Protein AF-0000000080301068 (afdb_homodimer)

Sequence (396 aa):
MLQAREAAIVTSVNRLLAEKGYDAMTVDAVAADVGIAKASLYKHFASKEALAAAAMAAVLDRALARIGELEARADGPPPVPALEQLKAMARWAMQAQLAGEMPTLPAENSSLRQALVADRGYRDRLLEVSERLGAWIEQAQADGALNPRLPGELVLYTLFARGCDPVLGLLRASGQYDDDTIVELLVSSCFDGLAAGPMLQAREAAIVTSVNRLLAEKGYDAMTVDAVAADVGIAKASLYKHFASKEALAAAAMAAVLDRALARIGELEARADGPPPVPALEQLKAMARWAMQAQLAGEMPTLPAENSSLRQALVADRGYRDRLLEVSERLGAWIEQAQADGALNPRLPGELVLYTLFARGCDPVLGLLRASGQYDDDTIVELLVSSCFDGLAAGP

Structure (mmCIF, N/CA/C/O backbone):
data_AF-0000000080301068-model_v1
#
loop_
_entity.id
_entity.type
_entity.pdbx_description
1 polymer 'Transcriptional regulator, TetR family'
#
loop_
_atom_site.group_PDB
_atom_site.id
_atom_site.type_symbol
_atom_site.label_atom_id
_atom_site.label_alt_id
_atom_site.label_comp_id
_atom_site.label_asym_id
_atom_site.label_entity_id
_atom_site.label_seq_id
_atom_site.pdbx_PDB_ins_code
_atom_site.Cartn_x
_atom_site.Cartn_y
_atom_site.Cartn_z
_atom_site.occupancy
_atom_site.B_iso_or_equiv
_atom_site.auth_seq_id
_atom_site.auth_comp_id
_atom_site.auth_asym_id
_atom_site.auth_atom_id
_atom_site.pdbx_PDB_model_num
ATOM 1 N N . MET A 1 1 ? -15.172 -26.219 -22.359 1 52.38 1 MET A N 1
ATOM 2 C CA . MET A 1 1 ? -16.188 -25.172 -22.25 1 52.38 1 MET A CA 1
ATOM 3 C C . MET A 1 1 ? -16.297 -24.672 -20.812 1 52.38 1 MET A C 1
ATOM 5 O O . MET A 1 1 ? -16.312 -23.453 -20.578 1 52.38 1 MET A O 1
ATOM 9 N N . LEU A 1 2 ? -16.219 -25.609 -19.891 1 62.75 2 LEU A N 1
ATOM 10 C CA . LEU A 1 2 ? -16.359 -25.297 -18.469 1 62.75 2 LEU A CA 1
ATOM 11 C C . LEU A 1 2 ? -15.125 -24.562 -17.953 1 62.75 2 LEU A C 1
ATOM 13 O O . LEU A 1 2 ? -15.25 -23.578 -17.234 1 62.75 2 LEU A O 1
ATOM 17 N N . GLN A 1 3 ? -14.102 -24.906 -18.562 1 73.88 3 GLN A N 1
ATOM 18 C CA . GLN A 1 3 ? -12.852 -24.312 -18.109 1 73.88 3 GLN A CA 1
ATOM 19 C C . GLN A 1 3 ? -12.695 -22.875 -18.625 1 73.88 3 GLN A C 1
ATOM 21 O O . GLN A 1 3 ? -12.242 -22 -17.906 1 73.88 3 GLN A O 1
ATOM 26 N N . ALA A 1 4 ? -13.219 -22.75 -19.828 1 80.06 4 ALA A N 1
ATOM 27 C CA . ALA A 1 4 ? -13.133 -21.438 -20.438 1 80.06 4 ALA A CA 1
ATOM 28 C C . ALA A 1 4 ? -14.047 -20.438 -19.719 1 80.06 4 ALA A C 1
ATOM 30 O O . ALA A 1 4 ? -13.68 -19.281 -19.531 1 80.06 4 ALA A O 1
ATOM 31 N N . ARG A 1 5 ? -15.125 -20.906 -19.297 1 83.62 5 ARG A N 1
ATOM 32 C CA . ARG A 1 5 ? -16.062 -20.047 -18.578 1 83.62 5 ARG A CA 1
ATOM 33 C C . ARG A 1 5 ? -15.523 -19.672 -17.203 1 83.62 5 ARG A C 1
ATOM 35 O O . ARG A 1 5 ? -15.633 -18.516 -16.797 1 83.62 5 ARG A O 1
ATOM 42 N N . GLU A 1 6 ? -14.93 -20.594 -16.641 1 88.62 6 GLU A N 1
ATOM 43 C CA . GLU A 1 6 ? -14.352 -20.312 -15.336 1 88.62 6 GLU A CA 1
ATOM 44 C C . GLU A 1 6 ? -13.234 -19.281 -15.43 1 88.62 6 GLU A C 1
ATOM 46 O O . GLU A 1 6 ? -13.133 -18.406 -14.57 1 88.62 6 GLU A O 1
ATOM 51 N N . ALA A 1 7 ? -12.555 -19.422 -16.531 1 90.94 7 ALA A N 1
ATOM 52 C CA . ALA A 1 7 ? -11.469 -18.469 -16.734 1 90.94 7 ALA A CA 1
ATOM 53 C C . ALA A 1 7 ? -12.016 -17.062 -16.969 1 90.94 7 ALA A C 1
ATOM 55 O O . ALA A 1 7 ? -11.453 -16.078 -16.469 1 90.94 7 ALA A O 1
ATOM 56 N N . ALA A 1 8 ? -13.055 -16.969 -17.672 1 92 8 ALA A N 1
ATOM 57 C CA . ALA A 1 8 ? -13.695 -15.68 -17.922 1 92 8 ALA A CA 1
ATOM 58 C C . ALA A 1 8 ? -14.234 -15.078 -16.625 1 92 8 ALA A C 1
ATOM 60 O O . ALA A 1 8 ? -14.125 -13.867 -16.406 1 92 8 ALA A O 1
ATOM 61 N N . ILE A 1 9 ? -14.766 -15.914 -15.852 1 94 9 ILE A N 1
ATOM 62 C CA . ILE A 1 9 ? -15.305 -15.484 -14.562 1 94 9 ILE A CA 1
ATOM 63 C C . ILE A 1 9 ? -14.172 -14.961 -13.68 1 94 9 ILE A C 1
ATOM 65 O O . ILE A 1 9 ? -14.258 -13.859 -13.141 1 94 9 ILE A O 1
ATOM 69 N N . VAL A 1 10 ? -13.172 -15.734 -13.625 1 94.25 10 VAL A N 1
ATOM 70 C CA . VAL A 1 10 ? -12.047 -15.391 -12.758 1 94.25 10 VAL A CA 1
ATOM 71 C C . VAL A 1 10 ? -11.414 -14.078 -13.227 1 94.25 10 VAL A C 1
ATOM 73 O O . VAL A 1 10 ? -11.062 -13.227 -12.406 1 94.25 10 VAL A O 1
ATOM 76 N N . THR A 1 11 ? -11.352 -13.891 -14.516 1 93.56 11 THR A N 1
ATOM 77 C CA . THR A 1 11 ? -10.805 -12.664 -15.078 1 93.56 11 THR A CA 1
ATOM 78 C C . THR A 1 11 ? -11.672 -11.469 -14.703 1 93.56 11 THR A C 1
ATOM 80 O O . THR A 1 11 ? -11.156 -10.414 -14.305 1 93.56 11 THR A O 1
ATOM 83 N N . SER A 1 12 ? -12.906 -11.641 -14.812 1 94.44 12 SER A N 1
ATOM 84 C CA . SER A 1 12 ? -13.852 -10.594 -14.438 1 94.44 12 SER A CA 1
ATOM 85 C C . SER A 1 12 ? -13.742 -10.266 -12.953 1 94.44 12 SER A C 1
ATOM 87 O O . SER A 1 12 ? -13.719 -9.086 -12.578 1 94.44 12 SER A O 1
ATOM 89 N N . VAL A 1 13 ? -13.664 -11.273 -12.125 1 94.75 13 VAL A N 1
ATOM 90 C CA . VAL A 1 13 ? -13.555 -11.086 -10.68 1 94.75 13 VAL A CA 1
ATOM 91 C C . VAL A 1 13 ? -12.273 -10.32 -10.352 1 94.75 13 VAL A C 1
ATOM 93 O O . VAL A 1 13 ? -12.289 -9.398 -9.539 1 94.75 13 VAL A O 1
ATOM 96 N N . ASN A 1 14 ? -11.242 -10.68 -11.008 1 93.62 14 ASN A N 1
ATOM 97 C CA . ASN A 1 14 ? -9.969 -10 -10.789 1 93.62 14 ASN A CA 1
ATOM 98 C C . ASN A 1 14 ? -10.078 -8.508 -11.086 1 93.62 14 ASN A C 1
ATOM 100 O O . ASN A 1 14 ? -9.609 -7.676 -10.312 1 93.62 14 ASN A O 1
ATOM 104 N N . ARG A 1 15 ? -10.672 -8.227 -12.125 1 92.12 15 ARG A N 1
ATOM 105 C CA . ARG A 1 15 ? -10.844 -6.828 -12.523 1 92.12 15 ARG A CA 1
ATOM 106 C C . ARG A 1 15 ? -11.703 -6.082 -11.508 1 92.12 15 ARG A C 1
ATOM 108 O O . ARG A 1 15 ? -11.383 -4.953 -11.125 1 92.12 15 ARG A O 1
ATOM 115 N N . LEU A 1 16 ? -12.766 -6.688 -11.109 1 91.94 16 LEU A N 1
ATOM 116 C CA . LEU A 1 16 ? -13.672 -6.051 -10.172 1 91.94 16 LEU A CA 1
ATOM 117 C C . LEU A 1 16 ? -13.016 -5.883 -8.805 1 91.94 16 LEU A C 1
ATOM 119 O O . LEU A 1 16 ? -13.211 -4.867 -8.133 1 91.94 16 LEU A O 1
ATOM 123 N N . LEU A 1 17 ? -12.258 -6.875 -8.406 1 91.62 17 LEU A N 1
ATOM 124 C CA . LEU A 1 17 ? -11.508 -6.773 -7.16 1 91.62 17 LEU A CA 1
ATOM 125 C C . LEU A 1 17 ? -10.492 -5.633 -7.227 1 91.62 17 LEU A C 1
ATOM 127 O O . LEU A 1 17 ? -10.32 -4.895 -6.254 1 91.62 17 LEU A O 1
ATOM 131 N N . ALA A 1 18 ? -9.875 -5.516 -8.336 1 90.31 18 ALA A N 1
ATOM 132 C CA . ALA A 1 18 ? -8.883 -4.465 -8.523 1 90.31 18 ALA A CA 1
ATOM 133 C C . ALA A 1 18 ? -9.539 -3.086 -8.531 1 90.31 18 ALA A C 1
ATOM 135 O O . ALA A 1 18 ? -8.992 -2.135 -7.965 1 90.31 18 ALA A O 1
ATOM 136 N N . GLU A 1 19 ? -10.664 -2.963 -9.07 1 87.25 19 GLU A N 1
ATOM 137 C CA . GLU A 1 19 ? -11.359 -1.695 -9.266 1 87.25 19 GLU A CA 1
ATOM 138 C C . GLU A 1 19 ? -12.055 -1.243 -7.988 1 87.25 19 GLU A C 1
ATOM 140 O O . GLU A 1 19 ? -12 -0.067 -7.625 1 87.25 19 GLU A O 1
ATOM 145 N N . LYS A 1 20 ? -12.688 -2.207 -7.301 1 85.56 20 LYS A N 1
ATOM 146 C CA . LYS A 1 20 ? -13.609 -1.794 -6.246 1 85.56 20 LYS A CA 1
ATOM 147 C C . LYS A 1 20 ? -13.219 -2.408 -4.902 1 85.56 20 LYS A C 1
ATOM 149 O O . LYS A 1 20 ? -13.633 -1.925 -3.848 1 85.56 20 LYS A O 1
ATOM 154 N N . GLY A 1 21 ? -12.43 -3.502 -5.016 1 87.62 21 GLY A N 1
ATOM 155 C CA . GLY A 1 21 ? -12.125 -4.246 -3.805 1 87.62 21 GLY A CA 1
ATOM 156 C C . GLY A 1 21 ? -13.148 -5.32 -3.488 1 87.62 21 GLY A C 1
ATOM 157 O O . GLY A 1 21 ? -14.211 -5.379 -4.109 1 87.62 21 GLY A O 1
ATOM 158 N N . TYR A 1 22 ? -12.891 -6.125 -2.527 1 88.44 22 TYR A N 1
ATOM 159 C CA . TYR A 1 22 ? -13.672 -7.316 -2.207 1 88.44 22 TYR A CA 1
ATOM 160 C C . TYR A 1 22 ? -15.039 -6.938 -1.651 1 88.44 22 TYR A C 1
ATOM 162 O O . TYR A 1 22 ? -16.062 -7.496 -2.061 1 88.44 22 TYR A O 1
ATOM 170 N N . ASP A 1 23 ? -15.07 -6.047 -0.703 1 84.88 23 ASP A N 1
ATOM 171 C CA . ASP A 1 23 ? -16.312 -5.734 -0.007 1 84.88 23 ASP A CA 1
ATOM 172 C C . ASP A 1 23 ? -17.328 -5.102 -0.956 1 84.88 23 ASP A C 1
ATOM 174 O O . ASP A 1 23 ? -18.531 -5.398 -0.882 1 84.88 23 ASP A O 1
ATOM 178 N N . ALA A 1 24 ? -16.891 -4.344 -1.878 1 85.38 24 ALA A N 1
ATOM 179 C CA . ALA A 1 24 ? -17.781 -3.641 -2.793 1 85.38 24 ALA A CA 1
ATOM 180 C C . ALA A 1 24 ? -18.125 -4.512 -3.996 1 85.38 24 ALA A C 1
ATOM 182 O O . ALA A 1 24 ? -19.109 -4.246 -4.703 1 85.38 24 ALA A O 1
ATOM 183 N N . MET A 1 25 ? -17.344 -5.488 -4.293 1 89.88 25 MET A N 1
ATOM 184 C CA . MET A 1 25 ? -17.656 -6.414 -5.379 1 89.88 25 MET A CA 1
ATOM 185 C C . MET A 1 25 ? -18.844 -7.297 -5.027 1 89.88 25 MET A C 1
ATOM 187 O O . MET A 1 25 ? -18.953 -7.781 -3.9 1 89.88 25 MET A O 1
ATOM 191 N N . THR A 1 26 ? -19.75 -7.512 -5.984 1 91.56 26 THR A N 1
ATOM 192 C CA . THR A 1 26 ? -20.906 -8.391 -5.762 1 91.56 26 THR A CA 1
ATOM 193 C C . THR A 1 26 ? -20.938 -9.508 -6.801 1 91.56 26 THR A C 1
ATOM 195 O O . THR A 1 26 ? -20.406 -9.352 -7.906 1 91.56 26 THR A O 1
ATOM 198 N N . VAL A 1 27 ? -21.547 -10.555 -6.371 1 94 27 VAL A N 1
ATOM 199 C CA . VAL A 1 27 ? -21.703 -11.688 -7.273 1 94 27 VAL A CA 1
ATOM 200 C C . VAL A 1 27 ? -22.578 -11.289 -8.453 1 94 27 VAL A C 1
ATOM 202 O O . VAL A 1 27 ? -22.328 -11.688 -9.594 1 94 27 VAL A O 1
ATOM 205 N N . ASP A 1 28 ? -23.547 -10.43 -8.219 1 95.12 28 ASP A N 1
ATOM 206 C CA . ASP A 1 28 ? -24.422 -9.938 -9.281 1 95.12 28 ASP A CA 1
ATOM 207 C C . ASP A 1 28 ? -23.625 -9.148 -10.32 1 95.12 28 ASP A C 1
ATOM 209 O O . ASP A 1 28 ? -23.844 -9.312 -11.523 1 95.12 28 ASP A O 1
ATOM 213 N N . ALA A 1 29 ? -22.781 -8.344 -9.898 1 93.75 29 ALA A N 1
ATOM 214 C CA . ALA A 1 29 ? -21.953 -7.547 -10.812 1 93.75 29 ALA A CA 1
ATOM 215 C C . ALA A 1 29 ? -21.062 -8.438 -11.664 1 93.75 29 ALA A C 1
ATOM 217 O O . ALA A 1 29 ? -20.859 -8.164 -12.852 1 93.75 29 ALA A O 1
ATOM 218 N N . VAL A 1 30 ? -20.5 -9.484 -11.055 1 95 30 VAL A N 1
ATOM 219 C CA . VAL A 1 30 ? -19.641 -10.43 -11.773 1 95 30 VAL A CA 1
ATOM 220 C C . VAL A 1 30 ? -20.453 -11.141 -12.859 1 95 30 VAL A C 1
ATOM 222 O O . VAL A 1 30 ? -20.016 -11.219 -14.016 1 95 30 VAL A O 1
ATOM 225 N N . ALA A 1 31 ? -21.594 -11.648 -12.461 1 95.44 31 ALA A N 1
ATOM 226 C CA . ALA A 1 31 ? -22.469 -12.352 -13.398 1 95.44 31 ALA A CA 1
ATOM 227 C C . ALA A 1 31 ? -22.828 -11.453 -14.578 1 95.44 31 ALA A C 1
ATOM 229 O O . ALA A 1 31 ? -22.766 -11.875 -15.734 1 95.44 31 ALA A O 1
ATOM 230 N N . ALA A 1 32 ? -23.188 -10.242 -14.281 1 95.25 32 ALA A N 1
ATOM 231 C CA . ALA A 1 32 ? -23.547 -9.266 -15.305 1 95.25 32 ALA A CA 1
ATOM 232 C C . ALA A 1 32 ? -22.375 -8.984 -16.25 1 95.25 32 ALA A C 1
ATOM 234 O O . ALA A 1 32 ? -22.547 -8.883 -17.453 1 95.25 32 ALA A O 1
ATOM 235 N N . ASP A 1 33 ? -21.234 -8.883 -15.68 1 93.31 33 ASP A N 1
ATOM 236 C CA . ASP A 1 33 ? -20.047 -8.555 -16.438 1 93.31 33 ASP A CA 1
ATOM 237 C C . ASP A 1 33 ? -19.672 -9.68 -17.406 1 93.31 33 ASP A C 1
ATOM 239 O O . ASP A 1 33 ? -19.219 -9.414 -18.531 1 93.31 33 ASP A O 1
ATOM 243 N N . VAL A 1 34 ? -19.797 -10.891 -16.969 1 94.12 34 VAL A N 1
ATOM 244 C CA . VAL A 1 34 ? -19.453 -12.055 -17.781 1 94.12 34 VAL A CA 1
ATOM 245 C C . VAL A 1 34 ? -20.594 -12.391 -18.719 1 94.12 34 VAL A C 1
ATOM 247 O O . VAL A 1 34 ? -20.406 -13.07 -19.734 1 94.12 34 VAL A O 1
ATOM 250 N N . GLY A 1 35 ? -21.781 -11.953 -18.391 1 94.69 35 GLY A N 1
ATOM 251 C CA . GLY A 1 35 ? -22.953 -12.227 -19.219 1 94.69 35 GLY A CA 1
ATOM 252 C C . GLY A 1 35 ? -23.594 -13.57 -18.922 1 94.69 35 GLY A C 1
ATOM 253 O O . GLY A 1 35 ? -23.984 -14.289 -19.844 1 94.69 35 GLY A O 1
ATOM 254 N N . ILE A 1 36 ? -23.641 -13.992 -17.734 1 93.31 36 ILE A N 1
ATOM 255 C CA . ILE A 1 36 ? -24.281 -15.25 -17.344 1 93.31 36 ILE A CA 1
ATOM 256 C C . ILE A 1 36 ? -25.25 -15 -16.203 1 93.31 36 ILE A C 1
ATOM 258 O O . ILE A 1 36 ? -25.266 -13.914 -15.609 1 93.31 36 ILE A O 1
ATOM 262 N N . ALA A 1 37 ? -26.109 -16 -15.969 1 92.81 37 ALA A N 1
ATOM 263 C CA . ALA A 1 37 ? -27.031 -15.93 -14.828 1 92.81 37 ALA A CA 1
ATOM 264 C C . ALA A 1 37 ? -26.297 -16.156 -13.516 1 92.81 37 ALA A C 1
ATOM 266 O O . ALA A 1 37 ? -25.297 -16.891 -13.461 1 92.81 37 ALA A O 1
ATOM 267 N N . LYS A 1 38 ? -26.703 -15.453 -12.492 1 91.25 38 LYS A N 1
ATOM 268 C CA . LYS A 1 38 ? -26.141 -15.602 -11.148 1 91.25 38 LYS A CA 1
ATOM 269 C C . LYS A 1 38 ? -26.141 -17.062 -10.719 1 91.25 38 LYS A C 1
ATOM 271 O O . LYS A 1 38 ? -25.172 -17.531 -10.109 1 91.25 38 LYS A O 1
ATOM 276 N N . ALA A 1 39 ? -27.219 -17.812 -11.07 1 90.94 39 ALA A N 1
ATOM 277 C CA . ALA A 1 39 ? -27.328 -19.219 -10.727 1 90.94 39 ALA A CA 1
ATOM 278 C C . ALA A 1 39 ? -26.219 -20.047 -11.375 1 90.94 39 ALA A C 1
ATOM 280 O O . ALA A 1 39 ? -25.688 -20.984 -10.766 1 90.94 39 ALA A O 1
ATOM 281 N N . SER A 1 40 ? -25.906 -19.734 -12.492 1 91.56 40 SER A N 1
ATOM 282 C CA . SER A 1 40 ? -24.828 -20.406 -13.203 1 91.56 40 SER A CA 1
ATOM 283 C C . SER A 1 40 ? -23.484 -20.172 -12.531 1 91.56 40 SER A C 1
ATOM 285 O O . SER A 1 40 ? -22.641 -21.062 -12.477 1 91.56 40 SER A O 1
ATOM 287 N N . LEU A 1 41 ? -23.25 -18.922 -12.039 1 91.75 41 LEU A N 1
ATOM 288 C CA . LEU A 1 41 ? -22.016 -18.594 -11.336 1 91.75 41 LEU A CA 1
ATOM 289 C C . LEU A 1 41 ? -21.828 -19.469 -10.109 1 91.75 41 LEU A C 1
ATOM 291 O O . LEU A 1 41 ? -20.734 -19.953 -9.828 1 91.75 41 LEU A O 1
ATOM 295 N N . TYR A 1 42 ? -22.906 -19.766 -9.469 1 91.38 42 TYR A N 1
ATOM 296 C CA . TYR A 1 42 ? -22.859 -20.516 -8.227 1 91.38 42 TYR A CA 1
ATOM 297 C C . TYR A 1 42 ? -22.688 -22.016 -8.5 1 91.38 42 TYR A C 1
ATOM 299 O O . TYR A 1 42 ? -22.375 -22.781 -7.598 1 91.38 42 TYR A O 1
ATOM 307 N N . LYS A 1 43 ? -22.922 -22.406 -9.703 1 91.69 43 LYS A N 1
ATOM 308 C CA . LYS A 1 43 ? -22.578 -23.766 -10.102 1 91.69 43 LYS A CA 1
ATOM 309 C C . LYS A 1 43 ? -21.062 -23.953 -10.133 1 91.69 43 LYS A C 1
ATOM 311 O O . LYS A 1 43 ? -20.578 -25.062 -9.906 1 91.69 43 LYS A O 1
ATOM 316 N N . HIS A 1 44 ? -20.375 -22.875 -10.344 1 91 44 HIS A N 1
ATOM 317 C CA . HIS A 1 44 ? -18.938 -22.922 -10.461 1 91 44 HIS A CA 1
ATOM 318 C C . HIS A 1 44 ? -18.25 -22.594 -9.133 1 91 44 HIS A C 1
ATOM 320 O O . HIS A 1 44 ? -17.203 -23.141 -8.812 1 91 44 HIS A O 1
ATOM 326 N N . PHE A 1 45 ? -18.812 -21.672 -8.406 1 92.62 45 PHE A N 1
ATOM 327 C CA . PHE A 1 45 ? -18.234 -21.188 -7.152 1 92.62 45 PHE A CA 1
ATOM 328 C C . PHE A 1 45 ? -19.297 -21.109 -6.062 1 92.62 45 PHE A C 1
ATOM 330 O O . PHE A 1 45 ? -20.297 -20.391 -6.211 1 92.62 45 PHE A O 1
ATOM 337 N N . ALA A 1 46 ? -18.984 -21.672 -4.973 1 91.25 46 ALA A N 1
ATOM 338 C CA . ALA A 1 46 ? -19.984 -21.906 -3.932 1 91.25 46 ALA A CA 1
ATOM 339 C C . ALA A 1 46 ? -20.266 -20.625 -3.139 1 91.25 46 ALA A C 1
ATOM 341 O O . ALA A 1 46 ? -21.281 -20.516 -2.463 1 91.25 46 ALA A O 1
ATOM 342 N N . SER A 1 47 ? -19.344 -19.688 -3.189 1 92.75 47 SER A N 1
ATOM 343 C CA . SER A 1 47 ? -19.5 -18.484 -2.393 1 92.75 47 SER A CA 1
ATOM 344 C C . SER A 1 47 ? -18.703 -17.328 -2.99 1 92.75 47 SER A C 1
ATOM 346 O O . SER A 1 47 ? -17.875 -17.531 -3.869 1 92.75 47 SER A O 1
ATOM 348 N N . LYS A 1 48 ? -19.031 -16.109 -2.568 1 93.31 48 LYS A N 1
ATOM 349 C CA . LYS A 1 48 ? -18.266 -14.914 -2.939 1 93.31 48 LYS A CA 1
ATOM 350 C C . LYS A 1 48 ? -16.797 -15.07 -2.574 1 93.31 48 LYS A C 1
ATOM 352 O O . LYS A 1 48 ? -15.914 -14.648 -3.33 1 93.31 48 LYS A O 1
ATOM 357 N N . GLU A 1 49 ? -16.547 -15.734 -1.41 1 93.62 49 GLU A N 1
ATOM 358 C CA . GLU A 1 49 ? -15.188 -15.969 -0.948 1 93.62 49 GLU A CA 1
ATOM 359 C C . GLU A 1 49 ? -14.445 -16.922 -1.887 1 93.62 49 GLU A C 1
ATOM 361 O O . GLU A 1 49 ? -13.281 -16.672 -2.229 1 93.62 49 GLU A O 1
ATOM 366 N N . ALA A 1 50 ? -15.133 -17.922 -2.252 1 92.5 50 ALA A N 1
ATOM 367 C CA . ALA A 1 50 ? -14.516 -18.906 -3.152 1 92.5 50 ALA A CA 1
ATOM 368 C C . ALA A 1 50 ? -14.18 -18.266 -4.496 1 92.5 50 ALA A C 1
ATOM 370 O O . ALA A 1 50 ? -13.141 -18.562 -5.086 1 92.5 50 ALA A O 1
ATOM 371 N N . LEU A 1 51 ? -15.062 -17.453 -4.902 1 92.88 51 LEU A N 1
ATOM 372 C CA . LEU A 1 51 ? -14.859 -16.719 -6.152 1 92.88 51 LEU A CA 1
ATOM 373 C C . LEU A 1 51 ? -13.641 -15.82 -6.066 1 92.88 51 LEU A C 1
ATOM 375 O O . LEU A 1 51 ? -12.781 -15.836 -6.953 1 92.88 51 LEU A O 1
ATOM 379 N N . ALA A 1 52 ? -13.547 -15.062 -5.039 1 93.75 52 ALA A N 1
ATOM 380 C CA . ALA A 1 52 ? -12.43 -14.148 -4.836 1 93.75 52 ALA A CA 1
ATOM 381 C C . ALA A 1 52 ? -11.125 -14.914 -4.652 1 93.75 52 ALA A C 1
ATOM 383 O O . ALA A 1 52 ? -10.078 -14.5 -5.164 1 93.75 52 ALA A O 1
ATOM 384 N N . ALA A 1 53 ? -11.195 -15.977 -3.939 1 93.44 53 ALA A N 1
ATOM 385 C CA . ALA A 1 53 ? -10.008 -16.797 -3.721 1 93.44 53 ALA A CA 1
ATOM 386 C C . ALA A 1 53 ? -9.469 -17.344 -5.039 1 93.44 53 ALA A C 1
ATOM 388 O O . ALA A 1 53 ? -8.258 -17.406 -5.246 1 93.44 53 ALA A O 1
ATOM 389 N N . ALA A 1 54 ? -10.359 -17.734 -5.867 1 93 54 ALA A N 1
ATOM 390 C CA . ALA A 1 54 ? -9.961 -18.25 -7.176 1 93 54 ALA A CA 1
ATOM 391 C C . ALA A 1 54 ? -9.25 -17.156 -7.988 1 93 54 ALA A C 1
ATOM 393 O O . ALA A 1 54 ? -8.266 -17.438 -8.68 1 93 54 ALA A O 1
ATOM 394 N N . ALA A 1 55 ? -9.75 -16 -7.938 1 93.81 55 ALA A N 1
ATOM 395 C CA . ALA A 1 55 ? -9.125 -14.875 -8.633 1 93.81 55 ALA A CA 1
ATOM 396 C C . ALA A 1 55 ? -7.727 -14.602 -8.094 1 93.81 55 ALA A C 1
ATOM 398 O O . ALA A 1 55 ? -6.789 -14.383 -8.867 1 93.81 55 ALA A O 1
ATOM 399 N N . MET A 1 56 ? -7.59 -14.625 -6.828 1 94.75 56 MET A N 1
ATOM 400 C CA . MET A 1 56 ? -6.293 -14.383 -6.199 1 94.75 56 MET A CA 1
ATOM 401 C C . MET A 1 56 ? -5.312 -15.508 -6.531 1 94.75 56 MET A C 1
ATOM 403 O O . MET A 1 56 ? -4.137 -15.25 -6.789 1 94.75 56 MET A O 1
ATOM 407 N N . ALA A 1 57 ? -5.816 -16.719 -6.535 1 94.81 57 ALA A N 1
ATOM 408 C CA . ALA A 1 57 ? -4.98 -17.859 -6.922 1 94.81 57 ALA A CA 1
ATOM 409 C C . ALA A 1 57 ? -4.523 -17.734 -8.367 1 94.81 57 ALA A C 1
ATOM 411 O O . ALA A 1 57 ? -3.389 -18.078 -8.703 1 94.81 57 ALA A O 1
ATOM 412 N N . ALA A 1 58 ? -5.375 -17.266 -9.18 1 94.81 58 ALA A N 1
ATOM 413 C CA . ALA A 1 58 ? -5.043 -17.094 -10.594 1 94.81 58 ALA A CA 1
ATOM 414 C C . ALA A 1 58 ? -3.9 -16.094 -10.773 1 94.81 58 ALA A C 1
ATOM 416 O O . ALA A 1 58 ? -3.068 -16.25 -11.672 1 94.81 58 ALA A O 1
ATOM 417 N N . VAL A 1 59 ? -3.855 -15.094 -9.977 1 95.75 59 VAL A N 1
ATOM 418 C CA . VAL A 1 59 ? -2.754 -14.133 -10.023 1 95.75 59 VAL A CA 1
ATOM 419 C C . VAL A 1 59 ? -1.445 -14.836 -9.664 1 95.75 59 VAL A C 1
ATOM 421 O O . VAL A 1 59 ? -0.409 -14.586 -10.281 1 95.75 59 VAL A O 1
ATOM 424 N N . LEU A 1 60 ? -1.484 -15.68 -8.656 1 97 60 LEU A N 1
ATOM 425 C CA . LEU A 1 60 ? -0.299 -16.438 -8.266 1 97 60 LEU A CA 1
ATOM 426 C C . LEU A 1 60 ? 0.134 -17.391 -9.375 1 97 60 LEU A C 1
ATOM 428 O O . LEU A 1 60 ? 1.33 -17.609 -9.578 1 97 60 LEU A O 1
ATOM 432 N N . ASP A 1 61 ? -0.86 -17.953 -10.062 1 97.31 61 ASP A N 1
ATOM 433 C CA . ASP A 1 61 ? -0.528 -18.781 -11.219 1 97.31 61 ASP A CA 1
ATOM 434 C C . ASP A 1 61 ? 0.227 -17.969 -12.273 1 97.31 61 ASP A C 1
ATOM 436 O O . ASP A 1 61 ? 1.201 -18.453 -12.852 1 97.31 61 ASP A O 1
ATOM 440 N N . ARG A 1 62 ? -0.216 -16.859 -12.508 1 97 62 ARG A N 1
ATOM 441 C CA . ARG A 1 62 ? 0.463 -15.984 -13.461 1 97 62 ARG A CA 1
ATOM 442 C C . ARG A 1 62 ? 1.863 -15.625 -12.977 1 97 62 ARG A C 1
ATOM 444 O O . ARG A 1 62 ? 2.799 -15.539 -13.773 1 97 62 ARG A O 1
ATOM 451 N N . ALA A 1 63 ? 1.989 -15.359 -11.688 1 98 63 ALA A N 1
ATOM 452 C CA . ALA A 1 63 ? 3.301 -15.078 -11.109 1 98 63 ALA A CA 1
ATOM 453 C C . ALA A 1 63 ? 4.246 -16.266 -11.305 1 98 63 ALA A C 1
ATOM 455 O O . ALA A 1 63 ? 5.402 -16.078 -11.688 1 98 63 ALA A O 1
ATOM 456 N N . LEU A 1 64 ? 3.744 -17.438 -11.023 1 98.44 64 LEU A N 1
ATOM 457 C CA . LEU A 1 64 ? 4.547 -18.641 -11.172 1 98.44 64 LEU A CA 1
ATOM 458 C C . LEU A 1 64 ? 4.953 -18.859 -12.625 1 98.44 64 LEU A C 1
ATOM 460 O O . LEU A 1 64 ? 6.09 -19.25 -12.906 1 98.44 64 LEU A O 1
ATOM 464 N N . ALA A 1 65 ? 4.039 -18.609 -13.523 1 98 65 ALA A N 1
ATOM 465 C CA . ALA A 1 65 ? 4.359 -18.703 -14.945 1 98 65 ALA A CA 1
ATOM 466 C C . ALA A 1 65 ? 5.469 -17.719 -15.328 1 98 65 ALA A C 1
ATOM 468 O O . ALA A 1 65 ? 6.402 -18.094 -16.047 1 98 65 ALA A O 1
ATOM 469 N N . ARG A 1 66 ? 5.344 -16.516 -14.844 1 97.75 66 ARG A N 1
ATOM 470 C CA . ARG A 1 66 ? 6.363 -15.508 -15.117 1 97.75 66 ARG A CA 1
ATOM 471 C C . ARG A 1 66 ? 7.715 -15.93 -14.539 1 97.75 66 ARG A C 1
ATOM 473 O O . ARG A 1 66 ? 8.75 -15.766 -15.188 1 97.75 66 ARG A O 1
ATOM 480 N N . ILE A 1 67 ? 7.711 -16.422 -13.344 1 97.94 67 ILE A N 1
ATOM 481 C CA . ILE A 1 67 ? 8.922 -16.906 -12.695 1 97.94 67 ILE A CA 1
ATOM 482 C C . ILE A 1 67 ? 9.555 -18 -13.547 1 97.94 67 ILE A C 1
ATOM 484 O O . ILE A 1 67 ? 10.766 -17.984 -13.789 1 97.94 67 ILE A O 1
ATOM 488 N N . GLY A 1 68 ? 8.711 -18.938 -13.992 1 96.94 68 GLY A N 1
ATOM 489 C CA . GLY A 1 68 ? 9.203 -20 -14.844 1 96.94 68 GLY A CA 1
ATOM 490 C C . GLY A 1 68 ? 9.883 -19.484 -16.109 1 96.94 68 GLY A C 1
ATOM 491 O O . GLY A 1 68 ? 10.93 -20 -16.5 1 96.94 68 GLY A O 1
ATOM 492 N N . GLU A 1 69 ? 9.305 -18.5 -16.719 1 96.25 69 GLU A N 1
ATOM 493 C CA . GLU A 1 69 ? 9.875 -17.891 -17.922 1 96.25 69 GLU A CA 1
ATOM 494 C C . GLU A 1 69 ? 11.234 -17.266 -17.609 1 96.25 69 GLU A C 1
ATOM 496 O O . GLU A 1 69 ? 12.18 -17.406 -18.391 1 96.25 69 GLU A O 1
ATOM 501 N N . LEU A 1 70 ? 11.328 -16.531 -16.531 1 96.38 70 LEU A N 1
ATOM 502 C CA . LEU A 1 70 ? 12.562 -15.852 -16.141 1 96.38 70 LEU A CA 1
ATOM 503 C C . LEU A 1 70 ? 13.664 -16.859 -15.812 1 96.38 70 LEU A C 1
ATOM 505 O O . LEU A 1 70 ? 14.812 -16.672 -16.203 1 96.38 70 LEU A O 1
ATOM 509 N N . GLU A 1 71 ? 13.297 -17.859 -15.133 1 95.38 71 GLU A N 1
ATOM 510 C CA . GLU A 1 71 ? 14.266 -18.891 -14.773 1 95.38 71 GLU A CA 1
ATOM 511 C C . GLU A 1 71 ? 14.789 -19.609 -16.016 1 95.38 71 GLU A C 1
ATOM 513 O O . GLU A 1 71 ? 15.969 -19.922 -16.094 1 95.38 71 GLU A O 1
ATOM 518 N N . ALA A 1 72 ? 13.883 -19.875 -16.953 1 92.56 72 ALA A N 1
ATOM 519 C CA . ALA A 1 72 ? 14.281 -20.531 -18.188 1 92.56 72 ALA A CA 1
ATOM 520 C C . ALA A 1 72 ? 15.281 -19.672 -18.969 1 92.56 72 ALA A C 1
ATOM 522 O O . ALA A 1 72 ? 16.234 -20.188 -19.547 1 92.56 72 ALA A O 1
ATOM 523 N N . ARG A 1 73 ? 15.156 -18.375 -18.953 1 90.56 73 ARG A N 1
ATOM 524 C CA . ARG A 1 73 ? 16.062 -17.438 -19.625 1 90.56 73 ARG A CA 1
ATOM 525 C C . ARG A 1 73 ? 17.375 -17.328 -18.859 1 90.56 73 ARG A C 1
ATOM 527 O O . ARG A 1 73 ? 18.438 -17.156 -19.484 1 90.56 73 ARG A O 1
ATOM 534 N N . ALA A 1 74 ? 17.234 -17.344 -17.594 1 86.81 74 ALA A N 1
ATOM 535 C CA . ALA A 1 74 ? 18.406 -17.172 -16.75 1 86.81 74 ALA A CA 1
ATOM 536 C C . ALA A 1 74 ? 19.406 -18.312 -16.953 1 86.81 74 ALA A C 1
ATOM 538 O O . ALA A 1 74 ? 20.609 -18.125 -16.797 1 86.81 74 ALA A O 1
ATOM 539 N N . ASP A 1 75 ? 18.859 -19.438 -17.375 1 82.06 75 ASP A N 1
ATOM 540 C CA . ASP A 1 75 ? 19.703 -20.594 -17.609 1 82.06 75 ASP A CA 1
ATOM 541 C C . ASP A 1 75 ? 20.375 -20.531 -18.984 1 82.06 75 ASP A C 1
ATOM 543 O O . ASP A 1 75 ? 21.312 -21.281 -19.266 1 82.06 75 ASP A O 1
ATOM 547 N N . GLY A 1 76 ? 19.875 -19.578 -19.797 1 79.06 76 GLY A N 1
ATOM 548 C CA . GLY A 1 76 ? 20.422 -19.406 -21.141 1 79.06 76 GLY A CA 1
ATOM 549 C C . GLY A 1 76 ? 21.656 -18.531 -21.172 1 79.06 76 GLY A C 1
ATOM 550 O O . GLY A 1 76 ? 21.984 -17.859 -20.188 1 79.06 76 GLY A O 1
ATOM 551 N N . PRO A 1 77 ? 22.422 -18.609 -22.188 1 80.06 77 PRO A N 1
ATOM 552 C CA . PRO A 1 77 ? 23.562 -17.719 -22.406 1 80.06 77 PRO A CA 1
ATOM 553 C C . PRO A 1 77 ? 23.156 -16.391 -23.047 1 80.06 77 PRO A C 1
ATOM 555 O O . PRO A 1 77 ? 22.469 -16.391 -24.078 1 80.06 77 PRO A O 1
ATOM 558 N N . PRO A 1 78 ? 23.453 -15.281 -22.297 1 82.75 78 PRO A N 1
ATOM 559 C CA . PRO A 1 78 ? 24.094 -15.125 -20.984 1 82.75 78 PRO A CA 1
ATOM 560 C C . PRO A 1 78 ? 23.109 -15.258 -19.828 1 82.75 78 PRO A C 1
ATOM 562 O O . PRO A 1 78 ? 21.938 -14.938 -19.969 1 82.75 78 PRO A O 1
ATOM 565 N N . PRO A 1 79 ? 23.641 -15.711 -18.719 1 87.5 79 PRO A N 1
ATOM 566 C CA . PRO A 1 79 ? 22.766 -15.852 -17.562 1 87.5 79 PRO A CA 1
ATOM 567 C C . PRO A 1 79 ? 22.219 -14.516 -17.062 1 87.5 79 PRO A C 1
ATOM 569 O O . PRO A 1 79 ? 22.922 -13.5 -17.109 1 87.5 79 PRO A O 1
ATOM 572 N N . VAL A 1 80 ? 21.062 -14.477 -16.719 1 92.94 80 VAL A N 1
ATOM 573 C CA . VAL A 1 80 ? 20.453 -13.289 -16.156 1 92.94 80 VAL A CA 1
ATOM 574 C C . VAL A 1 80 ? 20.609 -13.297 -14.633 1 92.94 80 VAL A C 1
ATOM 576 O O . VAL A 1 80 ? 20.172 -14.234 -13.961 1 92.94 80 VAL A O 1
ATOM 579 N N . PRO A 1 81 ? 21.219 -12.25 -14.094 1 95.12 81 PRO A N 1
ATOM 580 C CA . PRO A 1 81 ? 21.453 -12.203 -12.648 1 95.12 81 PRO A CA 1
ATOM 581 C C . PRO A 1 81 ? 20.141 -12.234 -11.852 1 95.12 81 PRO A C 1
ATOM 583 O O . PRO A 1 81 ? 19.109 -11.75 -12.328 1 95.12 81 PRO A O 1
ATOM 586 N N . ALA A 1 82 ? 20.188 -12.758 -10.617 1 96.38 82 ALA A N 1
ATOM 587 C CA . ALA A 1 82 ? 19.047 -12.875 -9.719 1 96.38 82 ALA A CA 1
ATOM 588 C C . ALA A 1 82 ? 18.375 -11.516 -9.508 1 96.38 82 ALA A C 1
ATOM 590 O O . ALA A 1 82 ? 17.156 -11.422 -9.477 1 96.38 82 ALA A O 1
ATOM 591 N N . LEU A 1 83 ? 19.188 -10.508 -9.383 1 96.62 83 LEU A N 1
ATOM 592 C CA . LEU A 1 83 ? 18.656 -9.164 -9.164 1 96.62 83 LEU A CA 1
ATOM 593 C C . LEU A 1 83 ? 17.766 -8.727 -10.328 1 96.62 83 LEU A C 1
ATOM 595 O O . LEU A 1 83 ? 16.719 -8.133 -10.117 1 96.62 83 LEU A O 1
ATOM 599 N N . GLU A 1 84 ? 18.203 -9 -11.539 1 96.69 84 GLU A N 1
ATOM 600 C CA . GLU A 1 84 ? 17.438 -8.617 -12.711 1 96.69 84 GLU A CA 1
ATOM 601 C C . GLU A 1 84 ? 16.125 -9.391 -12.789 1 96.69 84 GLU A C 1
ATOM 603 O O . GLU A 1 84 ? 15.117 -8.875 -13.273 1 96.69 84 GLU A O 1
ATOM 608 N N . GLN A 1 85 ? 16.141 -10.594 -12.328 1 97.44 85 GLN A N 1
ATOM 609 C CA . GLN A 1 85 ? 14.906 -11.383 -12.258 1 97.44 85 GLN A CA 1
ATOM 610 C C . GLN A 1 85 ? 13.93 -10.789 -11.25 1 97.44 85 GLN A C 1
ATOM 612 O O . GLN A 1 85 ? 12.734 -10.703 -11.523 1 97.44 85 GLN A O 1
ATOM 617 N N . LEU A 1 86 ? 14.453 -10.391 -10.117 1 98.31 86 LEU A N 1
ATOM 618 C CA . LEU A 1 86 ? 13.625 -9.742 -9.102 1 98.31 86 LEU A CA 1
ATOM 619 C C . LEU A 1 86 ? 13.031 -8.445 -9.633 1 98.31 86 LEU A C 1
ATOM 621 O O . LEU A 1 86 ? 11.844 -8.172 -9.422 1 98.31 86 LEU A O 1
ATOM 625 N N . LYS A 1 87 ? 13.836 -7.66 -10.312 1 98.19 87 LYS A N 1
ATOM 626 C CA . LYS A 1 87 ? 13.352 -6.422 -10.914 1 98.19 87 LYS A CA 1
ATOM 627 C C . LYS A 1 87 ? 12.25 -6.703 -11.938 1 98.19 87 LYS A C 1
ATOM 629 O O . LYS A 1 87 ? 11.258 -5.98 -11.992 1 98.19 87 LYS A O 1
ATOM 634 N N . ALA A 1 88 ? 12.477 -7.75 -12.711 1 98.12 88 ALA A N 1
ATOM 635 C CA . ALA A 1 88 ? 11.484 -8.133 -13.711 1 98.12 88 ALA A CA 1
ATOM 636 C C . ALA A 1 88 ? 10.156 -8.492 -13.055 1 98.12 88 ALA A C 1
ATOM 638 O O . ALA A 1 88 ? 9.086 -8.148 -13.562 1 98.12 88 ALA A O 1
ATOM 639 N N . MET A 1 89 ? 10.219 -9.203 -11.945 1 98.31 89 MET A N 1
ATOM 640 C CA . MET A 1 89 ? 9 -9.562 -11.227 1 98.31 89 MET A CA 1
ATOM 641 C C . MET A 1 89 ? 8.305 -8.328 -10.664 1 98.31 89 MET A C 1
ATOM 643 O O . MET A 1 89 ? 7.082 -8.219 -10.719 1 98.31 89 MET A O 1
ATOM 647 N N . ALA A 1 90 ? 9.062 -7.426 -10.078 1 98.25 90 ALA A N 1
ATOM 648 C CA . ALA A 1 90 ? 8.5 -6.176 -9.586 1 98.25 90 ALA A CA 1
ATOM 649 C C . ALA A 1 90 ? 7.812 -5.406 -10.711 1 98.25 90 ALA A C 1
ATOM 651 O O . ALA A 1 90 ? 6.695 -4.906 -10.539 1 98.25 90 ALA A O 1
ATOM 652 N N . ARG A 1 91 ? 8.453 -5.336 -11.883 1 98.31 91 ARG A N 1
ATOM 653 C CA . ARG A 1 91 ? 7.891 -4.676 -13.055 1 98.31 91 ARG A CA 1
ATOM 654 C C . ARG A 1 91 ? 6.566 -5.316 -13.453 1 98.31 91 ARG A C 1
ATOM 656 O O . ARG A 1 91 ? 5.578 -4.617 -13.695 1 98.31 91 ARG A O 1
ATOM 663 N N . TRP A 1 92 ? 6.641 -6.547 -13.523 1 98.06 92 TRP A N 1
ATOM 664 C CA . TRP A 1 92 ? 5.445 -7.297 -13.898 1 98.06 92 TRP A CA 1
ATOM 665 C C . TRP A 1 92 ? 4.289 -6.984 -12.953 1 98.06 92 TRP A C 1
ATOM 667 O O . TRP A 1 92 ? 3.166 -6.73 -13.406 1 98.06 92 TRP A O 1
ATOM 677 N N . ALA A 1 93 ? 4.516 -7.055 -11.648 1 97.69 93 ALA A N 1
ATOM 678 C CA . ALA A 1 93 ? 3.477 -6.809 -10.656 1 97.69 93 ALA A CA 1
ATOM 679 C C . ALA A 1 93 ? 2.914 -5.398 -10.789 1 97.69 93 ALA A C 1
ATOM 681 O O . ALA A 1 93 ? 1.697 -5.199 -10.734 1 97.69 93 ALA A O 1
ATOM 682 N N . MET A 1 94 ? 3.76 -4.402 -10.992 1 98.06 94 MET A N 1
ATOM 683 C CA . MET A 1 94 ? 3.348 -3.006 -11.109 1 98.06 94 MET A CA 1
ATOM 684 C C . MET A 1 94 ? 2.578 -2.77 -12.406 1 98.06 94 MET A C 1
ATOM 686 O O . MET A 1 94 ? 1.597 -2.025 -12.422 1 98.06 94 MET A O 1
ATOM 690 N N . GLN A 1 95 ? 3.008 -3.428 -13.43 1 97.62 95 GLN A N 1
ATOM 691 C CA . GLN A 1 95 ? 2.303 -3.328 -14.703 1 97.62 95 GLN A CA 1
ATOM 692 C C . GLN A 1 95 ? 0.915 -3.959 -14.609 1 97.62 95 GLN A C 1
ATOM 694 O O . GLN A 1 95 ? -0.056 -3.41 -15.141 1 97.62 95 GLN A O 1
ATOM 699 N N . ALA A 1 96 ? 0.871 -5.086 -13.969 1 96.12 96 ALA A N 1
ATOM 700 C CA . ALA A 1 96 ? -0.419 -5.738 -13.75 1 96.12 96 ALA A CA 1
ATOM 701 C C . ALA A 1 96 ? -1.356 -4.844 -12.945 1 96.12 96 ALA A C 1
ATOM 703 O O . ALA A 1 96 ? -2.557 -4.785 -13.219 1 96.12 96 ALA A O 1
ATOM 704 N N . GLN A 1 97 ? -0.827 -4.203 -11.977 1 95.31 97 GLN A N 1
ATOM 705 C CA . GLN A 1 97 ? -1.642 -3.289 -11.18 1 95.31 97 GLN A CA 1
ATOM 706 C C . GLN A 1 97 ? -2.176 -2.145 -12.031 1 95.31 97 GLN A C 1
ATOM 708 O O . GLN A 1 97 ? -3.369 -1.836 -11.992 1 95.31 97 GLN A O 1
ATOM 713 N N . LEU A 1 98 ? -1.292 -1.482 -12.789 1 95.69 98 LEU A N 1
ATOM 714 C CA . LEU A 1 98 ? -1.69 -0.351 -13.617 1 95.69 98 LEU A CA 1
ATOM 715 C C . LEU A 1 98 ? -2.717 -0.777 -14.664 1 95.69 98 LEU A C 1
ATOM 717 O O . LEU A 1 98 ? -3.57 0.019 -15.062 1 95.69 98 LEU A O 1
ATOM 721 N N . ALA A 1 99 ? -2.625 -2.053 -15.055 1 94.75 99 ALA A N 1
ATOM 722 C CA . ALA A 1 99 ? -3.549 -2.59 -16.047 1 94.75 99 ALA A CA 1
ATOM 723 C C . ALA A 1 99 ? -4.883 -2.969 -15.414 1 94.75 99 ALA A C 1
ATOM 725 O O . ALA A 1 99 ? -5.816 -3.379 -16.109 1 94.75 99 ALA A O 1
ATOM 726 N N . GLY A 1 100 ? -4.973 -2.863 -14.102 1 91.94 100 GLY A N 1
ATOM 727 C CA . GLY A 1 100 ? -6.207 -3.221 -13.422 1 91.94 100 GLY A CA 1
ATOM 728 C C . GLY A 1 100 ? -6.391 -4.719 -13.258 1 91.94 100 GLY A C 1
ATOM 729 O O . GLY A 1 100 ? -7.516 -5.207 -13.164 1 91.94 100 GLY A O 1
ATOM 730 N N . GLU A 1 101 ? -5.32 -5.434 -13.195 1 93.06 101 GLU A N 1
ATOM 731 C CA . GLU A 1 101 ? -5.387 -6.891 -13.18 1 93.06 101 GLU A CA 1
ATOM 732 C C . GLU A 1 101 ? -4.879 -7.445 -11.852 1 93.06 101 GLU A C 1
ATOM 734 O O . GLU A 1 101 ? -4.758 -8.664 -11.688 1 93.06 101 GLU A O 1
ATOM 739 N N . MET A 1 102 ? -4.523 -6.582 -10.891 1 93.88 102 MET A N 1
ATOM 740 C CA . MET A 1 102 ? -4.031 -6.984 -9.578 1 93.88 102 MET A CA 1
ATOM 741 C C . MET A 1 102 ? -5.07 -6.703 -8.5 1 93.88 102 MET A C 1
ATOM 743 O O . MET A 1 102 ? -5.395 -5.547 -8.227 1 93.88 102 MET A O 1
ATOM 747 N N . PRO A 1 103 ? -5.539 -7.723 -7.926 1 91.06 103 PRO A N 1
ATOM 748 C CA . PRO A 1 103 ? -6.516 -7.492 -6.855 1 91.06 103 PRO A CA 1
ATOM 749 C C . PRO A 1 103 ? -5.91 -6.789 -5.645 1 91.06 103 PRO A C 1
ATOM 751 O O . PRO A 1 103 ? -4.715 -6.938 -5.371 1 91.06 103 PRO A O 1
ATOM 754 N N . THR A 1 104 ? -6.703 -6.047 -4.953 1 85.69 104 THR A N 1
ATOM 755 C CA . THR A 1 104 ? -6.266 -5.398 -3.723 1 85.69 104 THR A CA 1
ATOM 756 C C . THR A 1 104 ? -6.18 -6.406 -2.582 1 85.69 104 THR A C 1
ATOM 758 O O . THR A 1 104 ? -6.879 -7.418 -2.586 1 85.69 104 THR A O 1
ATOM 761 N N . LEU A 1 1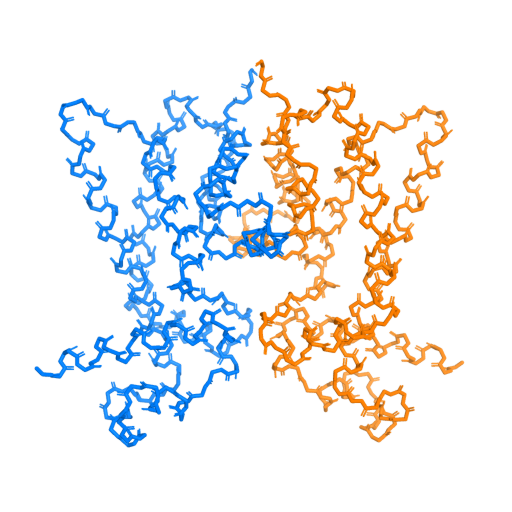05 ? -5.324 -6.129 -1.707 1 82.31 105 LEU A N 1
ATOM 762 C CA . LEU A 1 105 ? -5.207 -6.98 -0.529 1 82.31 105 LEU A CA 1
ATOM 763 C C . LEU A 1 105 ? -6.422 -6.816 0.381 1 82.31 105 LEU A C 1
ATOM 765 O O . LEU A 1 105 ? -6.922 -5.703 0.556 1 82.31 105 LEU A O 1
ATOM 769 N N . PRO A 1 106 ? -6.844 -7.949 0.859 1 80.44 106 PRO A N 1
ATOM 770 C CA . PRO A 1 106 ? -7.953 -7.844 1.811 1 80.44 106 PRO A CA 1
ATOM 771 C C . PRO A 1 106 ? -7.52 -7.277 3.16 1 80.44 106 PRO A C 1
ATOM 773 O O . PRO A 1 106 ? -6.363 -7.426 3.555 1 80.44 106 PRO A O 1
ATOM 776 N N . ALA A 1 107 ? -8.516 -6.676 3.814 1 76.44 107 ALA A N 1
ATOM 777 C CA . ALA A 1 107 ? -8.273 -6.234 5.184 1 76.44 107 ALA A CA 1
ATOM 778 C C . ALA A 1 107 ? -7.941 -7.414 6.094 1 76.44 107 ALA A C 1
ATOM 780 O O . ALA A 1 107 ? -8.305 -8.555 5.793 1 76.44 107 ALA A O 1
ATOM 781 N N . GLU A 1 108 ? -7.195 -7.195 7.172 1 72.69 108 GLU A N 1
ATOM 782 C CA . GLU A 1 108 ? -6.758 -8.234 8.102 1 72.69 108 GLU A CA 1
ATOM 783 C C . GLU A 1 108 ? -7.949 -9.016 8.656 1 72.69 108 GLU A C 1
ATOM 785 O O . GLU A 1 108 ? -7.855 -10.219 8.883 1 72.69 108 GLU A O 1
ATOM 790 N N . ASN A 1 109 ? -9.031 -8.359 8.852 1 72.31 109 ASN A N 1
ATOM 791 C CA . ASN A 1 109 ? -10.172 -9.031 9.469 1 72.31 109 ASN A CA 1
ATOM 792 C C . ASN A 1 109 ? -11.273 -9.312 8.445 1 72.31 109 ASN A C 1
ATOM 794 O O . ASN A 1 109 ? -12.422 -9.57 8.812 1 72.31 109 ASN A O 1
ATOM 798 N N . SER A 1 110 ? -10.898 -9.383 7.293 1 81.5 110 SER A N 1
ATOM 799 C CA . SER A 1 110 ? -11.867 -9.648 6.238 1 81.5 110 SER A CA 1
ATOM 800 C C . SER A 1 110 ? -12.203 -11.133 6.152 1 81.5 110 SER A C 1
ATOM 802 O O . SER A 1 110 ? -11.352 -11.984 6.43 1 81.5 110 SER A O 1
ATOM 804 N N . SER A 1 111 ? -13.383 -11.43 5.754 1 85 111 SER A N 1
ATOM 805 C CA . SER A 1 111 ? -13.781 -12.812 5.5 1 85 111 SER A CA 1
ATOM 806 C C . SER A 1 111 ? -12.961 -13.422 4.367 1 85 111 SER A C 1
ATOM 808 O O . SER A 1 111 ? -12.68 -14.617 4.375 1 85 111 SER A O 1
ATOM 810 N N . LEU A 1 112 ? -12.555 -12.609 3.494 1 89 112 LEU A N 1
ATOM 811 C CA . LEU A 1 112 ? -11.727 -13.109 2.402 1 89 112 LEU A CA 1
ATOM 812 C C . LEU A 1 112 ? -10.375 -13.586 2.92 1 89 112 LEU A C 1
ATOM 814 O O . LEU A 1 112 ? -9.891 -14.641 2.514 1 89 112 LEU A O 1
ATOM 818 N N . ARG A 1 113 ? -9.781 -12.844 3.758 1 88.94 113 ARG A N 1
ATOM 819 C CA . ARG A 1 113 ? -8.5 -13.234 4.324 1 88.94 113 ARG A CA 1
ATOM 820 C C . ARG A 1 113 ? -8.594 -14.594 5.008 1 88.94 113 ARG A C 1
ATOM 822 O O . ARG A 1 113 ? -7.715 -15.445 4.836 1 88.94 113 ARG A O 1
ATOM 829 N N . GLN A 1 114 ? -9.594 -14.781 5.719 1 89 114 GLN A N 1
ATOM 830 C CA . GLN A 1 114 ? -9.82 -16.047 6.402 1 89 114 GLN A CA 1
ATOM 831 C C . GLN A 1 114 ? -9.977 -17.203 5.402 1 89 114 GLN A C 1
ATOM 833 O O . GLN A 1 114 ? -9.43 -18.281 5.602 1 89 114 GLN A O 1
ATOM 838 N N . ALA A 1 115 ? -10.711 -16.906 4.414 1 90.94 115 ALA A N 1
ATOM 839 C CA . ALA A 1 115 ? -10.906 -17.922 3.373 1 90.94 115 ALA A CA 1
ATOM 840 C C . ALA A 1 115 ? -9.586 -18.266 2.701 1 90.94 115 ALA A C 1
ATOM 842 O O . ALA A 1 115 ? -9.32 -19.438 2.408 1 90.94 115 ALA A O 1
ATOM 843 N N . LEU A 1 116 ? -8.805 -17.297 2.457 1 92.56 116 LEU A N 1
ATOM 844 C CA . LEU A 1 116 ? -7.523 -17.5 1.792 1 92.56 116 LEU A CA 1
ATOM 845 C C . LEU A 1 116 ? -6.582 -18.328 2.668 1 92.56 116 LEU A C 1
ATOM 847 O O . LEU A 1 116 ? -5.898 -19.234 2.178 1 92.56 116 LEU A O 1
ATOM 851 N N . VAL A 1 117 ? -6.555 -18.047 3.922 1 88.44 117 VAL A N 1
ATOM 852 C CA . VAL A 1 117 ? -5.715 -18.766 4.875 1 88.44 117 VAL A CA 1
ATOM 853 C C . VAL A 1 117 ? -6.109 -20.234 4.902 1 88.44 117 VAL A C 1
ATOM 855 O O . VAL A 1 117 ? -5.254 -21.109 5.074 1 88.44 117 VAL A O 1
ATOM 858 N N . ALA A 1 118 ? -7.352 -20.484 4.684 1 90.69 118 ALA A N 1
ATOM 859 C CA . ALA A 1 118 ? -7.867 -21.859 4.754 1 90.69 118 ALA A CA 1
ATOM 860 C C . ALA A 1 118 ? -7.734 -22.562 3.406 1 90.69 118 ALA A C 1
ATOM 862 O O . ALA A 1 118 ? -7.891 -23.781 3.32 1 90.69 118 ALA A O 1
ATOM 863 N N . ASP A 1 119 ? -7.461 -21.828 2.416 1 93.06 119 ASP A N 1
ATOM 864 C CA . ASP A 1 119 ? -7.414 -22.375 1.063 1 93.06 119 ASP A CA 1
ATOM 865 C C . ASP A 1 119 ? -6.035 -22.953 0.75 1 93.06 119 ASP A C 1
ATOM 867 O O . ASP A 1 119 ? -5.098 -22.203 0.464 1 93.06 119 ASP A O 1
ATOM 871 N N . ARG A 1 120 ? -5.938 -24.266 0.684 1 91.94 120 ARG A N 1
ATOM 872 C CA . ARG A 1 120 ? -4.66 -24.922 0.468 1 91.94 120 ARG A CA 1
ATOM 873 C C . ARG A 1 120 ? -4.082 -24.578 -0.899 1 91.94 120 ARG A C 1
ATOM 875 O O . ARG A 1 120 ? -2.869 -24.406 -1.04 1 91.94 120 ARG A O 1
ATOM 882 N N . GLY A 1 121 ? -4.961 -24.547 -1.859 1 92.88 121 GLY A N 1
ATOM 883 C CA . GLY A 1 121 ? -4.516 -24.188 -3.197 1 92.88 121 GLY A CA 1
ATOM 884 C C . GLY A 1 121 ? -3.854 -22.812 -3.26 1 92.88 121 GLY A C 1
ATOM 885 O O . GLY A 1 121 ? -2.791 -22.672 -3.867 1 92.88 121 GLY A O 1
ATOM 886 N N . TYR A 1 122 ? -4.426 -21.938 -2.658 1 94.88 122 TYR A N 1
ATOM 887 C CA . TYR A 1 122 ? -3.855 -20.594 -2.584 1 94.88 122 TYR A CA 1
ATOM 888 C C . TYR A 1 122 ? -2.543 -20.594 -1.811 1 94.88 122 TYR A C 1
ATOM 890 O O . TYR A 1 122 ? -1.537 -20.062 -2.277 1 94.88 122 TYR A O 1
ATOM 898 N N . ARG A 1 123 ? -2.529 -21.266 -0.676 1 95.44 123 ARG A N 1
ATOM 899 C CA . ARG A 1 123 ? -1.364 -21.281 0.204 1 95.44 123 ARG A CA 1
ATOM 900 C C . ARG A 1 123 ? -0.173 -21.953 -0.472 1 95.44 123 ARG A C 1
ATOM 902 O O . ARG A 1 123 ? 0.96 -21.469 -0.354 1 95.44 123 ARG A O 1
ATOM 909 N N . ASP A 1 124 ? -0.434 -23 -1.131 1 96.62 124 ASP A N 1
ATOM 910 C CA . ASP A 1 124 ? 0.637 -23.719 -1.815 1 96.62 124 ASP A CA 1
ATOM 911 C C . ASP A 1 124 ? 1.277 -22.844 -2.896 1 96.62 124 ASP A C 1
ATOM 913 O O . ASP A 1 124 ? 2.5 -22.828 -3.043 1 96.62 124 ASP A O 1
ATOM 917 N N . ARG A 1 125 ? 0.431 -22.172 -3.621 1 97.31 125 ARG A N 1
ATOM 918 C CA . ARG A 1 125 ? 0.931 -21.297 -4.664 1 97.31 125 ARG A CA 1
ATOM 919 C C . ARG A 1 125 ? 1.74 -20.141 -4.066 1 97.31 125 ARG A C 1
ATOM 921 O O . ARG A 1 125 ? 2.814 -19.812 -4.57 1 97.31 125 ARG A O 1
ATOM 928 N N . LEU A 1 126 ? 1.185 -19.625 -3.008 1 96.44 126 LEU A N 1
ATOM 929 C CA . LEU A 1 126 ? 1.874 -18.531 -2.338 1 96.44 126 LEU A CA 1
ATOM 930 C C . LEU A 1 126 ? 3.23 -18.984 -1.81 1 96.44 126 LEU A C 1
ATOM 932 O O . LEU A 1 126 ? 4.227 -18.266 -1.955 1 96.44 126 LEU A O 1
ATOM 936 N N . LEU A 1 127 ? 3.291 -20.109 -1.256 1 96.75 127 LEU A N 1
ATOM 937 C CA . LEU A 1 127 ? 4.535 -20.672 -0.74 1 96.75 127 LEU A CA 1
ATOM 938 C C . LEU A 1 127 ? 5.543 -20.891 -1.865 1 96.75 127 LEU A C 1
ATOM 940 O O . LEU A 1 127 ? 6.723 -20.562 -1.717 1 96.75 127 LEU A O 1
ATOM 944 N N . GLU A 1 128 ? 5.027 -21.422 -2.896 1 98.12 128 GLU A N 1
ATOM 945 C CA . GLU A 1 128 ? 5.918 -21.672 -4.027 1 98.12 128 GLU A CA 1
ATOM 946 C C . GLU A 1 128 ? 6.5 -20.375 -4.578 1 98.12 128 GLU A C 1
ATOM 948 O O . GLU A 1 128 ? 7.703 -20.281 -4.824 1 98.12 128 GLU A O 1
ATOM 953 N N . VAL A 1 129 ? 5.668 -19.391 -4.766 1 98.31 129 VAL A N 1
ATOM 954 C CA . VAL A 1 129 ? 6.141 -18.094 -5.23 1 98.31 129 VAL A CA 1
ATOM 955 C C . VAL A 1 129 ? 7.18 -17.531 -4.262 1 98.31 129 VAL A C 1
ATOM 957 O O . VAL A 1 129 ? 8.242 -17.062 -4.68 1 98.31 129 VAL A O 1
ATOM 960 N N . SER A 1 130 ? 6.883 -17.609 -2.988 1 98.06 130 SER A N 1
ATOM 961 C CA . SER A 1 130 ? 7.766 -17.094 -1.949 1 98.06 130 SER A CA 1
ATOM 962 C C . SER A 1 130 ? 9.109 -17.812 -1.959 1 98.06 130 SER A C 1
ATOM 964 O O . SER A 1 130 ? 10.164 -17.172 -1.812 1 98.06 130 SER A O 1
ATOM 966 N N . GLU A 1 131 ? 9.07 -19.047 -2.133 1 98.06 131 GLU A N 1
ATOM 967 C CA . GLU A 1 131 ? 10.297 -19.844 -2.139 1 98.06 131 GLU A CA 1
ATOM 968 C C . GLU A 1 131 ? 11.18 -19.484 -3.328 1 98.06 131 GLU A C 1
ATOM 970 O O . GLU A 1 131 ? 12.398 -19.328 -3.184 1 98.06 131 GLU A O 1
ATOM 975 N N . ARG A 1 132 ? 10.57 -19.375 -4.434 1 98.25 132 ARG A N 1
ATOM 976 C CA . ARG A 1 132 ? 11.328 -19.062 -5.641 1 98.25 132 ARG A CA 1
ATOM 977 C C . ARG A 1 132 ? 11.922 -17.656 -5.57 1 98.25 132 ARG A C 1
ATOM 979 O O . ARG A 1 132 ? 13.109 -17.469 -5.855 1 98.25 132 ARG A O 1
ATOM 986 N N . LEU A 1 133 ? 11.133 -16.703 -5.184 1 98.44 133 LEU A N 1
ATOM 987 C CA . LEU A 1 133 ? 11.648 -15.344 -5.012 1 98.44 133 LEU A CA 1
ATOM 988 C C . LEU A 1 133 ? 12.703 -15.297 -3.908 1 98.44 133 LEU A C 1
ATOM 990 O O . LEU A 1 133 ? 13.695 -14.586 -4.023 1 98.44 133 LEU A O 1
ATOM 994 N N . GLY A 1 134 ? 12.414 -16.047 -2.855 1 98.31 134 GLY A N 1
ATOM 995 C CA . GLY A 1 134 ? 13.375 -16.125 -1.767 1 98.31 134 GLY A CA 1
ATOM 996 C C . GLY A 1 134 ? 14.742 -16.609 -2.211 1 98.31 134 GLY A C 1
ATOM 997 O O . GLY A 1 134 ? 15.766 -16.078 -1.777 1 98.31 134 GLY A O 1
ATOM 998 N N . ALA A 1 135 ? 14.758 -17.594 -3.035 1 98.06 135 ALA A N 1
ATOM 999 C CA . ALA A 1 135 ? 16.016 -18.109 -3.568 1 98.06 135 ALA A CA 1
ATOM 1000 C C . ALA A 1 135 ? 16.75 -17.031 -4.363 1 98.06 135 ALA A C 1
ATOM 1002 O O . ALA A 1 135 ? 17.969 -16.906 -4.258 1 98.06 135 ALA A O 1
ATOM 1003 N N . TRP A 1 136 ? 16 -16.297 -5.191 1 98.06 136 TRP A N 1
ATOM 1004 C CA . TRP A 1 136 ? 16.594 -15.203 -5.938 1 98.06 136 TRP A CA 1
ATOM 1005 C C . TRP A 1 136 ? 17.156 -14.141 -4.992 1 98.06 136 TRP A C 1
ATOM 1007 O O . TRP A 1 136 ? 18.234 -13.578 -5.246 1 98.06 136 TRP A O 1
ATOM 1017 N N . ILE A 1 137 ? 16.438 -13.828 -3.928 1 98.31 137 ILE A N 1
ATOM 1018 C CA . ILE A 1 137 ? 16.859 -12.828 -2.955 1 98.31 137 ILE A CA 1
ATOM 1019 C C . ILE A 1 137 ? 18.172 -13.266 -2.297 1 98.31 137 ILE A C 1
ATOM 1021 O O . ILE A 1 137 ? 19.125 -12.484 -2.213 1 98.31 137 ILE A O 1
ATOM 1025 N N . GLU A 1 138 ? 18.219 -14.477 -1.868 1 97.88 138 GLU A N 1
ATOM 1026 C CA . GLU A 1 138 ? 19.422 -15.008 -1.249 1 97.88 138 GLU A CA 1
ATOM 1027 C C . GLU A 1 138 ? 20.609 -14.938 -2.203 1 97.88 138 GLU A C 1
ATOM 1029 O O . GLU A 1 138 ? 21.703 -14.547 -1.807 1 97.88 138 GLU A O 1
ATOM 1034 N N . GLN A 1 139 ? 20.375 -15.344 -3.393 1 97 139 GLN A N 1
ATOM 1035 C CA . GLN A 1 139 ? 21.438 -15.305 -4.391 1 97 139 GLN A CA 1
ATOM 1036 C C . GLN A 1 139 ? 21.906 -13.867 -4.648 1 97 139 GLN A C 1
ATOM 1038 O O . GLN A 1 139 ? 23.094 -13.602 -4.738 1 97 139 GLN A O 1
ATOM 1043 N N . ALA A 1 140 ? 20.984 -12.945 -4.82 1 97.38 140 ALA A N 1
ATOM 1044 C CA . ALA A 1 140 ? 21.312 -11.547 -5.062 1 97.38 140 ALA A CA 1
ATOM 1045 C C . ALA A 1 140 ? 22.109 -10.961 -3.896 1 97.38 140 ALA A C 1
ATOM 1047 O O . ALA A 1 140 ? 22.984 -10.109 -4.094 1 97.38 140 ALA A O 1
ATOM 1048 N N . GLN A 1 141 ? 21.766 -11.383 -2.697 1 97 141 GLN A N 1
ATOM 1049 C CA . GLN A 1 141 ? 22.516 -10.945 -1.527 1 97 141 GLN A CA 1
ATOM 1050 C C . GLN A 1 141 ? 23.922 -11.547 -1.52 1 97 141 GLN A C 1
ATOM 1052 O O . GLN A 1 141 ? 24.906 -10.859 -1.233 1 97 141 GLN A O 1
ATOM 1057 N N . ALA A 1 142 ? 23.969 -12.773 -1.845 1 95.94 142 ALA A N 1
ATOM 1058 C CA . ALA A 1 142 ? 25.266 -13.445 -1.919 1 95.94 142 ALA A CA 1
ATOM 1059 C C . ALA A 1 142 ? 26.156 -12.797 -2.971 1 95.94 142 ALA A C 1
ATOM 1061 O O . ALA A 1 142 ? 27.375 -12.703 -2.785 1 95.94 142 ALA A O 1
ATOM 1062 N N . ASP A 1 143 ? 25.562 -12.328 -4.051 1 94.69 143 ASP A N 1
ATOM 1063 C CA . ASP A 1 143 ? 26.281 -11.688 -5.148 1 94.69 143 ASP A CA 1
ATOM 1064 C C . ASP A 1 143 ? 26.641 -10.242 -4.797 1 94.69 143 ASP A C 1
ATOM 1066 O O . ASP A 1 143 ? 27.344 -9.57 -5.555 1 94.69 143 ASP A O 1
ATOM 1070 N N . GLY A 1 144 ? 26.125 -9.734 -3.758 1 94.44 144 GLY A N 1
ATOM 1071 C CA . GLY A 1 144 ? 26.391 -8.367 -3.336 1 94.44 144 GLY A CA 1
ATOM 1072 C C . GLY A 1 144 ? 25.516 -7.344 -4.047 1 94.44 144 GLY A C 1
ATOM 1073 O O . GLY A 1 144 ? 25.734 -6.137 -3.918 1 94.44 144 GLY A O 1
ATOM 1074 N N . ALA A 1 145 ? 24.547 -7.828 -4.742 1 94.44 145 ALA A N 1
ATOM 1075 C CA . ALA A 1 145 ? 23.672 -6.941 -5.5 1 94.44 145 ALA A CA 1
ATOM 1076 C C . ALA A 1 145 ? 22.562 -6.379 -4.617 1 94.44 145 ALA A C 1
ATOM 1078 O O . ALA A 1 145 ? 22.016 -5.312 -4.898 1 94.44 145 ALA A O 1
ATOM 1079 N N . LEU A 1 146 ? 22.156 -7.105 -3.6 1 95.5 146 LEU A N 1
ATOM 1080 C CA . LEU A 1 146 ? 21.25 -6.656 -2.559 1 95.5 146 LEU A CA 1
ATOM 1081 C C . LEU A 1 146 ? 21.953 -6.582 -1.208 1 95.5 146 LEU A C 1
ATOM 1083 O O . LEU A 1 146 ? 22.875 -7.344 -0.946 1 95.5 146 LEU A O 1
ATOM 1087 N N . ASN A 1 147 ? 21.531 -5.633 -0.401 1 94.62 147 ASN A N 1
ATOM 1088 C CA . ASN A 1 147 ? 22.109 -5.488 0.934 1 94.62 147 ASN A CA 1
ATOM 1089 C C . ASN A 1 147 ? 21.953 -6.766 1.754 1 94.62 147 ASN A C 1
ATOM 1091 O O . ASN A 1 147 ? 20.828 -7.16 2.088 1 94.62 147 ASN A O 1
ATOM 1095 N N . PRO A 1 148 ? 23.047 -7.406 2.104 1 92.75 148 PRO A N 1
ATOM 1096 C CA . PRO A 1 148 ? 22.953 -8.68 2.814 1 92.75 148 PRO A CA 1
ATOM 1097 C C . PRO A 1 148 ? 22.484 -8.523 4.258 1 92.75 148 PRO A C 1
ATOM 1099 O O . PRO A 1 148 ? 22.156 -9.508 4.918 1 92.75 148 PRO A O 1
ATOM 1102 N N . ARG A 1 149 ? 22.438 -7.34 4.77 1 91.38 149 ARG A N 1
ATOM 1103 C CA . ARG A 1 149 ? 22.031 -7.102 6.152 1 91.38 149 ARG A CA 1
ATOM 1104 C C . ARG A 1 149 ? 20.516 -7.047 6.27 1 91.38 149 ARG A C 1
ATOM 1106 O O . ARG A 1 149 ? 19.969 -7.086 7.379 1 91.38 149 ARG A O 1
ATOM 1113 N N . LEU A 1 150 ? 19.828 -6.926 5.168 1 94.5 150 LEU A N 1
ATOM 1114 C CA . LEU A 1 150 ? 18.359 -6.891 5.199 1 94.5 150 LEU A CA 1
ATOM 1115 C C . LEU A 1 150 ? 17.797 -8.297 5.336 1 94.5 150 LEU A C 1
ATOM 1117 O O . LEU A 1 150 ? 18.234 -9.219 4.648 1 94.5 150 LEU A O 1
ATOM 1121 N N . PRO A 1 151 ? 16.844 -8.422 6.266 1 95.5 151 PRO A N 1
ATOM 1122 C CA . PRO A 1 151 ? 16.172 -9.719 6.293 1 95.5 151 PRO A CA 1
ATOM 1123 C C . PRO A 1 151 ? 15.531 -10.078 4.953 1 95.5 151 PRO A C 1
ATOM 1125 O O . PRO A 1 151 ? 14.938 -9.219 4.297 1 95.5 151 PRO A O 1
ATOM 1128 N N . GLY A 1 152 ? 15.695 -11.359 4.586 1 96.31 152 GLY A N 1
ATOM 1129 C CA . GLY A 1 152 ? 15.094 -11.82 3.342 1 96.31 152 GLY A CA 1
ATOM 1130 C C . GLY A 1 152 ? 13.594 -11.578 3.275 1 96.31 152 GLY A C 1
ATOM 1131 O O . GLY A 1 152 ? 13.062 -11.234 2.217 1 96.31 152 GLY A O 1
ATOM 1132 N N . GLU A 1 153 ? 12.938 -11.742 4.387 1 96 153 GLU A N 1
ATOM 1133 C CA . GLU A 1 153 ? 11.492 -11.547 4.469 1 96 153 GLU A CA 1
ATOM 1134 C C . GLU A 1 153 ? 11.102 -10.109 4.152 1 96 153 GLU A C 1
ATOM 1136 O O . GLU A 1 153 ? 10.062 -9.859 3.551 1 96 153 GLU A O 1
ATOM 1141 N N . LEU A 1 154 ? 11.867 -9.156 4.617 1 96.44 154 LEU A N 1
ATOM 1142 C CA . LEU A 1 154 ? 11.609 -7.762 4.297 1 96.44 154 LEU A CA 1
ATOM 1143 C C . LEU A 1 154 ? 11.633 -7.531 2.791 1 96.44 154 LEU A C 1
ATOM 1145 O O . LEU A 1 154 ? 10.734 -6.898 2.238 1 96.44 154 LEU A O 1
ATOM 1149 N N . VAL A 1 155 ? 12.672 -8.055 2.152 1 97.31 155 VAL A N 1
ATOM 1150 C CA . VAL A 1 155 ? 12.805 -7.891 0.709 1 97.31 155 VAL A CA 1
ATOM 1151 C C . VAL A 1 155 ? 11.633 -8.555 -0.002 1 97.31 155 VAL A C 1
ATOM 1153 O O . VAL A 1 155 ? 11.031 -7.961 -0.902 1 97.31 155 VAL A O 1
ATOM 1156 N N . LEU A 1 156 ? 11.32 -9.75 0.476 1 97.88 156 LEU A N 1
ATOM 1157 C CA . LEU A 1 156 ? 10.227 -10.5 -0.128 1 97.88 156 LEU A CA 1
ATOM 1158 C C . LEU A 1 156 ? 8.914 -9.734 -0.021 1 97.88 156 LEU A C 1
ATOM 1160 O O . LEU A 1 156 ? 8.227 -9.539 -1.022 1 97.88 156 LEU A O 1
ATOM 1164 N N . TYR A 1 157 ? 8.547 -9.273 1.118 1 96.94 157 TYR A N 1
ATOM 1165 C CA . TYR A 1 157 ? 7.285 -8.578 1.337 1 96.94 157 TYR A CA 1
ATOM 1166 C C . TYR A 1 157 ? 7.277 -7.23 0.629 1 96.94 157 TYR A C 1
ATOM 1168 O O . TYR A 1 157 ? 6.23 -6.773 0.16 1 96.94 157 TYR A O 1
ATOM 1176 N N . THR A 1 158 ? 8.414 -6.602 0.557 1 96.94 158 THR A N 1
ATOM 1177 C CA . THR A 1 158 ? 8.523 -5.367 -0.213 1 96.94 158 THR A CA 1
ATOM 1178 C C . THR A 1 158 ? 8.188 -5.617 -1.682 1 96.94 158 THR A C 1
ATOM 1180 O O . THR A 1 158 ? 7.508 -4.805 -2.312 1 96.94 158 THR A O 1
ATOM 1183 N N . LEU A 1 159 ? 8.656 -6.738 -2.217 1 97.12 159 LEU A N 1
ATOM 1184 C CA . LEU A 1 159 ? 8.352 -7.102 -3.596 1 97.12 159 LEU A CA 1
ATOM 1185 C C . LEU A 1 159 ? 6.859 -7.379 -3.764 1 97.12 159 LEU A C 1
ATOM 1187 O O . LEU A 1 159 ? 6.238 -6.902 -4.715 1 97.12 159 LEU A O 1
ATOM 1191 N N . PHE A 1 160 ? 6.273 -8.117 -2.846 1 96.06 160 PHE A N 1
ATOM 1192 C CA . PHE A 1 160 ? 4.844 -8.398 -2.883 1 96.06 160 PHE A CA 1
ATOM 1193 C C . PHE A 1 160 ? 4.035 -7.105 -2.846 1 96.06 160 PHE A C 1
ATOM 1195 O O . PHE A 1 160 ? 3.041 -6.969 -3.561 1 96.06 160 PHE A O 1
ATOM 1202 N N . ALA A 1 161 ? 4.441 -6.172 -2.082 1 95.56 161 ALA A N 1
ATOM 1203 C CA . ALA A 1 161 ? 3.717 -4.926 -1.859 1 95.56 161 ALA A CA 1
ATOM 1204 C C . ALA A 1 161 ? 3.674 -4.082 -3.131 1 95.56 161 ALA A C 1
ATOM 1206 O O . ALA A 1 161 ? 2.879 -3.145 -3.234 1 95.56 161 ALA A O 1
ATOM 1207 N N . ARG A 1 162 ? 4.508 -4.355 -4.113 1 96 162 ARG A N 1
ATOM 1208 C CA . ARG A 1 162 ? 4.531 -3.574 -5.348 1 96 162 ARG A CA 1
ATOM 1209 C C . ARG A 1 162 ? 3.23 -3.744 -6.125 1 96 162 ARG A C 1
ATOM 1211 O O . ARG A 1 162 ? 2.826 -2.85 -6.871 1 96 162 ARG A O 1
ATOM 1218 N N . GLY A 1 163 ? 2.605 -4.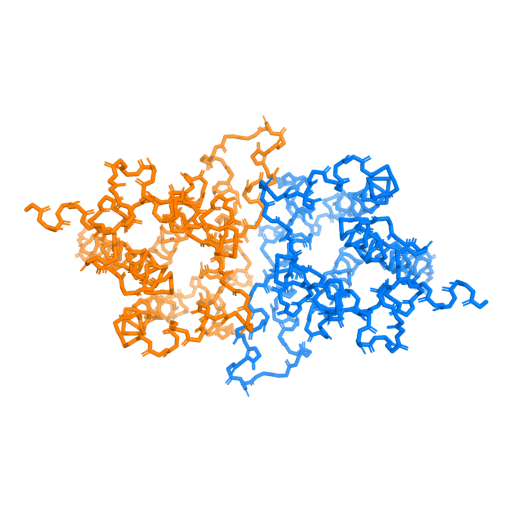867 -5.898 1 93.88 163 GLY A N 1
ATOM 1219 C CA . GLY A 1 163 ? 1.348 -5.141 -6.578 1 93.88 163 GLY A CA 1
ATOM 1220 C C . GLY A 1 163 ? 0.197 -4.293 -6.066 1 93.88 163 GLY A C 1
ATOM 1221 O O . GLY A 1 163 ? -0.862 -4.23 -6.695 1 93.88 163 GLY A O 1
ATOM 1222 N N . CYS A 1 164 ? 0.4 -3.662 -5 1 92.12 164 CYS A N 1
ATOM 1223 C CA . CYS A 1 164 ? -0.675 -2.861 -4.426 1 92.12 164 CYS A CA 1
ATOM 1224 C C . CYS A 1 164 ? -0.157 -1.505 -3.963 1 92.12 164 CYS A C 1
ATOM 1226 O O . CYS A 1 164 ? -0.679 -0.931 -3.006 1 92.12 164 CYS A O 1
ATOM 1228 N N . ASP A 1 165 ? 0.859 -1.036 -4.504 1 94.81 165 ASP A N 1
ATOM 1229 C CA . ASP A 1 165 ? 1.462 0.252 -4.176 1 94.81 165 ASP A CA 1
ATOM 1230 C C . ASP A 1 165 ? 0.604 1.406 -4.688 1 94.81 165 ASP A C 1
ATOM 1232 O O . ASP A 1 165 ? 0.443 1.577 -5.898 1 94.81 165 ASP A O 1
ATOM 1236 N N . PRO A 1 166 ? 0.09 2.262 -3.816 1 93.5 166 PRO A N 1
ATOM 1237 C CA . PRO A 1 166 ? -0.81 3.326 -4.27 1 93.5 166 PRO A CA 1
ATOM 1238 C C . PRO A 1 166 ? -0.084 4.418 -5.051 1 93.5 166 PRO A C 1
ATOM 1240 O O . PRO A 1 166 ? -0.727 5.254 -5.691 1 93.5 166 PRO A O 1
ATOM 1243 N N . VAL A 1 167 ? 1.219 4.473 -5.027 1 96.38 167 VAL A N 1
ATOM 1244 C CA . VAL A 1 167 ? 1.998 5.512 -5.691 1 96.38 167 VAL A CA 1
ATOM 1245 C C . VAL A 1 167 ? 1.8 5.426 -7.203 1 96.38 167 VAL A C 1
ATOM 1247 O O . VAL A 1 167 ? 1.764 6.449 -7.887 1 96.38 167 VAL A O 1
ATOM 1250 N N . LEU A 1 168 ? 1.633 4.195 -7.723 1 96.56 168 LEU A N 1
ATOM 1251 C CA . LEU A 1 168 ? 1.4 4.012 -9.148 1 96.56 168 LEU A CA 1
ATOM 1252 C C . LEU A 1 168 ? 0.175 4.797 -9.609 1 96.56 168 LEU A C 1
ATOM 1254 O O . LEU A 1 168 ? 0.26 5.605 -10.531 1 96.56 168 LEU A O 1
ATOM 1258 N N . GLY A 1 169 ? -0.908 4.547 -8.945 1 93.44 169 GLY A N 1
ATOM 1259 C CA . GLY A 1 169 ? -2.145 5.223 -9.312 1 93.44 169 GLY A CA 1
ATOM 1260 C C . GLY A 1 169 ? -2.086 6.723 -9.109 1 93.44 169 GLY A C 1
ATOM 1261 O O . GLY A 1 169 ? -2.65 7.48 -9.906 1 93.44 169 GLY A O 1
ATOM 1262 N N . LEU A 1 170 ? -1.469 7.18 -8.078 1 93.94 170 LEU A N 1
ATOM 1263 C CA . LEU A 1 170 ? -1.354 8.602 -7.789 1 93.94 170 LEU A CA 1
ATOM 1264 C C . LEU A 1 170 ? -0.538 9.312 -8.867 1 93.94 170 LEU A C 1
ATOM 1266 O O . LEU A 1 170 ? -0.92 10.391 -9.336 1 93.94 170 LEU A O 1
ATOM 1270 N N . LEU A 1 171 ? 0.607 8.711 -9.258 1 96.38 171 LEU A N 1
ATOM 1271 C CA . LEU A 1 171 ? 1.423 9.297 -10.312 1 96.38 171 LEU A CA 1
ATOM 1272 C C . LEU A 1 171 ? 0.676 9.297 -11.641 1 96.38 171 LEU A C 1
ATOM 1274 O O . LEU A 1 171 ? 0.745 10.266 -12.398 1 96.38 171 LEU A O 1
ATOM 1278 N N . ARG A 1 172 ? -0.026 8.258 -11.922 1 95.94 172 ARG A N 1
ATOM 1279 C CA . ARG A 1 172 ? -0.807 8.188 -13.148 1 95.94 172 ARG A CA 1
ATOM 1280 C C . ARG A 1 172 ? -1.874 9.281 -13.18 1 95.94 172 ARG A C 1
ATOM 1282 O O . ARG A 1 172 ? -2.092 9.914 -14.219 1 95.94 172 ARG A O 1
ATOM 1289 N N . ALA A 1 173 ? -2.506 9.461 -12.094 1 91.88 173 ALA A N 1
ATOM 1290 C CA . ALA A 1 173 ? -3.582 10.445 -11.992 1 91.88 173 ALA A CA 1
ATOM 1291 C C . ALA A 1 173 ? -3.053 11.867 -12.195 1 91.88 173 ALA A C 1
ATOM 1293 O O . ALA A 1 173 ? -3.805 12.766 -12.57 1 91.88 173 ALA A O 1
ATOM 1294 N N . SER A 1 174 ? -1.814 12.086 -11.875 1 92.25 174 SER A N 1
ATOM 1295 C CA . SER A 1 174 ? -1.228 13.406 -12.086 1 92.25 174 SER A CA 1
ATOM 1296 C C . SER A 1 174 ? -1.195 13.766 -13.562 1 92.25 174 SER A C 1
ATOM 1298 O O . SER A 1 174 ? -1.101 14.945 -13.914 1 92.25 174 SER A O 1
ATOM 1300 N N . GLY A 1 175 ? -1.095 12.75 -14.469 1 93.69 175 GLY A N 1
ATOM 1301 C CA . GLY A 1 175 ? -1.097 12.953 -15.914 1 93.69 175 GLY A CA 1
ATOM 1302 C C . GLY A 1 175 ? 0.263 13.344 -16.453 1 93.69 175 GLY A C 1
ATOM 1303 O O . GLY A 1 175 ? 0.4 13.625 -17.656 1 93.69 175 GLY A O 1
ATOM 1304 N N . GLN A 1 176 ? 1.277 13.289 -15.664 1 94.38 176 GLN A N 1
ATOM 1305 C CA . GLN A 1 176 ? 2.58 13.82 -16.047 1 94.38 176 GLN A CA 1
ATOM 1306 C C . GLN A 1 176 ? 3.477 12.719 -16.625 1 94.38 176 GLN A C 1
ATOM 1308 O O . GLN A 1 176 ? 4.473 13.008 -17.281 1 94.38 176 GLN A O 1
ATOM 1313 N N . TYR A 1 177 ? 3.084 11.469 -16.344 1 95.88 177 TYR A N 1
ATOM 1314 C CA . TYR A 1 177 ? 3.953 10.352 -16.688 1 95.88 177 TYR A CA 1
ATOM 1315 C C . TYR A 1 177 ? 3.164 9.242 -17.391 1 95.88 177 TYR A C 1
ATOM 1317 O O . TYR A 1 177 ? 1.992 9.016 -17.078 1 95.88 177 TYR A O 1
ATOM 1325 N N . ASP A 1 178 ? 3.824 8.586 -18.312 1 97 178 ASP A N 1
ATOM 1326 C CA . ASP A 1 178 ? 3.195 7.379 -18.844 1 97 178 ASP A CA 1
ATOM 1327 C C . ASP A 1 178 ? 3.469 6.172 -17.953 1 97 178 ASP A C 1
ATOM 1329 O O . ASP A 1 178 ? 4.305 6.238 -17.047 1 97 178 ASP A O 1
ATOM 1333 N N . ASP A 1 179 ? 2.787 5.09 -18.188 1 97.81 179 ASP A N 1
ATOM 1334 C CA . ASP A 1 179 ? 2.834 3.904 -17.344 1 97.81 179 ASP A CA 1
ATOM 1335 C C . ASP A 1 179 ? 4.25 3.344 -17.25 1 97.81 179 ASP A C 1
ATOM 1337 O O . ASP A 1 179 ? 4.719 2.99 -16.172 1 97.81 179 ASP A O 1
ATOM 1341 N N . ASP A 1 180 ? 4.965 3.238 -18.344 1 97.75 180 ASP A N 1
ATOM 1342 C CA . ASP A 1 180 ? 6.305 2.664 -18.375 1 97.75 180 ASP A CA 1
ATOM 1343 C C . ASP A 1 180 ? 7.277 3.49 -17.531 1 97.75 180 ASP A C 1
ATOM 1345 O O . ASP A 1 180 ? 8.094 2.938 -16.797 1 97.75 180 ASP A O 1
ATOM 1349 N N . THR A 1 181 ? 7.184 4.805 -17.625 1 97.62 181 THR A N 1
ATOM 1350 C CA . THR A 1 181 ? 8.031 5.699 -16.844 1 97.62 181 THR A CA 1
ATOM 1351 C C . THR A 1 181 ? 7.758 5.547 -15.352 1 97.62 181 THR A C 1
ATOM 1353 O O . THR A 1 181 ? 8.688 5.5 -14.547 1 97.62 181 THR A O 1
ATOM 1356 N N . ILE A 1 182 ? 6.5 5.473 -14.977 1 97.88 182 ILE A N 1
ATOM 1357 C CA . ILE A 1 182 ? 6.105 5.301 -13.586 1 97.88 182 ILE A CA 1
ATOM 1358 C C . ILE A 1 182 ? 6.734 4.027 -13.023 1 97.88 182 ILE A C 1
ATOM 1360 O O . ILE A 1 182 ? 7.355 4.051 -11.961 1 97.88 182 ILE A O 1
ATOM 1364 N N . VAL A 1 183 ? 6.605 2.973 -13.789 1 98.25 183 VAL A N 1
ATOM 1365 C CA . VAL A 1 183 ? 7.105 1.676 -13.344 1 98.25 183 VAL A CA 1
ATOM 1366 C C . VAL A 1 183 ? 8.625 1.736 -13.172 1 98.25 183 VAL A C 1
ATOM 1368 O O . VAL A 1 183 ? 9.156 1.281 -12.164 1 98.25 183 VAL A O 1
ATOM 1371 N N . GLU A 1 184 ? 9.297 2.316 -14.062 1 97.25 184 GLU A N 1
ATOM 1372 C CA . GLU A 1 184 ? 10.758 2.373 -13.992 1 97.25 184 GLU A CA 1
ATOM 1373 C C . GLU A 1 184 ? 11.219 3.229 -12.82 1 97.25 184 GLU A C 1
ATOM 1375 O O . GLU A 1 184 ? 12.195 2.893 -12.148 1 97.25 184 GLU A O 1
ATOM 1380 N N . LEU A 1 185 ? 10.539 4.328 -12.578 1 95.88 185 LEU A N 1
ATOM 1381 C CA . LEU A 1 185 ? 10.859 5.176 -11.438 1 95.88 185 LEU A CA 1
ATOM 1382 C C . LEU A 1 185 ? 10.742 4.398 -10.133 1 95.88 185 LEU A C 1
ATOM 1384 O O . LEU A 1 185 ? 11.633 4.465 -9.281 1 95.88 185 LEU A O 1
ATOM 1388 N N . LEU A 1 186 ? 9.672 3.609 -10.008 1 97 186 LEU A N 1
ATOM 1389 C CA . LEU A 1 186 ? 9.406 2.906 -8.766 1 97 186 LEU A CA 1
ATOM 1390 C C . LEU A 1 186 ? 10.297 1.679 -8.625 1 97 186 LEU A C 1
ATOM 1392 O O . LEU A 1 186 ? 10.734 1.343 -7.523 1 97 186 LEU A O 1
ATOM 1396 N N . VAL A 1 187 ? 10.547 1.012 -9.766 1 97.12 187 VAL A N 1
ATOM 1397 C CA . VAL A 1 187 ? 11.484 -0.105 -9.711 1 97.12 187 VAL A CA 1
ATOM 1398 C C . VAL A 1 187 ? 12.867 0.398 -9.289 1 97.12 187 VAL A C 1
ATOM 1400 O O . VAL A 1 187 ? 13.484 -0.167 -8.383 1 97.12 187 VAL A O 1
ATOM 1403 N N . SER A 1 188 ? 13.32 1.455 -9.875 1 94.31 188 SER A N 1
ATOM 1404 C CA . SER A 1 188 ? 14.648 1.984 -9.57 1 94.31 188 SER A CA 1
ATOM 1405 C C . SER A 1 188 ? 14.742 2.438 -8.117 1 94.31 188 SER A C 1
ATOM 1407 O O . SER A 1 188 ? 15.672 2.051 -7.406 1 94.31 188 SER A O 1
ATOM 1409 N N . SER A 1 189 ? 13.797 3.234 -7.68 1 93.19 189 SER A N 1
ATOM 1410 C CA . SER A 1 189 ? 13.844 3.736 -6.309 1 93.19 189 SER A CA 1
ATOM 1411 C C . SER A 1 189 ? 13.742 2.598 -5.301 1 93.19 189 SER A C 1
ATOM 1413 O O . SER A 1 189 ? 14.414 2.619 -4.266 1 93.19 189 SER A O 1
ATOM 1415 N N . CYS A 1 190 ? 12.875 1.618 -5.586 1 94.62 190 CYS A N 1
ATOM 1416 C CA . CYS A 1 190 ? 12.742 0.469 -4.695 1 94.62 190 CYS A CA 1
ATOM 1417 C C . CYS A 1 190 ? 14.055 -0.287 -4.574 1 94.62 190 CYS A C 1
ATOM 1419 O O . CYS A 1 190 ? 14.547 -0.511 -3.467 1 94.62 190 CYS A O 1
ATOM 1421 N N . PHE A 1 191 ? 14.695 -0.601 -5.688 1 94.88 191 PHE A N 1
ATOM 1422 C CA . PHE A 1 191 ? 15.867 -1.464 -5.645 1 94.88 191 PHE A CA 1
ATOM 1423 C C . PHE A 1 191 ? 17.109 -0.673 -5.242 1 94.88 191 PHE A C 1
ATOM 1425 O O . PHE A 1 191 ? 18.078 -1.243 -4.746 1 94.88 191 PHE A O 1
ATOM 1432 N N . ASP A 1 192 ? 17.141 0.631 -5.469 1 90.62 192 ASP A N 1
ATOM 1433 C CA . ASP A 1 192 ? 18.188 1.458 -4.883 1 90.62 192 ASP A CA 1
ATOM 1434 C C . ASP A 1 192 ? 18.156 1.401 -3.359 1 90.62 192 ASP A C 1
ATOM 1436 O O . ASP A 1 192 ? 19.188 1.412 -2.705 1 90.62 192 ASP A O 1
ATOM 1440 N N . GLY A 1 193 ? 16.953 1.318 -2.816 1 89.69 193 GLY A N 1
ATOM 1441 C CA . GLY A 1 193 ? 16.797 1.229 -1.374 1 89.69 193 GLY A CA 1
ATOM 1442 C C . GLY A 1 193 ? 17.219 -0.115 -0.81 1 89.69 193 GLY A C 1
ATOM 1443 O O . GLY A 1 193 ? 17.625 -0.205 0.347 1 89.69 193 GLY A O 1
ATOM 1444 N N . LEU A 1 194 ? 17.141 -1.111 -1.683 1 88.31 194 LEU A N 1
ATOM 1445 C CA . LEU A 1 194 ? 17.469 -2.467 -1.257 1 88.31 194 LEU A CA 1
ATOM 1446 C C . LEU A 1 194 ? 18.938 -2.789 -1.547 1 88.31 194 LEU A C 1
ATOM 1448 O O . LEU A 1 194 ? 19.453 -3.803 -1.078 1 88.31 194 LEU A O 1
ATOM 1452 N N . ALA A 1 195 ? 19.438 -1.944 -2.293 1 87.5 195 ALA A N 1
ATOM 1453 C CA . ALA A 1 195 ? 20.812 -2.188 -2.758 1 87.5 195 ALA A CA 1
ATOM 1454 C C . ALA A 1 195 ? 21.797 -2.096 -1.607 1 87.5 195 ALA A C 1
ATOM 1456 O O . ALA A 1 195 ? 21.531 -1.463 -0.585 1 87.5 195 ALA A O 1
ATOM 1457 N N . ALA A 1 196 ? 22.891 -2.721 -1.769 1 71.44 196 ALA A N 1
ATOM 1458 C CA . ALA A 1 196 ? 23.984 -2.668 -0.802 1 71.44 196 ALA A CA 1
ATOM 1459 C C . ALA A 1 196 ? 24.594 -1.269 -0.734 1 71.44 196 ALA A C 1
ATOM 1461 O O . ALA A 1 196 ? 24.703 -0.584 -1.754 1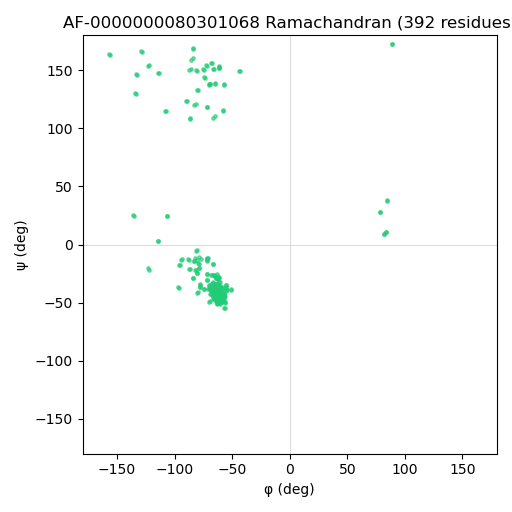 71.44 196 ALA A O 1
ATOM 1462 N N . GLY A 1 197 ? 24.359 -0.519 0.411 1 62.97 197 GLY A N 1
ATOM 1463 C CA . GLY A 1 197 ? 25.031 0.762 0.58 1 62.97 197 GLY A CA 1
ATOM 1464 C C . GLY A 1 197 ? 26.5 0.725 0.192 1 62.97 197 GLY A C 1
ATOM 1465 O O . GLY A 1 197 ? 27.094 -0.351 0.083 1 62.97 197 GLY A O 1
ATOM 1466 N N . PRO A 1 198 ? 27.094 1.924 -0.321 1 52.59 198 PRO A N 1
ATOM 1467 C CA . PRO A 1 198 ? 28.547 1.852 -0.531 1 52.59 198 PRO A CA 1
ATOM 1468 C C . PRO A 1 198 ? 29.297 1.376 0.709 1 52.59 198 PRO A C 1
ATOM 1470 O O . PRO A 1 198 ? 28.781 1.481 1.826 1 52.59 198 PRO A O 1
ATOM 1473 N N . MET B 1 1 ? -18.266 19.656 25.734 1 51.47 1 MET B N 1
ATOM 1474 C CA . MET B 1 1 ? -18.859 18.328 25.781 1 51.47 1 MET B CA 1
ATOM 1475 C C . MET B 1 1 ? -19.078 17.781 24.391 1 51.47 1 MET B C 1
ATOM 1477 O O . MET B 1 1 ? -18.719 16.625 24.109 1 51.47 1 MET B O 1
ATOM 1481 N N . LEU B 1 2 ? -19.531 18.656 23.516 1 62.06 2 LEU B N 1
ATOM 1482 C CA . LEU B 1 2 ? -19.844 18.266 22.141 1 62.06 2 LEU B CA 1
ATOM 1483 C C . LEU B 1 2 ? -18.562 17.984 21.359 1 62.06 2 LEU B C 1
ATOM 1485 O O . LEU B 1 2 ? -18.484 16.984 20.625 1 62.06 2 LEU B O 1
ATOM 1489 N N . GLN B 1 3 ? -17.609 18.672 21.75 1 73.69 3 GLN B N 1
ATOM 1490 C CA . GLN B 1 3 ? -16.359 18.531 21.031 1 73.69 3 GLN B CA 1
ATOM 1491 C C . GLN B 1 3 ? -15.617 17.266 21.438 1 73.69 3 GLN B C 1
ATOM 1493 O O . GLN B 1 3 ? -15.047 16.562 20.609 1 73.69 3 GLN B O 1
ATOM 1498 N N . ALA B 1 4 ? -15.812 17 22.719 1 79.56 4 ALA B N 1
ATOM 1499 C CA . ALA B 1 4 ? -15.164 15.812 23.25 1 79.56 4 ALA B CA 1
ATOM 1500 C C . ALA B 1 4 ? -15.805 14.547 22.703 1 79.56 4 ALA B C 1
ATOM 1502 O O . ALA B 1 4 ? -15.109 13.57 22.391 1 79.56 4 ALA B O 1
ATOM 1503 N N . ARG B 1 5 ? -17.047 14.609 22.516 1 83.38 5 ARG B N 1
ATOM 1504 C CA . ARG B 1 5 ? -17.75 13.453 21.984 1 83.38 5 ARG B CA 1
ATOM 1505 C C . ARG B 1 5 ? -17.406 13.227 20.516 1 83.38 5 ARG B C 1
ATOM 1507 O O . ARG B 1 5 ? -17.203 12.094 20.094 1 83.38 5 ARG B O 1
ATOM 1514 N N . GLU B 1 6 ? -17.297 14.273 19.875 1 88.31 6 GLU B N 1
ATOM 1515 C CA . GLU B 1 6 ? -16.938 14.172 18.453 1 88.31 6 GLU B CA 1
ATOM 1516 C C . GLU B 1 6 ? -15.547 13.578 18.281 1 88.31 6 GLU B C 1
ATOM 1518 O O . GLU B 1 6 ? -15.32 12.766 17.391 1 88.31 6 GLU B O 1
ATOM 1523 N N . ALA B 1 7 ? -14.75 13.977 19.234 1 90.69 7 ALA B N 1
ATOM 1524 C CA . ALA B 1 7 ? -13.383 13.461 19.188 1 90.69 7 ALA B CA 1
ATOM 1525 C C . ALA B 1 7 ? -13.359 11.961 19.469 1 90.69 7 ALA B C 1
ATOM 1527 O O . ALA B 1 7 ? -12.609 11.219 18.828 1 90.69 7 ALA B O 1
ATOM 1528 N N . ALA B 1 8 ? -14.133 11.555 20.359 1 91.88 8 ALA B N 1
ATOM 1529 C CA . ALA B 1 8 ? -14.227 10.133 20.688 1 91.88 8 ALA B CA 1
ATOM 1530 C C . ALA B 1 8 ? -14.781 9.336 19.516 1 91.88 8 ALA B C 1
ATOM 1532 O O . ALA B 1 8 ? -14.32 8.227 19.234 1 91.88 8 ALA B O 1
ATOM 1533 N N . ILE B 1 9 ? -15.719 9.914 18.891 1 93.88 9 ILE B N 1
ATOM 1534 C CA . ILE B 1 9 ? -16.328 9.281 17.734 1 93.88 9 ILE B CA 1
ATOM 1535 C C . ILE B 1 9 ? -15.289 9.141 16.609 1 93.88 9 ILE B C 1
ATOM 1537 O O . ILE B 1 9 ? -15.102 8.055 16.062 1 93.88 9 ILE B O 1
ATOM 1541 N N . VAL B 1 10 ? -14.641 10.203 16.375 1 94.19 10 VAL B N 1
ATOM 1542 C CA . VAL B 1 10 ? -13.672 10.234 15.289 1 94.19 10 VAL B CA 1
ATOM 1543 C C . VAL B 1 10 ? -12.547 9.234 15.57 1 94.19 10 VAL B C 1
ATOM 1545 O O . VAL B 1 10 ? -12.102 8.523 14.664 1 94.19 10 VAL B O 1
ATOM 1548 N N . THR B 1 11 ? -12.172 9.133 16.812 1 93.44 11 THR B N 1
ATOM 1549 C CA . THR B 1 11 ? -11.141 8.188 17.203 1 93.44 11 THR B CA 1
ATOM 1550 C C . THR B 1 11 ? -11.602 6.75 16.969 1 93.44 11 THR B C 1
ATOM 1552 O O . THR B 1 11 ? -10.852 5.93 16.438 1 93.44 11 THR B O 1
ATOM 1555 N N . SER B 1 12 ? -12.758 6.504 17.344 1 94.38 12 SER B N 1
ATOM 1556 C CA . SER B 1 12 ? -13.344 5.184 17.125 1 94.38 12 SER B CA 1
ATOM 1557 C C . SER B 1 12 ? -13.43 4.855 15.641 1 94.38 12 SER B C 1
ATOM 1559 O O . SER B 1 12 ? -13.086 3.746 15.219 1 94.38 12 SER B O 1
ATOM 1561 N N . VAL B 1 13 ? -13.875 5.805 14.844 1 94.69 13 VAL B N 1
ATOM 1562 C CA . VAL B 1 13 ? -14.008 5.613 13.406 1 94.69 13 VAL B CA 1
ATOM 1563 C C . VAL B 1 13 ? -12.633 5.32 12.797 1 94.69 13 VAL B C 1
ATOM 1565 O O . VAL B 1 13 ? -12.5 4.41 11.977 1 94.69 13 VAL B O 1
ATOM 1568 N N . ASN B 1 14 ? -11.68 6.031 13.242 1 93.5 14 ASN B N 1
ATOM 1569 C CA . ASN B 1 14 ? -10.328 5.816 12.734 1 93.5 14 ASN B CA 1
ATOM 1570 C C . ASN B 1 14 ? -9.844 4.391 13 1 93.5 14 ASN B C 1
ATOM 1572 O O . ASN B 1 14 ? -9.281 3.746 12.117 1 93.5 14 ASN B O 1
ATOM 1576 N N . ARG B 1 15 ? -10.086 3.961 14.133 1 92.12 15 ARG B N 1
ATOM 1577 C CA . ARG B 1 15 ? -9.695 2.607 14.5 1 92.12 15 ARG B CA 1
ATOM 1578 C C . ARG B 1 15 ? -10.438 1.571 13.664 1 92.12 15 ARG B C 1
ATOM 1580 O O . ARG B 1 15 ? -9.836 0.61 13.18 1 92.12 15 ARG B O 1
ATOM 1587 N N . LEU B 1 16 ? -11.688 1.776 13.516 1 91.88 16 LEU B N 1
ATOM 1588 C CA . LEU B 1 16 ? -12.5 0.83 12.758 1 91.88 16 LEU B CA 1
ATOM 1589 C C . LEU B 1 16 ? -12.117 0.848 11.281 1 91.88 16 LEU B C 1
ATOM 1591 O O . LEU B 1 16 ? -12.086 -0.199 10.625 1 91.88 16 LEU B O 1
ATOM 1595 N N . LEU B 1 17 ? -11.844 2.018 10.773 1 91.56 17 LEU B N 1
ATOM 1596 C CA . LEU B 1 17 ? -11.375 2.131 9.398 1 91.56 17 LEU B CA 1
ATOM 1597 C C . LEU B 1 17 ? -10.047 1.407 9.211 1 91.56 17 LEU B C 1
ATOM 1599 O O . LEU B 1 17 ? -9.836 0.734 8.203 1 91.56 17 LEU B O 1
ATOM 1603 N N . ALA B 1 18 ? -9.211 1.56 10.164 1 90.19 18 ALA B N 1
ATOM 1604 C CA . ALA B 1 18 ? -7.898 0.919 10.102 1 90.19 18 ALA B CA 1
ATOM 1605 C C . ALA B 1 18 ? -8.023 -0.6 10.188 1 90.19 18 ALA B C 1
ATOM 1607 O O . ALA B 1 18 ? -7.316 -1.328 9.492 1 90.19 18 ALA B O 1
ATOM 1608 N N . GLU B 1 19 ? -8.898 -1.075 10.961 1 87.06 19 GLU B N 1
ATOM 1609 C CA . GLU B 1 19 ? -9.055 -2.496 11.25 1 87.06 19 GLU B CA 1
ATOM 1610 C C . GLU B 1 19 ? -9.812 -3.207 10.125 1 87.06 19 GLU B C 1
ATOM 1612 O O . GLU B 1 19 ? -9.438 -4.309 9.719 1 87.06 19 GLU B O 1
ATOM 1617 N N . LYS B 1 20 ? -10.859 -2.543 9.609 1 85.25 20 LYS B N 1
ATOM 1618 C CA . LYS B 1 20 ? -11.789 -3.275 8.758 1 85.25 20 LYS B CA 1
ATOM 1619 C C . LYS B 1 20 ? -11.898 -2.629 7.379 1 85.25 20 LYS B C 1
ATOM 1621 O O . LYS B 1 20 ? -12.32 -3.271 6.418 1 85.25 20 LYS B O 1
ATOM 1626 N N . GLY B 1 21 ? -11.531 -1.318 7.363 1 87.56 21 GLY B N 1
ATOM 1627 C CA . GLY B 1 21 ? -11.75 -0.563 6.141 1 87.56 21 GLY B CA 1
ATOM 1628 C C . GLY B 1 21 ? -13.125 0.084 6.078 1 87.56 21 GLY B C 1
ATOM 1629 O O . GLY B 1 21 ? -13.984 -0.2 6.91 1 87.56 21 GLY B O 1
ATOM 1630 N N . TYR B 1 22 ? -13.352 0.879 5.105 1 88.38 22 TYR B N 1
ATOM 1631 C CA . TYR B 1 22 ? -14.539 1.717 4.996 1 88.38 22 TYR B CA 1
ATOM 1632 C C . TYR B 1 22 ? -15.781 0.872 4.723 1 88.38 22 TYR B C 1
ATOM 1634 O O . TYR B 1 22 ? -16.828 1.065 5.355 1 88.38 22 TYR B O 1
ATOM 1642 N N . ASP B 1 23 ? -15.711 0.003 3.768 1 85 23 ASP B N 1
ATOM 1643 C CA . ASP B 1 23 ? -16.891 -0.743 3.336 1 85 23 ASP B CA 1
ATOM 1644 C C . ASP B 1 23 ? -17.406 -1.646 4.453 1 85 23 ASP B C 1
ATOM 1646 O O . ASP B 1 23 ? -18.625 -1.776 4.645 1 85 23 ASP B O 1
ATOM 1650 N N . ALA B 1 24 ? -16.547 -2.195 5.25 1 85.31 24 ALA B N 1
ATOM 1651 C CA . ALA B 1 24 ? -16.938 -3.127 6.305 1 85.31 24 ALA B CA 1
ATOM 1652 C C . ALA B 1 24 ? -17.312 -2.383 7.586 1 85.31 24 ALA B C 1
ATOM 1654 O O . ALA B 1 24 ? -17.969 -2.939 8.469 1 85.31 24 ALA B O 1
ATOM 1655 N N . MET B 1 25 ? -16.859 -1.176 7.73 1 89.81 25 MET B N 1
ATOM 1656 C CA . MET B 1 25 ? -17.219 -0.369 8.891 1 89.81 25 MET B CA 1
ATOM 1657 C C . MET B 1 25 ? -18.688 0.038 8.82 1 89.81 25 MET B C 1
ATOM 1659 O O . MET B 1 25 ? -19.188 0.414 7.762 1 89.81 25 MET B O 1
ATOM 1663 N N . THR B 1 26 ? -19.406 -0.045 9.953 1 91.38 26 THR B N 1
ATOM 1664 C CA . THR B 1 26 ? -20.797 0.38 10 1 91.38 26 THR B CA 1
ATOM 1665 C C . THR B 1 26 ? -21 1.457 11.062 1 91.38 26 THR B C 1
ATOM 1667 O O . THR B 1 26 ? -20.234 1.531 12.031 1 91.38 26 THR B O 1
ATOM 1670 N N . VAL B 1 27 ? -22.016 2.205 10.805 1 93.88 27 VAL B N 1
ATOM 1671 C CA . VAL B 1 27 ? -22.375 3.248 11.766 1 93.88 27 VAL B CA 1
ATOM 1672 C C . VAL B 1 27 ? -22.797 2.611 13.086 1 93.88 27 VAL B C 1
ATOM 1674 O O . VAL B 1 27 ? -22.469 3.123 14.164 1 93.88 27 VAL B O 1
ATOM 1677 N N . ASP B 1 28 ? -23.422 1.47 13.023 1 94.94 28 ASP B N 1
ATOM 1678 C CA . ASP B 1 28 ? -23.844 0.746 14.219 1 94.94 28 ASP B CA 1
ATOM 1679 C C . ASP B 1 28 ? -22.641 0.317 15.055 1 94.94 28 ASP B C 1
ATOM 1681 O O . ASP B 1 28 ? -22.656 0.437 16.281 1 94.94 28 ASP B O 1
ATOM 1685 N N . ALA B 1 29 ? -21.672 -0.154 14.438 1 93.69 29 ALA B N 1
ATOM 1686 C CA . ALA B 1 29 ? -20.453 -0.586 15.133 1 93.69 29 ALA B CA 1
ATOM 1687 C C . ALA B 1 29 ? -19.766 0.589 15.82 1 93.69 29 ALA B C 1
ATOM 1689 O O . ALA B 1 29 ? -19.25 0.45 16.922 1 93.69 29 ALA B O 1
ATOM 1690 N N . VAL B 1 30 ? -19.719 1.746 15.141 1 94.94 30 VAL B N 1
ATOM 1691 C CA . VAL B 1 30 ? -19.125 2.949 15.703 1 94.94 30 VAL B CA 1
ATOM 1692 C C . VAL B 1 30 ? -19.891 3.379 16.953 1 94.94 30 VAL B C 1
ATOM 1694 O O . VAL B 1 30 ? -19.281 3.646 18 1 94.94 30 VAL B O 1
ATOM 1697 N N . ALA B 1 31 ? -21.203 3.443 16.812 1 95.31 31 ALA B N 1
ATOM 1698 C CA . ALA B 1 31 ? -22.047 3.84 17.938 1 95.31 31 ALA B CA 1
ATOM 1699 C C . ALA B 1 31 ? -21.828 2.918 19.141 1 95.31 31 ALA B C 1
ATOM 1701 O O . ALA B 1 31 ? -21.672 3.385 20.266 1 95.31 31 ALA B O 1
ATOM 1702 N N . ALA B 1 32 ? -21.797 1.65 18.875 1 95.12 32 ALA B N 1
ATOM 1703 C CA . ALA B 1 32 ? -21.578 0.649 19.922 1 95.12 32 ALA B CA 1
ATOM 1704 C C . ALA B 1 32 ? -20.219 0.823 20.578 1 95.12 32 ALA B C 1
ATOM 1706 O O . ALA B 1 32 ? -20.109 0.715 21.812 1 95.12 32 ALA B O 1
ATOM 1707 N N . ASP B 1 33 ? -19.266 1.104 19.797 1 93.19 33 ASP B N 1
ATOM 1708 C CA . ASP B 1 33 ? -17.891 1.236 20.297 1 93.19 33 ASP B CA 1
ATOM 1709 C C . ASP B 1 33 ? -17.75 2.451 21.203 1 93.19 33 ASP B C 1
ATOM 1711 O O . ASP B 1 33 ? -17.031 2.408 22.203 1 93.19 33 ASP B O 1
ATOM 1715 N N . VAL B 1 34 ? -18.375 3.527 20.828 1 94 34 VAL B N 1
ATOM 1716 C CA . VAL B 1 34 ? -18.281 4.77 21.594 1 94 34 VAL B CA 1
ATOM 1717 C C . VAL B 1 34 ? -19.266 4.727 22.766 1 94 34 VAL B C 1
ATOM 1719 O O . VAL B 1 34 ? -19.109 5.473 23.734 1 94 34 VAL B O 1
ATOM 1722 N N . GLY B 1 35 ? -20.281 3.895 22.672 1 94.56 35 GLY B N 1
ATOM 1723 C CA . GLY B 1 35 ? -21.281 3.777 23.719 1 94.56 35 GLY B CA 1
ATOM 1724 C C . GLY B 1 35 ? -22.375 4.809 23.609 1 94.56 35 GLY B C 1
ATOM 1725 O O . GLY B 1 35 ? -22.797 5.395 24.609 1 94.56 35 GLY B O 1
ATOM 1726 N N . ILE B 1 36 ? -22.812 5.137 22.469 1 93.19 36 ILE B N 1
ATOM 1727 C CA . ILE B 1 36 ? -23.906 6.086 22.266 1 93.19 36 ILE B CA 1
ATOM 1728 C C . ILE B 1 36 ? -24.953 5.473 21.328 1 93.19 36 ILE B C 1
ATOM 1730 O O . ILE B 1 36 ? -24.719 4.422 20.734 1 93.19 36 ILE B O 1
ATOM 1734 N N . ALA B 1 37 ? -26.109 6.125 21.312 1 92.75 37 ALA B N 1
ATOM 1735 C CA . ALA B 1 37 ? -27.156 5.691 20.391 1 92.75 37 ALA B CA 1
ATOM 1736 C C . ALA B 1 37 ? -26.828 6.098 18.953 1 92.75 37 ALA B C 1
ATOM 1738 O O . ALA B 1 37 ? -26.188 7.121 18.719 1 92.75 37 ALA B O 1
ATOM 1739 N N . LYS B 1 38 ? -27.188 5.242 18.016 1 91.12 38 LYS B N 1
ATOM 1740 C CA . LYS B 1 38 ? -27 5.52 16.594 1 91.12 38 LYS B CA 1
ATOM 1741 C C . LYS B 1 38 ? -27.578 6.879 16.219 1 91.12 38 LYS B C 1
ATOM 1743 O O . LYS B 1 38 ? -26.969 7.625 15.453 1 91.12 38 LYS B O 1
ATOM 1748 N N . ALA B 1 39 ? -28.75 7.223 16.828 1 90.88 39 ALA B N 1
ATOM 1749 C CA . ALA B 1 39 ? -29.406 8.492 16.562 1 90.88 39 ALA B CA 1
ATOM 1750 C C . ALA B 1 39 ? -28.531 9.672 16.984 1 90.88 39 ALA B C 1
ATOM 1752 O O . ALA B 1 39 ? -28.5 10.703 16.312 1 90.88 39 ALA B O 1
ATOM 1753 N N . SER B 1 40 ? -27.906 9.531 18 1 91.5 40 SER B N 1
ATOM 1754 C CA . SER B 1 40 ? -27.016 10.562 18.5 1 91.5 40 SER B CA 1
ATOM 1755 C C . SER B 1 40 ? -25.828 10.781 17.562 1 91.5 40 SER B C 1
ATOM 1757 O O . SER B 1 40 ? -25.391 11.914 17.359 1 91.5 40 SER B O 1
ATOM 1759 N N . LEU B 1 41 ? -25.297 9.672 16.984 1 91.62 41 LEU B N 1
ATOM 1760 C CA . LEU B 1 41 ? -24.203 9.758 16.016 1 91.62 41 LEU B CA 1
ATOM 1761 C C . LEU B 1 41 ? -24.594 10.602 14.812 1 91.62 41 LEU B C 1
ATOM 1763 O O . LEU B 1 41 ? -23.797 11.422 14.336 1 91.62 41 LEU B O 1
ATOM 1767 N N . TYR B 1 42 ? -25.797 10.477 14.43 1 91.19 42 TYR B N 1
ATOM 1768 C CA . TYR B 1 42 ? -26.281 11.156 13.227 1 91.19 42 TYR B CA 1
ATOM 1769 C C . TYR B 1 42 ? -26.578 12.625 13.516 1 91.19 42 TYR B C 1
ATOM 1771 O O . TYR B 1 42 ? -26.734 13.43 12.594 1 91.19 42 TYR B O 1
ATOM 1779 N N . LYS B 1 43 ? -26.688 12.961 14.742 1 91.44 43 LYS B N 1
ATOM 1780 C CA . LYS B 1 43 ? -26.766 14.375 15.117 1 91.44 43 LYS B CA 1
ATOM 1781 C C . LYS B 1 43 ? -25.438 15.078 14.844 1 91.44 43 LYS B C 1
ATOM 1783 O O . LYS B 1 43 ? -25.406 16.281 14.555 1 91.44 43 LYS B O 1
ATOM 1788 N N . HIS B 1 44 ? -24.391 14.297 14.875 1 90.88 44 HIS B N 1
ATOM 1789 C CA . HIS B 1 44 ? -23.062 14.859 14.703 1 90.88 44 HIS B CA 1
ATOM 1790 C C . HIS B 1 44 ? -22.594 14.727 13.258 1 90.88 44 HIS B C 1
ATOM 1792 O O . HIS B 1 44 ? -21.875 15.594 12.75 1 90.88 44 HIS B O 1
ATOM 1798 N N . PHE B 1 45 ? -22.953 13.633 12.625 1 92.44 45 PHE B N 1
ATOM 1799 C CA . PHE B 1 45 ? -22.5 13.336 11.266 1 92.44 45 PHE B CA 1
ATOM 1800 C C . PHE B 1 45 ? -23.672 12.852 10.414 1 92.44 45 PHE B C 1
ATOM 1802 O O . PHE B 1 45 ? -24.312 11.844 10.734 1 92.44 45 PHE B O 1
ATOM 1809 N N . ALA B 1 46 ? -23.781 13.453 9.297 1 91 46 ALA B N 1
ATOM 1810 C CA . ALA B 1 46 ? -24.984 13.297 8.484 1 91 46 ALA B CA 1
ATOM 1811 C C . ALA B 1 46 ? -24.969 11.977 7.719 1 91 46 ALA B C 1
ATOM 1813 O O . ALA B 1 46 ? -26.016 11.5 7.258 1 91 46 ALA B O 1
ATOM 1814 N N . SER B 1 47 ? -23.797 11.414 7.559 1 92.44 47 SER B N 1
ATOM 1815 C CA . SER B 1 47 ? -23.688 10.188 6.77 1 92.44 47 SER B CA 1
ATOM 1816 C C . SER B 1 47 ? -22.438 9.398 7.148 1 92.44 47 SER B C 1
ATOM 1818 O O . SER B 1 47 ? -21.562 9.914 7.844 1 92.44 47 SER B O 1
ATOM 1820 N N . LYS B 1 48 ? -22.391 8.125 6.75 1 93.12 48 LYS B N 1
ATOM 1821 C CA . LYS B 1 48 ? -21.203 7.289 6.914 1 93.12 48 LYS B CA 1
ATOM 1822 C C . LYS B 1 48 ? -19.984 7.93 6.262 1 93.12 48 LYS B C 1
ATOM 1824 O O . LYS B 1 48 ? -18.875 7.867 6.805 1 93.12 48 LYS B O 1
ATOM 1829 N N . GLU B 1 49 ? -20.234 8.594 5.102 1 93.44 49 GLU B N 1
ATOM 1830 C CA . GLU B 1 49 ? -19.172 9.266 4.379 1 93.44 49 GLU B CA 1
ATOM 1831 C C . GLU B 1 49 ? -18.625 10.445 5.18 1 93.44 49 GLU B C 1
ATOM 1833 O O . GLU B 1 49 ? -17.406 10.633 5.273 1 93.44 49 GLU B O 1
ATOM 1838 N N . ALA B 1 50 ? -19.516 11.164 5.715 1 92.31 50 ALA B N 1
ATOM 1839 C CA . ALA B 1 50 ? -19.109 12.32 6.508 1 92.31 50 ALA B CA 1
ATOM 1840 C C . ALA B 1 50 ? -18.312 11.898 7.73 1 92.31 50 ALA B C 1
ATOM 1842 O O . ALA B 1 50 ? -17.344 12.555 8.109 1 92.31 50 ALA B O 1
ATOM 1843 N N . LEU B 1 51 ? -18.75 10.852 8.266 1 92.75 51 LEU B N 1
ATOM 1844 C CA . LEU B 1 51 ? -18.078 10.289 9.43 1 92.75 51 LEU B CA 1
ATOM 1845 C C . LEU B 1 51 ? -16.656 9.852 9.062 1 92.75 51 LEU B C 1
ATOM 1847 O O . LEU B 1 51 ? -15.703 10.195 9.766 1 92.75 51 LEU B O 1
ATOM 1851 N N . ALA B 1 52 ? -16.531 9.133 8.016 1 93.62 52 ALA B N 1
ATOM 1852 C CA . ALA B 1 52 ? -15.219 8.656 7.559 1 93.62 52 ALA B CA 1
ATOM 1853 C C . ALA B 1 52 ? -14.328 9.812 7.141 1 93.62 52 ALA B C 1
ATOM 1855 O O . ALA B 1 52 ? -13.125 9.812 7.414 1 93.62 52 ALA B O 1
ATOM 1856 N N . ALA B 1 53 ? -14.906 10.758 6.492 1 93.31 53 ALA B N 1
ATOM 1857 C CA . ALA B 1 53 ? -14.148 11.938 6.066 1 93.31 53 ALA B CA 1
ATOM 1858 C C . ALA B 1 53 ? -13.578 12.688 7.27 1 93.31 53 ALA B C 1
ATOM 1860 O O . ALA B 1 53 ? -12.445 13.164 7.227 1 93.31 53 ALA B O 1
ATOM 1861 N N . ALA B 1 54 ? -14.359 12.781 8.266 1 92.81 54 ALA B N 1
ATOM 1862 C CA . ALA B 1 54 ? -13.898 13.445 9.484 1 92.81 54 ALA B CA 1
ATOM 1863 C C . ALA B 1 54 ? -12.711 12.703 10.102 1 92.81 54 ALA B C 1
ATOM 1865 O O . ALA B 1 54 ? -11.773 13.328 10.586 1 92.81 54 ALA B O 1
ATOM 1866 N N . ALA B 1 55 ? -12.781 11.438 10.117 1 93.62 55 ALA B N 1
ATOM 1867 C CA . ALA B 1 55 ? -11.68 10.617 10.633 1 93.62 55 ALA B CA 1
ATOM 1868 C C . ALA B 1 55 ? -10.414 10.82 9.812 1 93.62 55 ALA B C 1
ATOM 1870 O O . ALA B 1 55 ? -9.32 10.961 10.375 1 93.62 55 ALA B O 1
ATOM 1871 N N . MET B 1 56 ? -10.555 10.844 8.547 1 94.69 56 MET B N 1
ATOM 1872 C CA . MET B 1 56 ? -9.414 11.039 7.656 1 94.69 56 MET B CA 1
ATOM 1873 C C . MET B 1 56 ? -8.828 12.438 7.824 1 94.69 56 MET B C 1
ATOM 1875 O O . MET B 1 56 ? -7.609 12.609 7.832 1 94.69 56 MET B O 1
ATOM 1879 N N . ALA B 1 57 ? -9.695 13.406 7.973 1 94.69 57 ALA B N 1
ATOM 1880 C CA . ALA B 1 57 ? -9.242 14.766 8.227 1 94.69 57 ALA B CA 1
ATOM 1881 C C . ALA B 1 57 ? -8.484 14.859 9.547 1 94.69 57 ALA B C 1
ATOM 1883 O O . ALA B 1 57 ? -7.504 15.602 9.656 1 94.69 57 ALA B O 1
ATOM 1884 N N . ALA B 1 58 ? -8.945 14.156 10.492 1 94.75 58 ALA B N 1
ATOM 1885 C CA . ALA B 1 58 ? -8.297 14.164 11.805 1 94.75 58 ALA B CA 1
ATOM 1886 C C . ALA B 1 58 ? -6.875 13.633 11.711 1 94.75 58 ALA B C 1
ATOM 1888 O O . ALA B 1 58 ? -5.984 14.094 12.43 1 94.75 58 ALA B O 1
ATOM 1889 N N . VAL B 1 59 ? -6.648 12.672 10.891 1 95.69 59 VAL B N 1
ATOM 1890 C CA . VAL B 1 59 ? -5.301 12.156 10.68 1 95.69 59 VAL B CA 1
ATOM 1891 C C . VAL B 1 59 ? -4.414 13.25 10.094 1 95.69 59 VAL B C 1
ATOM 1893 O O . VAL B 1 59 ? -3.252 13.391 10.484 1 95.69 59 VAL B O 1
ATOM 1896 N N . LEU B 1 60 ? -4.934 13.992 9.148 1 96.94 60 LEU B N 1
ATOM 1897 C CA . LEU B 1 60 ? -4.184 15.094 8.555 1 96.94 60 LEU B CA 1
ATOM 1898 C C . LEU B 1 60 ? -3.895 16.172 9.586 1 96.94 60 LEU B C 1
ATOM 1900 O O . LEU B 1 60 ? -2.832 16.797 9.562 1 96.94 60 LEU B O 1
ATOM 1904 N N . ASP B 1 61 ? -4.859 16.391 10.484 1 97.19 61 ASP B N 1
ATOM 1905 C CA . ASP B 1 61 ? -4.609 17.328 11.578 1 97.19 61 ASP B CA 1
ATOM 1906 C C . ASP B 1 61 ? -3.43 16.859 12.438 1 97.19 61 ASP B C 1
ATOM 1908 O O . ASP B 1 61 ? -2.586 17.672 12.82 1 97.19 61 ASP B O 1
ATOM 1912 N N . ARG B 1 62 ? -3.404 15.664 12.711 1 97 62 ARG B N 1
ATOM 1913 C CA . ARG B 1 62 ? -2.293 15.117 13.484 1 97 62 ARG B CA 1
ATOM 1914 C C . ARG B 1 62 ? -0.981 15.242 12.719 1 97 62 ARG B C 1
ATOM 1916 O O . ARG B 1 62 ? 0.066 15.516 13.305 1 97 62 ARG B O 1
ATOM 1923 N N . ALA B 1 63 ? -1.043 15 11.422 1 97.94 63 ALA B N 1
ATOM 1924 C CA . ALA B 1 63 ? 0.143 15.172 10.586 1 97.94 63 ALA B CA 1
ATOM 1925 C C . ALA B 1 63 ? 0.641 16.609 10.625 1 97.94 63 ALA B C 1
ATOM 1927 O O . ALA B 1 63 ? 1.841 16.859 10.766 1 97.94 63 ALA B O 1
ATOM 1928 N N . LEU B 1 64 ? -0.271 17.531 10.5 1 98.38 64 LEU B N 1
ATOM 1929 C CA . LEU B 1 64 ? 0.078 18.938 10.531 1 98.38 64 LEU B CA 1
ATOM 1930 C C . LEU B 1 64 ? 0.67 19.328 11.875 1 98.38 64 LEU B C 1
ATOM 1932 O O . LEU B 1 64 ? 1.63 20.094 11.945 1 98.38 64 LEU B O 1
ATOM 1936 N N . ALA B 1 65 ? 0.096 18.812 12.922 1 98 65 ALA B N 1
ATOM 1937 C CA . ALA B 1 65 ? 0.638 19.062 14.25 1 98 65 ALA B CA 1
ATOM 1938 C C . ALA B 1 65 ? 2.066 18.547 14.367 1 98 65 ALA B C 1
ATOM 1940 O O . ALA B 1 65 ? 2.943 19.234 14.898 1 98 65 ALA B O 1
ATOM 1941 N N . ARG B 1 66 ? 2.268 17.359 13.883 1 97.75 66 ARG B N 1
ATOM 1942 C CA . ARG B 1 66 ? 3.604 16.766 13.914 1 97.75 66 ARG B CA 1
ATOM 1943 C C . ARG B 1 66 ? 4.586 17.609 13.094 1 97.75 66 ARG B C 1
ATOM 1945 O O . ARG B 1 66 ? 5.719 17.844 13.523 1 97.75 66 ARG B O 1
ATOM 1952 N N . ILE B 1 67 ? 4.176 18.016 11.945 1 97.94 67 ILE B N 1
ATOM 1953 C CA . ILE B 1 67 ? 4.992 18.859 11.086 1 97.94 67 ILE B CA 1
ATOM 1954 C C . ILE B 1 67 ? 5.367 20.141 11.828 1 97.94 67 ILE B C 1
ATOM 1956 O O . ILE B 1 67 ? 6.527 20.562 11.82 1 97.94 67 ILE B O 1
ATOM 1960 N N . GLY B 1 68 ? 4.344 20.75 12.461 1 97 68 GLY B N 1
ATOM 1961 C CA . GLY B 1 68 ? 4.605 21.953 13.234 1 97 68 GLY B CA 1
ATOM 1962 C C . GLY B 1 68 ? 5.652 21.75 14.312 1 97 68 GLY B C 1
ATOM 1963 O O . GLY B 1 68 ? 6.523 22.594 14.516 1 97 68 GLY B O 1
ATOM 1964 N N . GLU B 1 69 ? 5.59 20.656 15 1 96.31 69 GLU B N 1
ATOM 1965 C CA . GLU B 1 69 ? 6.566 20.312 16.031 1 96.31 69 GLU B CA 1
ATOM 1966 C C . GLU B 1 69 ? 7.969 20.188 15.445 1 96.31 69 GLU B C 1
ATOM 1968 O O . GLU B 1 69 ? 8.938 20.672 16.031 1 96.31 69 GLU B O 1
ATOM 1973 N N . LEU B 1 70 ? 8.086 19.484 14.336 1 96.38 70 LEU B N 1
ATOM 1974 C CA . LEU B 1 70 ? 9.375 19.25 13.695 1 96.38 70 LEU B CA 1
ATOM 1975 C C . LEU B 1 70 ? 9.977 20.562 13.188 1 96.38 70 LEU B C 1
ATOM 1977 O O . LEU B 1 70 ? 11.18 20.797 13.344 1 96.38 70 LEU B O 1
ATOM 1981 N N . GLU B 1 71 ? 9.156 21.359 12.633 1 95.38 71 GLU B N 1
ATOM 1982 C CA . GLU B 1 71 ? 9.625 22.641 12.133 1 95.38 71 GLU B CA 1
ATOM 1983 C C . GLU B 1 71 ? 10.102 23.547 13.266 1 95.38 71 GLU B C 1
ATOM 1985 O O . GLU B 1 71 ? 11.102 24.25 13.125 1 95.38 71 GLU B O 1
ATOM 1990 N N . ALA B 1 72 ? 9.359 23.531 14.367 1 92.62 72 ALA B N 1
ATOM 1991 C CA . ALA B 1 72 ? 9.758 24.312 15.531 1 92.62 72 ALA B CA 1
ATOM 1992 C C . ALA B 1 72 ? 11.117 23.875 16.047 1 92.62 72 ALA B C 1
ATOM 1994 O O . ALA B 1 72 ? 11.938 24.719 16.438 1 92.62 72 ALA B O 1
ATOM 1995 N N . ARG B 1 73 ? 11.445 22.625 16.016 1 90.5 73 ARG B N 1
ATOM 1996 C CA . ARG B 1 73 ? 12.727 22.094 16.453 1 90.5 73 ARG B CA 1
ATOM 1997 C C . ARG B 1 73 ? 13.828 22.406 15.453 1 90.5 73 ARG B C 1
ATOM 1999 O O . ARG B 1 73 ? 14.977 22.641 15.836 1 90.5 73 ARG B O 1
ATOM 2006 N N . ALA B 1 74 ? 13.438 22.328 14.25 1 86.81 74 ALA B N 1
ATOM 2007 C CA . ALA B 1 74 ? 14.406 22.562 13.18 1 86.81 74 ALA B CA 1
ATOM 2008 C C . ALA B 1 74 ? 14.953 23.984 13.227 1 86.81 74 ALA B C 1
ATOM 2010 O O . ALA B 1 74 ? 16.094 24.234 12.82 1 86.81 74 ALA B O 1
ATOM 2011 N N . ASP B 1 75 ? 14.141 24.859 13.766 1 82.06 75 ASP B N 1
ATOM 2012 C CA . ASP B 1 75 ? 14.531 26.266 13.867 1 82.06 75 ASP B CA 1
ATOM 2013 C C . ASP B 1 75 ? 15.445 26.484 15.07 1 82.06 75 ASP B C 1
ATOM 2015 O O . ASP B 1 75 ? 16.094 27.531 15.18 1 82.06 75 ASP B O 1
ATOM 2019 N N . GLY B 1 76 ? 15.484 25.438 15.953 1 79.56 76 GLY B N 1
ATOM 2020 C CA . GLY B 1 76 ? 16.312 25.531 17.141 1 79.56 76 GLY B CA 1
ATOM 2021 C C . GLY B 1 76 ? 17.75 25.109 16.891 1 79.56 76 GLY B C 1
ATOM 2022 O O . GLY B 1 76 ? 18.062 24.531 15.852 1 79.56 76 GLY B O 1
ATOM 2023 N N . PRO B 1 77 ? 18.656 25.516 17.703 1 79.69 77 PRO B N 1
ATOM 2024 C CA . PRO B 1 77 ? 20.047 25.047 17.641 1 79.69 77 PRO B CA 1
ATOM 2025 C C . PRO B 1 77 ? 20.25 23.703 18.328 1 79.69 77 PRO B C 1
ATOM 2027 O O . PRO B 1 77 ? 19.828 23.516 19.469 1 79.69 77 PRO B O 1
ATOM 2030 N N . PRO B 1 78 ? 20.734 22.734 17.5 1 82.75 78 PRO B N 1
ATOM 2031 C CA . PRO B 1 78 ? 21.141 22.734 16.094 1 82.75 78 PRO B CA 1
ATOM 2032 C C . PRO B 1 78 ? 19.984 22.469 15.141 1 82.75 78 PRO B C 1
ATOM 2034 O O . PRO B 1 78 ? 19.031 21.781 15.5 1 82.75 78 PRO B O 1
ATOM 2037 N N . PRO B 1 79 ? 20.094 23.031 13.961 1 87.38 79 PRO B N 1
ATOM 2038 C CA . PRO B 1 79 ? 19.016 22.828 13 1 87.38 79 PRO B CA 1
ATOM 2039 C C . PRO B 1 79 ? 18.875 21.359 12.578 1 87.38 79 PRO B C 1
ATOM 2041 O O . PRO B 1 79 ? 19.875 20.656 12.453 1 87.38 79 PRO B O 1
ATOM 2044 N N . VAL B 1 80 ? 17.766 20.922 12.484 1 93.06 80 VAL B N 1
ATOM 2045 C CA . VAL B 1 80 ? 17.5 19.562 12 1 93.06 80 VAL B CA 1
ATOM 2046 C C . VAL B 1 80 ? 17.344 19.578 10.484 1 93.06 80 VAL B C 1
ATOM 2048 O O . VAL B 1 80 ? 16.484 20.281 9.938 1 93.06 80 VAL B O 1
ATOM 2051 N N . PRO B 1 81 ? 18.156 18.781 9.805 1 95.19 81 PRO B N 1
ATOM 2052 C CA . PRO B 1 81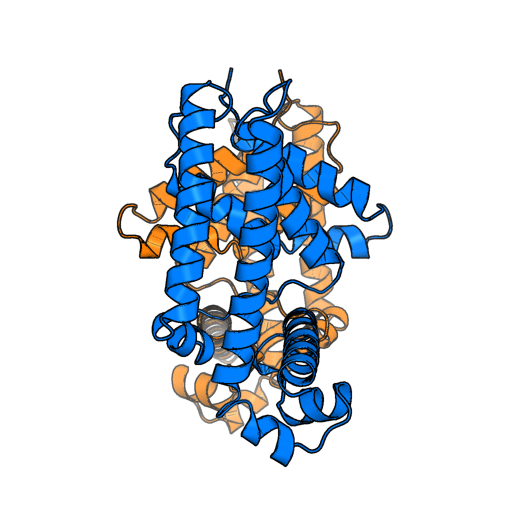 ? 18.094 18.766 8.336 1 95.19 81 PRO B CA 1
ATOM 2053 C C . PRO B 1 81 ? 16.734 18.312 7.816 1 95.19 81 PRO B C 1
ATOM 2055 O O . PRO B 1 81 ? 16.031 17.531 8.477 1 95.19 81 PRO B O 1
ATOM 2058 N N . ALA B 1 82 ? 16.344 18.781 6.621 1 96.38 82 ALA B N 1
ATOM 2059 C CA . ALA B 1 82 ? 15.07 18.453 5.98 1 96.38 82 ALA B CA 1
ATOM 2060 C C . ALA B 1 82 ? 14.883 16.953 5.855 1 96.38 82 ALA B C 1
ATOM 2062 O O . ALA B 1 82 ? 13.781 16.438 6.074 1 96.38 82 ALA B O 1
ATOM 2063 N N . LEU B 1 83 ? 15.953 16.266 5.547 1 96.62 83 LEU B N 1
ATOM 2064 C CA . LEU B 1 83 ? 15.883 14.812 5.391 1 96.62 83 LEU B CA 1
ATOM 2065 C C . LEU B 1 83 ? 15.453 14.148 6.691 1 96.62 83 LEU B C 1
ATOM 2067 O O . LEU B 1 83 ? 14.648 13.211 6.676 1 96.62 83 LEU B O 1
ATOM 2071 N N . GLU B 1 84 ? 16 14.602 7.793 1 96.62 84 GLU B N 1
ATOM 2072 C CA . GLU B 1 84 ? 15.656 14.016 9.086 1 96.62 84 GLU B CA 1
ATOM 2073 C C . GLU B 1 84 ? 14.211 14.297 9.453 1 96.62 84 GLU B C 1
ATOM 2075 O O . GLU B 1 84 ? 13.555 13.484 10.109 1 96.62 84 GLU B O 1
ATOM 2080 N N . GLN B 1 85 ? 13.711 15.414 9.031 1 97.44 85 GLN B N 1
ATOM 2081 C CA . GLN B 1 85 ? 12.305 15.727 9.242 1 97.44 85 GLN B CA 1
ATOM 2082 C C . GLN B 1 85 ? 11.406 14.797 8.43 1 97.44 85 GLN B C 1
ATOM 2084 O O . GLN B 1 85 ? 10.391 14.312 8.93 1 97.44 85 GLN B O 1
ATOM 2089 N N . LEU B 1 86 ? 11.797 14.562 7.203 1 98.31 86 LEU B N 1
ATOM 2090 C CA . LEU B 1 86 ? 11.055 13.633 6.352 1 98.31 86 LEU B CA 1
ATOM 2091 C C . LEU B 1 86 ? 11.055 12.227 6.949 1 98.31 86 LEU B C 1
ATOM 2093 O O . LEU B 1 86 ? 10.023 11.555 6.973 1 98.31 86 LEU B O 1
ATOM 2097 N N . LYS B 1 87 ? 12.211 11.797 7.426 1 98.19 87 LYS B N 1
ATOM 2098 C CA . LYS B 1 87 ? 12.312 10.492 8.07 1 98.19 87 LYS B CA 1
ATOM 2099 C C . LYS B 1 87 ? 11.406 10.422 9.297 1 98.19 87 LYS B C 1
ATOM 2101 O O . LYS B 1 87 ? 10.75 9.398 9.531 1 98.19 87 LYS B O 1
ATOM 2106 N N . ALA B 1 88 ? 11.406 11.5 10.055 1 98.12 88 ALA B N 1
ATOM 2107 C CA . ALA B 1 88 ? 10.562 11.555 11.242 1 98.12 88 ALA B CA 1
ATOM 2108 C C . ALA B 1 88 ? 9.094 11.414 10.883 1 98.12 88 ALA B C 1
ATOM 2110 O O . ALA B 1 88 ? 8.328 10.742 11.586 1 98.12 88 ALA B O 1
ATOM 2111 N N . MET B 1 89 ? 8.688 12.055 9.805 1 98.31 89 MET B N 1
ATOM 2112 C CA . MET B 1 89 ? 7.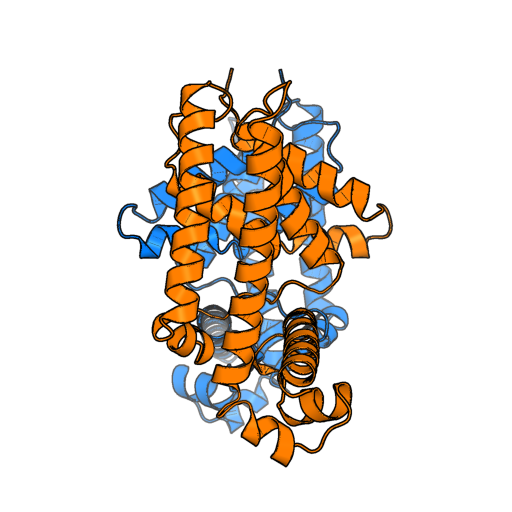301 11.961 9.352 1 98.31 89 MET B CA 1
ATOM 2113 C C . MET B 1 89 ? 6.977 10.539 8.898 1 98.31 89 MET B C 1
ATOM 2115 O O . MET B 1 89 ? 5.898 10.016 9.195 1 98.31 89 MET B O 1
ATOM 2119 N N . ALA B 1 90 ? 7.867 9.93 8.156 1 98.25 90 ALA B N 1
ATOM 2120 C CA . ALA B 1 90 ? 7.676 8.547 7.738 1 98.25 90 ALA B CA 1
ATOM 2121 C C . ALA B 1 90 ? 7.535 7.625 8.953 1 98.25 90 ALA B C 1
ATOM 2123 O O . ALA B 1 90 ? 6.648 6.766 8.984 1 98.25 90 ALA B O 1
ATOM 2124 N N . ARG B 1 91 ? 8.391 7.824 9.953 1 98.31 91 ARG B N 1
ATOM 2125 C CA . ARG B 1 91 ? 8.328 7.047 11.188 1 98.31 91 ARG B CA 1
ATOM 2126 C C . ARG B 1 91 ? 6.973 7.211 11.875 1 98.31 91 ARG B C 1
ATOM 2128 O O . ARG B 1 91 ? 6.355 6.223 12.281 1 98.31 91 ARG B O 1
ATOM 2135 N N . TRP B 1 92 ? 6.629 8.391 11.969 1 98 92 TRP B N 1
ATOM 2136 C CA . TRP B 1 92 ? 5.352 8.695 12.602 1 98 92 TRP B CA 1
ATOM 2137 C C . TRP B 1 92 ? 4.211 7.969 11.898 1 98 92 TRP B C 1
ATOM 2139 O O . TRP B 1 92 ? 3.357 7.359 12.547 1 98 92 TRP B O 1
ATOM 2149 N N . ALA B 1 93 ? 4.129 8.078 10.57 1 97.69 93 ALA B N 1
ATOM 2150 C CA . ALA B 1 93 ? 3.059 7.453 9.797 1 97.69 93 ALA B CA 1
ATOM 2151 C C . ALA B 1 93 ? 3.055 5.938 9.992 1 97.69 93 ALA B C 1
ATOM 2153 O O . ALA B 1 93 ? 1.995 5.332 10.172 1 97.69 93 ALA B O 1
ATOM 2154 N N . MET B 1 94 ? 4.215 5.301 9.984 1 98.12 94 MET B N 1
ATOM 2155 C CA . MET B 1 94 ? 4.336 3.852 10.133 1 98.12 94 MET B CA 1
ATOM 2156 C C . MET B 1 94 ? 3.973 3.412 11.547 1 98.12 94 MET B C 1
ATOM 2158 O O . MET B 1 94 ? 3.332 2.375 11.727 1 98.12 94 MET B O 1
ATOM 2162 N N . GLN B 1 95 ? 4.352 4.219 12.484 1 97.62 95 GLN B N 1
ATOM 2163 C CA . GLN B 1 95 ? 3.994 3.928 13.867 1 97.62 95 GLN B CA 1
ATOM 2164 C C . GLN B 1 95 ? 2.486 4.035 14.078 1 97.62 95 GLN B C 1
ATOM 2166 O O . GLN B 1 95 ? 1.89 3.205 14.766 1 97.62 95 GLN B O 1
ATOM 2171 N N . ALA B 1 96 ? 1.927 5.051 13.5 1 96.06 96 ALA B N 1
ATOM 2172 C CA . ALA B 1 96 ? 0.476 5.207 13.57 1 96.06 96 ALA B CA 1
ATOM 2173 C C . ALA B 1 96 ? -0.236 4.016 12.93 1 96.06 96 ALA B C 1
ATOM 2175 O O . ALA B 1 96 ? -1.263 3.557 13.438 1 96.06 96 ALA B O 1
ATOM 2176 N N . GLN B 1 97 ? 0.275 3.561 11.867 1 95.31 97 GLN B N 1
ATOM 2177 C CA . GLN B 1 97 ? -0.314 2.391 11.219 1 95.31 97 GLN B CA 1
ATOM 2178 C C . GLN B 1 97 ? -0.236 1.166 12.125 1 95.31 97 GLN B C 1
ATOM 2180 O O . GLN B 1 97 ? -1.23 0.463 12.32 1 95.31 97 GLN B O 1
ATOM 2185 N N . LEU B 1 98 ? 0.951 0.877 12.664 1 95.69 98 LEU B N 1
ATOM 2186 C CA . LEU B 1 98 ? 1.145 -0.29 13.516 1 95.69 98 LEU B CA 1
ATOM 2187 C C . LEU B 1 98 ? 0.267 -0.205 14.766 1 95.69 98 LEU B C 1
ATOM 2189 O O . LEU B 1 98 ? -0.155 -1.23 15.297 1 95.69 98 LEU B O 1
ATOM 2193 N N . ALA B 1 99 ? -0.018 1.039 15.164 1 94.75 99 ALA B N 1
ATOM 2194 C CA . ALA B 1 99 ? -0.851 1.26 16.344 1 94.75 99 ALA B CA 1
ATOM 2195 C C . ALA B 1 99 ? -2.332 1.126 16 1 94.75 99 ALA B C 1
ATOM 2197 O O . ALA B 1 99 ? -3.189 1.213 16.891 1 94.75 99 ALA B O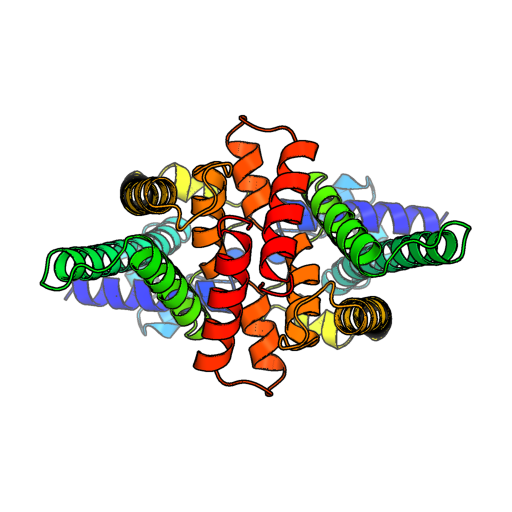 1
ATOM 2198 N N . GLY B 1 100 ? -2.627 0.952 14.727 1 91.94 100 GLY B N 1
ATOM 2199 C CA . GLY B 1 100 ? -4.02 0.831 14.32 1 91.94 100 GLY B CA 1
ATOM 2200 C C . GLY B 1 100 ? -4.738 2.164 14.25 1 91.94 100 GLY B C 1
ATOM 2201 O O . GLY B 1 100 ? -5.957 2.227 14.406 1 91.94 100 GLY B O 1
ATOM 2202 N N . GLU B 1 101 ? -4.031 3.215 14 1 93 101 GLU B N 1
ATOM 2203 C CA . GLU B 1 101 ? -4.602 4.559 14.039 1 93 101 GLU B CA 1
ATOM 2204 C C . GLU B 1 101 ? -4.598 5.203 12.656 1 93 101 GLU B C 1
ATOM 2206 O O . GLU B 1 101 ? -4.945 6.379 12.516 1 93 101 GLU B O 1
ATOM 2211 N N . MET B 1 102 ? -4.145 4.461 11.633 1 93.88 102 MET B N 1
ATOM 2212 C CA . MET B 1 102 ? -4.094 4.961 10.266 1 93.88 102 MET B CA 1
ATOM 2213 C C . MET B 1 102 ? -5.172 4.309 9.406 1 93.88 102 MET B C 1
ATOM 2215 O O . MET B 1 102 ? -5.129 3.102 9.164 1 93.88 102 MET B O 1
ATOM 2219 N N . PRO B 1 103 ? -6.07 5.105 8.969 1 91.06 103 PRO B N 1
ATOM 2220 C CA . PRO B 1 103 ? -7.102 4.516 8.109 1 91.06 103 PRO B CA 1
ATOM 2221 C C . PRO B 1 103 ? -6.547 4.02 6.777 1 91.06 103 PRO B C 1
ATOM 2223 O O . PRO B 1 103 ? -5.555 4.555 6.281 1 91.06 103 PRO B O 1
ATOM 2226 N N . THR B 1 104 ? -7.164 3.021 6.234 1 85.81 104 THR B N 1
ATOM 2227 C CA . THR B 1 104 ? -6.789 2.516 4.918 1 85.81 104 THR B CA 1
ATOM 2228 C C . THR B 1 104 ? -7.266 3.457 3.818 1 85.81 104 THR B C 1
ATOM 2230 O O . THR B 1 104 ? -8.258 4.172 3.992 1 85.81 104 THR B O 1
ATOM 2233 N N . LEU B 1 105 ? -6.531 3.463 2.783 1 82.5 105 LEU B N 1
ATOM 2234 C CA . LEU B 1 105 ? -6.949 4.262 1.635 1 82.5 105 LEU B CA 1
ATOM 2235 C C . LEU B 1 105 ? -8.188 3.664 0.98 1 82.5 105 LEU B C 1
ATOM 2237 O O . LEU B 1 105 ? -8.312 2.441 0.874 1 82.5 105 LEU B O 1
ATOM 2241 N N . PRO B 1 106 ? -9.062 4.578 0.633 1 80.19 106 PRO B N 1
ATOM 2242 C CA . PRO B 1 106 ? -10.234 4.07 -0.085 1 80.19 106 PRO B CA 1
ATOM 2243 C C . PRO B 1 106 ? -9.906 3.633 -1.512 1 80.19 106 PRO B C 1
ATOM 2245 O O . PRO B 1 106 ? -8.969 4.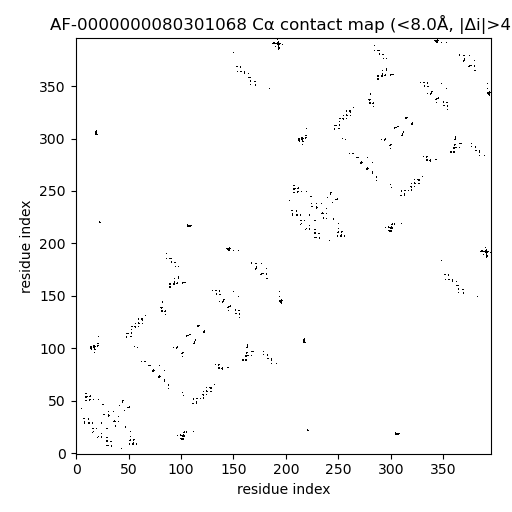156 -2.121 1 80.19 106 PRO B O 1
ATOM 2248 N N . ALA B 1 107 ? -10.75 2.699 -1.975 1 76.75 107 ALA B N 1
ATOM 2249 C CA . ALA B 1 107 ? -10.641 2.322 -3.383 1 76.75 107 ALA B CA 1
ATOM 2250 C C . ALA B 1 107 ? -10.922 3.518 -4.289 1 76.75 107 ALA B C 1
ATOM 2252 O O . ALA B 1 107 ? -11.594 4.469 -3.885 1 76.75 107 ALA B O 1
ATOM 2253 N N . GLU B 1 108 ? -10.359 3.547 -5.488 1 73 108 GLU B N 1
ATOM 2254 C CA . GLU B 1 108 ? -10.492 4.648 -6.438 1 73 108 GLU B CA 1
ATOM 2255 C C . GLU B 1 108 ? -11.961 4.949 -6.723 1 73 108 GLU B C 1
ATOM 2257 O O . GLU B 1 108 ? -12.336 6.109 -6.922 1 73 108 GLU B O 1
ATOM 2262 N N . ASN B 1 109 ? -12.781 3.949 -6.734 1 72.62 109 ASN B N 1
ATOM 2263 C CA . ASN B 1 109 ? -14.18 4.16 -7.098 1 72.62 109 ASN B CA 1
ATOM 2264 C C . ASN B 1 109 ? -15.094 4.07 -5.875 1 72.62 109 ASN B C 1
ATOM 2266 O O . ASN B 1 109 ? -16.297 3.898 -6.016 1 72.62 109 ASN B O 1
ATOM 2270 N N . SER B 1 110 ? -14.555 4.312 -4.812 1 81.44 110 SER B N 1
ATOM 2271 C CA . SER B 1 110 ? -15.344 4.242 -3.588 1 81.44 110 SER B CA 1
ATOM 2272 C C . SER B 1 110 ? -16.141 5.523 -3.371 1 81.44 110 SER B C 1
ATOM 2274 O O . SER B 1 110 ? -15.711 6.605 -3.773 1 81.44 110 SER B O 1
ATOM 2276 N N . SER B 1 111 ? -17.25 5.395 -2.734 1 85 111 SER B N 1
ATOM 2277 C CA . SER B 1 111 ? -18.047 6.559 -2.344 1 85 111 SER B CA 1
ATOM 2278 C C . SER B 1 111 ? -17.281 7.449 -1.374 1 85 111 SER B C 1
ATOM 2280 O O . SER B 1 111 ? -17.438 8.672 -1.386 1 85 111 SER B O 1
ATOM 2282 N N . LEU B 1 112 ? -16.453 6.852 -0.626 1 88.88 112 LEU B N 1
ATOM 2283 C CA . LEU B 1 112 ? -15.648 7.645 0.297 1 88.88 112 LEU B CA 1
ATOM 2284 C C . LEU B 1 112 ? -14.68 8.547 -0.461 1 88.88 112 LEU B C 1
ATOM 2286 O O . LEU B 1 112 ? -14.523 9.719 -0.122 1 88.88 112 LEU B O 1
ATOM 2290 N N . ARG B 1 113 ? -14.047 8.023 -1.431 1 89 113 ARG B N 1
ATOM 2291 C CA . ARG B 1 113 ? -13.125 8.82 -2.227 1 89 113 ARG B CA 1
ATOM 2292 C C . ARG B 1 113 ? -13.82 10.039 -2.826 1 89 113 ARG B C 1
ATOM 2294 O O . ARG B 1 113 ? -13.281 11.148 -2.803 1 89 113 ARG B O 1
ATOM 2301 N N . GLN B 1 114 ? -14.953 9.844 -3.318 1 88.94 114 GLN B N 1
ATOM 2302 C CA . GLN B 1 114 ? -15.734 10.938 -3.895 1 88.94 114 GLN B CA 1
ATOM 2303 C C . GLN B 1 114 ? -16.078 11.984 -2.842 1 88.94 114 GLN B C 1
ATOM 2305 O O . GLN B 1 114 ? -15.992 13.188 -3.105 1 88.94 114 GLN B O 1
ATOM 2310 N N . ALA B 1 115 ? -16.453 11.5 -1.735 1 90.88 115 ALA B N 1
ATOM 2311 C CA . ALA B 1 115 ? -16.766 12.414 -0.638 1 90.88 115 ALA B CA 1
ATOM 2312 C C . ALA B 1 115 ? -15.547 13.227 -0.233 1 90.88 115 ALA B C 1
ATOM 2314 O O . ALA B 1 115 ? -15.656 14.43 0.043 1 90.88 115 ALA B O 1
ATOM 2315 N N . LEU B 1 116 ? -14.445 12.594 -0.19 1 92.5 116 LEU B N 1
ATOM 2316 C CA . LEU B 1 116 ? -13.211 13.258 0.209 1 92.5 116 LEU B CA 1
ATOM 2317 C C . LEU B 1 116 ? -12.805 14.328 -0.807 1 92.5 116 LEU B C 1
ATOM 2319 O O . LEU B 1 116 ? -12.406 15.43 -0.43 1 92.5 116 LEU B O 1
ATOM 2323 N N . VAL B 1 117 ? -12.93 14.016 -2.053 1 88.44 117 VAL B N 1
ATOM 2324 C CA . VAL B 1 117 ? -12.602 14.945 -3.131 1 88.44 117 VAL B CA 1
ATOM 2325 C C . VAL B 1 117 ? -13.484 16.188 -3.029 1 88.44 117 VAL B C 1
ATOM 2327 O O . VAL B 1 117 ? -13.047 17.297 -3.34 1 88.44 117 VAL B O 1
ATOM 2330 N N . ALA B 1 118 ? -14.656 15.992 -2.555 1 90.62 118 ALA B N 1
ATOM 2331 C CA . ALA B 1 118 ? -15.617 17.094 -2.473 1 90.62 118 ALA B CA 1
ATOM 2332 C C . ALA B 1 118 ? -15.469 17.859 -1.161 1 90.62 118 ALA B C 1
ATOM 2334 O O . ALA B 1 118 ? -16.016 18.953 -1.006 1 90.62 118 ALA B O 1
ATOM 2335 N N . ASP B 1 119 ? -14.773 17.312 -0.263 1 92.94 119 ASP B N 1
ATOM 2336 C CA . ASP B 1 119 ? -14.648 17.906 1.068 1 92.94 119 ASP B CA 1
ATOM 2337 C C . ASP B 1 119 ? -13.516 18.922 1.111 1 92.94 119 ASP B C 1
ATOM 2339 O O . ASP B 1 119 ? -12.344 18.562 1.172 1 92.94 119 ASP B O 1
ATOM 2343 N N . ARG B 1 120 ? -13.867 20.188 1.204 1 92 120 ARG B N 1
ATOM 2344 C CA . ARG B 1 120 ? -12.883 21.266 1.18 1 92 120 ARG B CA 1
ATOM 2345 C C . ARG B 1 120 ? -11.953 21.172 2.389 1 92 120 ARG B C 1
ATOM 2347 O O . ARG B 1 120 ? -10.758 21.438 2.275 1 92 120 ARG B O 1
ATOM 2354 N N . GLY B 1 121 ? -12.547 20.891 3.512 1 92.81 121 GLY B N 1
ATOM 2355 C CA . GLY B 1 121 ? -11.742 20.75 4.715 1 92.81 121 GLY B CA 1
ATOM 2356 C C . GLY B 1 121 ? -10.656 19.703 4.598 1 92.81 121 GLY B C 1
ATOM 2357 O O . GLY B 1 121 ? -9.508 19.953 4.973 1 92.81 121 GLY B O 1
ATOM 2358 N N . TYR B 1 122 ? -11 18.656 4.082 1 94.81 122 TYR B N 1
ATOM 2359 C CA . TYR B 1 122 ? -10.031 17.594 3.848 1 94.81 122 TYR B CA 1
ATOM 2360 C C . TYR B 1 122 ? -8.984 18.016 2.826 1 94.81 122 TYR B C 1
ATOM 2362 O O . TYR B 1 122 ? -7.781 17.875 3.062 1 94.81 122 TYR B O 1
ATOM 2370 N N . ARG B 1 123 ? -9.438 18.594 1.74 1 95.38 123 ARG B N 1
ATOM 2371 C CA . ARG B 1 123 ? -8.555 18.969 0.644 1 95.38 123 ARG B CA 1
ATOM 2372 C C . ARG B 1 123 ? -7.551 20.031 1.091 1 95.38 123 ARG B C 1
ATOM 2374 O O . ARG B 1 123 ? -6.371 19.969 0.734 1 95.38 123 ARG B O 1
ATOM 2381 N N . ASP B 1 124 ? -8.008 20.969 1.838 1 96.62 124 ASP B N 1
ATOM 2382 C CA . ASP B 1 124 ? -7.137 22.031 2.318 1 96.62 124 ASP B CA 1
ATOM 2383 C C . ASP B 1 124 ? -6.035 21.469 3.217 1 96.62 124 ASP B C 1
ATOM 2385 O O . ASP B 1 124 ? -4.879 21.875 3.111 1 96.62 124 ASP B O 1
ATOM 2389 N N . ARG B 1 125 ? -6.426 20.578 4.07 1 97.25 125 ARG B N 1
ATOM 2390 C CA . ARG B 1 125 ? -5.453 19.953 4.961 1 97.25 125 ARG B CA 1
ATOM 2391 C C . ARG B 1 125 ? -4.438 19.141 4.172 1 97.25 125 ARG B C 1
ATOM 2393 O O . ARG B 1 125 ? -3.234 19.219 4.438 1 97.25 125 ARG B O 1
ATOM 2400 N N . LEU B 1 126 ? -4.988 18.422 3.219 1 96.38 126 LEU B N 1
ATOM 2401 C CA . LEU B 1 126 ? -4.113 17.609 2.383 1 96.38 126 LEU B CA 1
ATOM 2402 C C . LEU B 1 126 ? -3.129 18.484 1.612 1 96.38 126 LEU B C 1
ATOM 2404 O O . LEU B 1 126 ? -1.941 18.156 1.529 1 96.38 126 LEU B O 1
ATOM 2408 N N . LEU B 1 127 ? -3.578 19.547 1.105 1 96.75 127 LEU B N 1
ATOM 2409 C CA . LEU B 1 127 ? -2.73 20.484 0.373 1 96.75 127 LEU B CA 1
ATOM 2410 C C . LEU B 1 127 ? -1.659 21.062 1.282 1 96.75 127 LEU B C 1
ATOM 2412 O O . LEU B 1 127 ? -0.495 21.172 0.889 1 96.75 127 LEU B O 1
ATOM 2416 N N . GLU B 1 128 ? -2.1 21.406 2.412 1 98.06 128 GLU B N 1
ATOM 2417 C CA . GLU B 1 128 ? -1.147 22 3.352 1 98.06 128 GLU B CA 1
ATOM 2418 C C . GLU B 1 128 ? -0.058 21 3.729 1 98.06 128 GLU B C 1
ATOM 2420 O O . GLU B 1 128 ? 1.128 21.328 3.727 1 98.06 128 GLU B O 1
ATOM 2425 N N . VAL B 1 129 ? -0.435 19.797 4.051 1 98.25 129 VAL B N 1
ATOM 2426 C CA . VAL B 1 129 ? 0.536 18.75 4.367 1 98.25 129 VAL B CA 1
ATOM 2427 C C . VAL B 1 129 ? 1.486 18.562 3.188 1 98.25 129 VAL B C 1
ATOM 2429 O O . VAL B 1 129 ? 2.705 18.5 3.369 1 98.25 129 VAL B O 1
ATOM 2432 N N . SER B 1 130 ? 0.93 18.5 2.006 1 98 130 SER B N 1
ATOM 2433 C CA . SER B 1 130 ? 1.711 18.266 0.792 1 98 130 SER B CA 1
ATOM 2434 C C . SER B 1 130 ? 2.705 19.406 0.561 1 98 130 SER B C 1
ATOM 2436 O O . SER B 1 130 ? 3.854 19.172 0.188 1 98 130 SER B O 1
ATOM 2438 N N . GLU B 1 131 ? 2.279 20.562 0.781 1 98.06 131 GLU B N 1
ATOM 2439 C CA . GLU B 1 131 ? 3.133 21.719 0.569 1 98.06 131 GLU B CA 1
ATOM 2440 C C . GLU B 1 131 ? 4.305 21.734 1.547 1 98.06 131 GLU B C 1
ATOM 2442 O O . GLU B 1 131 ? 5.441 22.016 1.159 1 98.06 131 GLU B O 1
ATOM 2447 N N . ARG B 1 132 ? 4.004 21.453 2.75 1 98.19 132 ARG B N 1
ATOM 2448 C CA . ARG B 1 132 ? 5.043 21.453 3.773 1 98.19 132 ARG B CA 1
ATOM 2449 C C . ARG B 1 132 ? 6.059 20.344 3.533 1 98.19 132 ARG B C 1
ATOM 2451 O O . ARG B 1 132 ? 7.27 20.594 3.566 1 98.19 132 ARG B O 1
ATOM 2458 N N . LEU B 1 133 ? 5.59 19.172 3.273 1 98.44 133 LEU B N 1
ATOM 2459 C CA . LEU B 1 133 ? 6.492 18.062 2.949 1 98.44 133 LEU B CA 1
ATOM 2460 C C . LEU B 1 133 ? 7.25 18.359 1.658 1 98.44 133 LEU B C 1
ATOM 2462 O O . LEU B 1 133 ? 8.438 18.031 1.544 1 98.44 133 LEU B O 1
ATOM 2466 N N . GLY B 1 134 ? 6.527 18.922 0.712 1 98.31 134 GLY B N 1
ATOM 2467 C CA . GLY B 1 134 ? 7.16 19.297 -0.544 1 98.31 134 GLY B CA 1
ATOM 2468 C C . GLY B 1 134 ? 8.344 20.219 -0.367 1 98.31 134 GLY B C 1
ATOM 2469 O O . GLY B 1 134 ? 9.375 20.047 -1.018 1 98.31 134 GLY B O 1
ATOM 2470 N N . ALA B 1 135 ? 8.18 21.188 0.475 1 98.06 135 ALA B N 1
ATOM 2471 C CA . ALA B 1 135 ? 9.266 22.109 0.762 1 98.06 135 ALA B CA 1
ATOM 2472 C C . ALA B 1 135 ? 10.469 21.391 1.354 1 98.06 135 ALA B C 1
ATOM 2474 O O . ALA B 1 135 ? 11.617 21.672 0.999 1 98.06 135 ALA B O 1
ATOM 2475 N N . TRP B 1 136 ? 10.195 20.469 2.287 1 98 136 TRP B N 1
ATOM 2476 C CA . TRP B 1 136 ? 11.273 19.672 2.857 1 98 136 TRP B CA 1
ATOM 2477 C C . TRP B 1 136 ? 11.961 18.828 1.781 1 98 136 TRP B C 1
ATOM 2479 O O . TRP B 1 136 ? 13.18 18.688 1.791 1 98 136 TRP B O 1
ATOM 2489 N N . ILE B 1 137 ? 11.195 18.25 0.865 1 98.25 137 ILE B N 1
ATOM 2490 C CA . ILE B 1 137 ? 11.727 17.422 -0.208 1 98.25 137 ILE B CA 1
ATOM 2491 C C . ILE B 1 137 ? 12.641 18.266 -1.101 1 98.25 137 ILE B C 1
ATOM 2493 O O . ILE B 1 137 ? 13.766 17.859 -1.403 1 98.25 137 ILE B O 1
ATOM 2497 N N . GLU B 1 138 ? 12.172 19.406 -1.482 1 97.88 138 GLU B N 1
ATOM 2498 C CA . GLU B 1 138 ? 12.977 20.297 -2.311 1 97.88 138 GLU B CA 1
ATOM 2499 C C . GLU B 1 138 ? 14.281 20.672 -1.618 1 97.88 138 GLU B C 1
ATOM 2501 O O . GLU B 1 138 ? 15.344 20.656 -2.244 1 97.88 138 GLU B O 1
ATOM 2506 N N . GLN B 1 139 ? 14.172 21 -0.396 1 97 139 GLN B N 1
ATOM 2507 C CA . GLN B 1 139 ? 15.359 21.359 0.367 1 97 139 GLN B CA 1
ATOM 2508 C C . GLN B 1 139 ? 16.328 20.188 0.475 1 97 139 GLN B C 1
ATOM 2510 O O . GLN B 1 139 ? 17.531 20.344 0.306 1 97 139 GLN B O 1
ATOM 2515 N N . ALA B 1 140 ? 15.836 19.016 0.793 1 97.38 140 ALA B N 1
ATOM 2516 C CA . ALA B 1 140 ? 16.672 17.828 0.914 1 97.38 140 ALA B CA 1
ATOM 2517 C C . ALA B 1 140 ? 17.375 17.5 -0.409 1 97.38 140 ALA B C 1
ATOM 2519 O O . ALA B 1 140 ? 18.5 17.016 -0.421 1 97.38 140 ALA B O 1
ATOM 2520 N N . GLN B 1 141 ? 16.672 17.734 -1.503 1 97 141 GLN B N 1
ATOM 2521 C CA . GLN B 1 141 ? 17.266 17.547 -2.816 1 97 141 GLN B CA 1
ATOM 2522 C C . GLN B 1 141 ? 18.344 18.594 -3.084 1 97 141 GLN B C 1
ATOM 2524 O O . GLN B 1 141 ? 19.422 18.266 -3.586 1 97 141 GLN B O 1
ATOM 2529 N N . ALA B 1 142 ? 18.047 19.766 -2.73 1 96 142 ALA B N 1
ATOM 2530 C CA . ALA B 1 142 ? 19.016 20.844 -2.896 1 96 142 ALA B CA 1
ATOM 2531 C C . ALA B 1 142 ? 20.266 20.578 -2.072 1 96 142 ALA B C 1
ATOM 2533 O O . ALA B 1 142 ? 21.375 20.906 -2.502 1 96 142 ALA B O 1
ATOM 2534 N N . ASP B 1 143 ? 20.109 19.984 -0.91 1 94.69 143 ASP B N 1
ATOM 2535 C CA . ASP B 1 143 ? 21.203 19.656 -0.001 1 94.69 143 ASP B CA 1
ATOM 2536 C C . ASP B 1 143 ? 21.953 18.422 -0.467 1 94.69 143 ASP B C 1
ATOM 2538 O O . ASP B 1 143 ? 22.984 18.062 0.11 1 94.69 143 ASP B O 1
ATOM 2542 N N . GLY B 1 144 ? 21.438 17.719 -1.383 1 94.5 144 GLY B N 1
ATOM 2543 C CA . GLY B 1 144 ? 22.062 16.516 -1.897 1 94.5 144 GLY B CA 1
ATOM 2544 C C . GLY B 1 144 ? 21.766 15.289 -1.064 1 94.5 144 GLY B C 1
ATOM 2545 O O . GLY B 1 144 ? 22.359 14.234 -1.274 1 94.5 144 GLY B O 1
ATOM 2546 N N . ALA B 1 145 ? 20.859 15.422 -0.175 1 94.5 145 ALA B N 1
ATOM 2547 C CA . ALA B 1 145 ? 20.516 14.32 0.712 1 94.5 145 ALA B CA 1
ATOM 2548 C C . ALA B 1 145 ? 19.516 13.375 0.046 1 94.5 145 ALA B C 1
ATOM 2550 O O . ALA B 1 145 ? 19.438 12.195 0.39 1 94.5 145 ALA B O 1
ATOM 2551 N N . LEU B 1 146 ? 18.688 13.891 -0.853 1 95.5 146 LEU B N 1
ATOM 2552 C CA . LEU B 1 146 ? 17.797 13.117 -1.705 1 95.5 146 LEU B CA 1
ATOM 2553 C C . LEU B 1 146 ? 18.188 13.242 -3.172 1 95.5 146 LEU B C 1
ATOM 2555 O O . LEU B 1 146 ? 18.734 14.273 -3.586 1 95.5 146 LEU B O 1
ATOM 2559 N N . ASN B 1 147 ? 17.969 12.188 -3.916 1 94.75 147 ASN B N 1
ATOM 2560 C CA . ASN B 1 147 ? 18.281 12.195 -5.344 1 94.75 147 ASN B CA 1
ATOM 2561 C C . ASN B 1 147 ? 17.531 13.312 -6.07 1 94.75 147 ASN B C 1
ATOM 2563 O O . ASN B 1 147 ? 16.297 13.289 -6.156 1 94.75 147 ASN B O 1
ATOM 2567 N N . PRO B 1 148 ? 18.234 14.281 -6.598 1 92.81 148 PRO B N 1
ATOM 2568 C CA . PRO B 1 148 ? 17.578 15.422 -7.23 1 92.81 148 PRO B CA 1
ATOM 2569 C C . PRO B 1 148 ? 16.906 15.062 -8.555 1 92.81 148 PRO B C 1
ATOM 2571 O O . PRO B 1 148 ? 16.125 15.852 -9.094 1 92.81 148 PRO B O 1
ATOM 2574 N N . ARG B 1 149 ? 17.172 13.906 -9.086 1 91.38 149 ARG B N 1
ATOM 2575 C CA . ARG B 1 149 ? 16.609 13.492 -10.359 1 91.38 149 ARG B CA 1
ATOM 2576 C C . ARG B 1 149 ? 15.203 12.914 -10.18 1 91.38 149 ARG B C 1
ATOM 2578 O O . ARG B 1 149 ? 14.469 12.734 -11.148 1 91.38 149 ARG B O 1
ATOM 2585 N N . LEU B 1 150 ? 14.844 12.617 -8.961 1 94.5 150 LEU B N 1
ATOM 2586 C CA . LEU B 1 150 ? 13.516 12.078 -8.703 1 94.5 150 LEU B CA 1
ATOM 2587 C C . LEU B 1 150 ? 12.477 13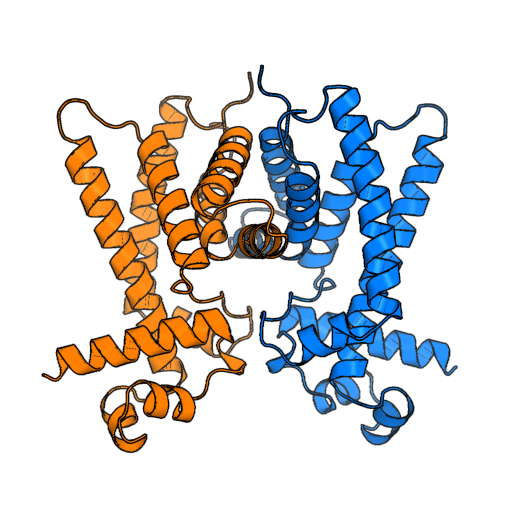.195 -8.672 1 94.5 150 LEU B C 1
ATOM 2589 O O . LEU B 1 150 ? 12.695 14.242 -8.055 1 94.5 150 LEU B O 1
ATOM 2593 N N . PRO B 1 151 ? 11.375 12.961 -9.383 1 95.56 151 PRO B N 1
ATOM 2594 C CA . PRO B 1 151 ? 10.297 13.938 -9.234 1 95.56 151 PRO B CA 1
ATOM 2595 C C . PRO B 1 151 ? 9.859 14.102 -7.781 1 95.56 151 PRO B C 1
ATOM 2597 O O . PRO B 1 151 ? 9.742 13.117 -7.047 1 95.56 151 PRO B O 1
ATOM 2600 N N . GLY B 1 152 ? 9.648 15.367 -7.406 1 96.31 152 GLY B N 1
ATOM 2601 C CA . GLY B 1 152 ? 9.188 15.641 -6.051 1 96.31 152 GLY B CA 1
ATOM 2602 C C . GLY B 1 152 ? 7.914 14.906 -5.691 1 96.31 152 GLY B C 1
ATOM 2603 O O . GLY B 1 152 ? 7.754 14.445 -4.562 1 96.31 152 GLY B O 1
ATOM 2604 N N . GLU B 1 153 ? 7.02 14.797 -6.641 1 96.06 153 GLU B N 1
ATOM 2605 C CA . GLU B 1 153 ? 5.742 14.125 -6.434 1 96.06 153 GLU B CA 1
ATOM 2606 C C . GLU B 1 153 ? 5.941 12.648 -6.105 1 96.06 153 GLU B C 1
ATOM 2608 O O . GLU B 1 153 ? 5.184 12.07 -5.32 1 96.06 153 GLU B O 1
ATOM 2613 N N . LEU B 1 154 ? 6.871 12.008 -6.742 1 96.38 154 LEU B N 1
ATOM 2614 C CA . LEU B 1 154 ? 7.176 10.609 -6.43 1 96.38 154 LEU B CA 1
ATOM 2615 C C . LEU B 1 154 ? 7.582 10.461 -4.969 1 96.38 154 LEU B C 1
ATOM 2617 O O . LEU B 1 154 ? 7.078 9.578 -4.27 1 96.38 154 LEU B O 1
ATOM 2621 N N . VAL B 1 155 ? 8.492 11.32 -4.539 1 97.31 155 VAL B N 1
ATOM 2622 C CA . VAL B 1 155 ? 8.961 11.266 -3.158 1 97.31 155 VAL B CA 1
ATOM 2623 C C . VAL B 1 155 ? 7.797 11.508 -2.203 1 97.31 155 VAL B C 1
ATOM 2625 O O . VAL B 1 155 ? 7.625 10.781 -1.223 1 97.31 155 VAL B O 1
ATOM 2628 N N . LEU B 1 156 ? 7.004 12.508 -2.564 1 97.88 156 LEU B N 1
ATOM 2629 C CA . LEU B 1 156 ? 5.859 12.859 -1.729 1 97.88 156 LEU B CA 1
ATOM 2630 C C . LEU B 1 156 ? 4.895 11.688 -1.599 1 97.88 156 LEU B C 1
ATOM 2632 O O . LEU B 1 156 ? 4.527 11.305 -0.487 1 97.88 156 LEU B O 1
ATOM 2636 N N . TYR B 1 157 ? 4.492 11.086 -2.656 1 96.94 157 TYR B N 1
ATOM 2637 C CA . TYR B 1 157 ? 3.529 9.984 -2.645 1 96.94 157 TYR B CA 1
ATOM 2638 C C . TYR B 1 157 ? 4.129 8.75 -1.994 1 96.94 157 TYR B C 1
ATOM 2640 O O . TYR B 1 157 ? 3.42 7.977 -1.342 1 96.94 157 TYR B O 1
ATOM 2648 N N . THR B 1 158 ? 5.402 8.555 -2.174 1 96.94 158 THR B N 1
ATOM 2649 C CA . THR B 1 158 ? 6.082 7.465 -1.485 1 96.94 158 THR B CA 1
ATOM 2650 C C . THR B 1 158 ? 5.984 7.637 0.028 1 96.94 158 THR B C 1
ATOM 2652 O O . THR B 1 158 ? 5.762 6.668 0.755 1 96.94 158 THR B O 1
ATOM 2655 N N . LEU B 1 159 ? 6.141 8.867 0.497 1 97.06 159 LEU B N 1
ATOM 2656 C CA . LEU B 1 159 ? 6.012 9.156 1.922 1 97.06 159 LEU B CA 1
ATOM 2657 C C . LEU B 1 159 ? 4.582 8.906 2.396 1 97.06 159 LEU B C 1
ATOM 2659 O O . LEU B 1 159 ? 4.367 8.281 3.436 1 97.06 159 LEU B O 1
ATOM 2663 N N . PHE B 1 160 ? 3.604 9.367 1.647 1 96 160 PHE B N 1
ATOM 2664 C CA . PHE B 1 160 ? 2.203 9.141 1.982 1 96 160 PHE B CA 1
ATOM 2665 C C . PHE B 1 160 ? 1.898 7.648 2.064 1 96 160 PHE B C 1
ATOM 2667 O O . PHE B 1 160 ? 1.176 7.207 2.959 1 96 160 PHE B O 1
ATOM 2674 N N . ALA B 1 161 ? 2.439 6.891 1.195 1 95.56 161 ALA B N 1
ATOM 2675 C CA . ALA B 1 161 ? 2.154 5.461 1.078 1 95.56 161 ALA B CA 1
ATOM 2676 C C . ALA B 1 161 ? 2.662 4.699 2.297 1 95.56 161 ALA B C 1
ATOM 2678 O O . ALA B 1 161 ? 2.277 3.549 2.523 1 95.56 161 ALA B O 1
ATOM 2679 N N . ARG B 1 162 ? 3.535 5.266 3.107 1 95.94 162 ARG B N 1
ATOM 2680 C CA . ARG B 1 162 ? 4.078 4.578 4.277 1 95.94 162 ARG B CA 1
ATOM 2681 C C . ARG B 1 162 ? 2.986 4.309 5.309 1 95.94 162 ARG B C 1
ATOM 2683 O O . ARG B 1 162 ? 3.076 3.352 6.078 1 95.94 162 ARG B O 1
ATOM 2690 N N . GLY B 1 163 ? 1.983 5.141 5.254 1 93.81 163 GLY B N 1
ATOM 2691 C CA . GLY B 1 163 ? 0.876 4.984 6.184 1 93.81 163 GLY B CA 1
ATOM 2692 C C . GLY B 1 163 ? 0.01 3.775 5.879 1 93.81 163 GLY B C 1
ATOM 2693 O O . GLY B 1 163 ? -0.811 3.371 6.707 1 93.81 163 GLY B O 1
ATOM 2694 N N . CYS B 1 164 ? 0.189 3.225 4.777 1 92.06 164 CYS B N 1
ATOM 2695 C CA . CYS B 1 164 ? -0.639 2.084 4.402 1 92.06 164 CYS B CA 1
ATOM 2696 C C . CYS B 1 164 ? 0.209 0.972 3.797 1 92.06 164 CYS B C 1
ATOM 2698 O O . CYS B 1 164 ? -0.266 0.216 2.947 1 92.06 164 CYS B O 1
ATOM 2700 N N . ASP B 1 165 ? 1.412 0.905 4.098 1 94.75 165 ASP B N 1
ATOM 2701 C CA . ASP B 1 165 ? 2.342 -0.111 3.611 1 94.75 165 ASP B CA 1
ATOM 2702 C C . ASP B 1 165 ? 2.053 -1.469 4.25 1 94.75 165 ASP B C 1
ATOM 2704 O O . ASP B 1 165 ? 2.205 -1.635 5.461 1 94.75 165 ASP B O 1
ATOM 2708 N N . PRO B 1 166 ? 1.709 -2.48 3.469 1 93.5 166 PRO B N 1
ATOM 2709 C CA . PRO B 1 166 ? 1.342 -3.771 4.055 1 93.5 166 PRO B CA 1
ATOM 2710 C C . PRO B 1 166 ? 2.539 -4.516 4.641 1 93.5 166 PRO B C 1
ATOM 2712 O O . PRO B 1 166 ? 2.367 -5.496 5.371 1 93.5 166 PRO B O 1
ATOM 2715 N N . VAL B 1 167 ? 3.74 -4.129 4.352 1 96.38 167 VAL B N 1
ATOM 2716 C CA . VAL B 1 167 ? 4.949 -4.812 4.805 1 96.38 167 VAL B CA 1
ATOM 2717 C C . VAL B 1 167 ? 5.039 -4.746 6.324 1 96.38 167 VAL B C 1
ATOM 2719 O O . VAL B 1 167 ? 5.496 -5.695 6.969 1 96.38 167 VAL B O 1
ATOM 2722 N N . LEU B 1 168 ? 4.574 -3.627 6.922 1 96.56 168 LEU B N 1
ATOM 2723 C CA . LEU B 1 168 ? 4.586 -3.482 8.375 1 96.56 168 LEU B CA 1
ATOM 2724 C C . LEU B 1 168 ? 3.826 -4.625 9.039 1 96.56 168 LEU B C 1
ATOM 2726 O O . LEU B 1 168 ? 4.367 -5.316 9.906 1 96.56 168 LEU B O 1
ATOM 2730 N N . GLY B 1 169 ? 2.613 -4.789 8.617 1 93.5 169 GLY B N 1
ATOM 2731 C CA . GLY B 1 169 ? 1.783 -5.832 9.203 1 93.5 169 GLY B CA 1
ATOM 2732 C C . GLY B 1 169 ? 2.314 -7.23 8.938 1 93.5 169 GLY B C 1
ATOM 2733 O O . GLY B 1 169 ? 2.217 -8.102 9.805 1 93.5 169 GLY B O 1
ATOM 2734 N N . LEU B 1 170 ? 2.826 -7.477 7.781 1 94 170 LEU B N 1
ATOM 2735 C CA . LEU B 1 170 ? 3.363 -8.781 7.422 1 94 170 LEU B CA 1
ATOM 2736 C C . LEU B 1 170 ? 4.57 -9.133 8.289 1 94 170 LEU B C 1
ATOM 2738 O O . LEU B 1 170 ? 4.684 -10.25 8.781 1 94 170 LEU B O 1
ATOM 2742 N N . LEU B 1 171 ? 5.496 -8.156 8.453 1 96.38 171 LEU B N 1
ATOM 2743 C CA . LEU B 1 171 ? 6.66 -8.391 9.305 1 96.38 171 LEU B CA 1
ATOM 2744 C C . LEU B 1 171 ? 6.246 -8.594 10.758 1 96.38 171 LEU B C 1
ATOM 2746 O O . LEU B 1 171 ? 6.793 -9.453 11.445 1 96.38 171 LEU B O 1
ATOM 2750 N N . ARG B 1 172 ? 5.301 -7.852 11.211 1 96 172 ARG B N 1
ATOM 2751 C CA . ARG B 1 172 ? 4.809 -8.016 12.578 1 96 172 ARG B CA 1
ATOM 2752 C C . ARG B 1 172 ? 4.215 -9.406 12.781 1 96 172 ARG B C 1
ATOM 2754 O O . ARG B 1 172 ? 4.445 -10.039 13.812 1 96 172 ARG B O 1
ATOM 2761 N N . ALA B 1 173 ? 3.475 -9.844 11.836 1 92 173 ALA B N 1
ATOM 2762 C CA . ALA B 1 173 ? 2.805 -11.133 11.914 1 92 173 ALA B CA 1
ATOM 2763 C C . ALA B 1 173 ? 3.818 -12.273 11.953 1 92 173 ALA B C 1
ATOM 2765 O O . ALA B 1 173 ? 3.516 -13.367 12.43 1 92 173 ALA B O 1
ATOM 2766 N N . SER B 1 174 ? 4.973 -12.062 11.383 1 92.25 174 SER B N 1
ATOM 2767 C CA . SER B 1 174 ? 6.008 -13.086 11.414 1 92.25 174 SER B CA 1
ATOM 2768 C C . SER B 1 174 ? 6.465 -13.367 12.844 1 92.25 174 SER B C 1
ATOM 2770 O O . SER B 1 174 ? 7.035 -14.422 13.117 1 92.25 174 SER B O 1
ATOM 2772 N N . GLY B 1 175 ? 6.379 -12.344 13.742 1 93.81 175 GLY B N 1
ATOM 2773 C CA . GLY B 1 175 ? 6.734 -12.484 15.148 1 93.81 175 GLY B CA 1
ATOM 2774 C C . GLY B 1 175 ? 8.227 -12.359 15.398 1 93.81 175 GLY B C 1
ATOM 2775 O O . GLY B 1 175 ? 8.688 -12.539 16.531 1 93.81 175 GLY B O 1
ATOM 2776 N N . GLN B 1 176 ? 8.969 -11.977 14.43 1 94.44 176 GLN B N 1
ATOM 2777 C CA . GLN B 1 176 ? 10.43 -12.016 14.523 1 94.44 176 GLN B CA 1
ATOM 2778 C C . GLN B 1 176 ? 10.984 -10.656 14.945 1 94.44 176 GLN B C 1
ATOM 2780 O O . GLN B 1 176 ? 12.133 -10.555 15.375 1 94.44 176 GLN B O 1
ATOM 2785 N N . TYR B 1 177 ? 10.141 -9.633 14.797 1 95.88 177 TYR B N 1
ATOM 2786 C CA . TYR B 1 177 ? 10.617 -8.273 15.008 1 95.88 177 TYR B CA 1
ATOM 2787 C C . TYR B 1 177 ? 9.656 -7.48 15.883 1 95.88 177 TYR B C 1
ATOM 2789 O O . TYR B 1 177 ? 8.438 -7.691 15.828 1 95.88 177 TYR B O 1
ATOM 2797 N N . ASP B 1 178 ? 10.211 -6.59 16.672 1 97 178 ASP B N 1
ATOM 2798 C CA . ASP B 1 178 ? 9.328 -5.656 17.375 1 97 178 ASP B CA 1
ATOM 2799 C C . ASP B 1 178 ? 8.984 -4.465 16.484 1 97 178 ASP B C 1
ATOM 2801 O O . ASP B 1 178 ? 9.586 -4.273 15.422 1 97 178 ASP B O 1
ATOM 2805 N N . ASP B 1 179 ? 8.031 -3.682 16.891 1 97.81 179 ASP B N 1
ATOM 2806 C CA . ASP B 1 179 ? 7.496 -2.586 16.094 1 97.81 179 ASP B CA 1
ATOM 2807 C C . ASP B 1 179 ? 8.586 -1.576 15.742 1 97.81 179 ASP B C 1
ATOM 2809 O O . ASP B 1 179 ? 8.68 -1.121 14.602 1 97.81 179 ASP B O 1
ATOM 2813 N N . ASP B 1 180 ? 9.422 -1.19 16.672 1 97.75 180 ASP B N 1
ATOM 2814 C CA . ASP B 1 180 ? 10.461 -0.189 16.453 1 97.75 180 ASP B CA 1
ATOM 2815 C C . ASP B 1 180 ? 11.469 -0.662 15.406 1 97.75 180 ASP B C 1
ATOM 2817 O O . ASP B 1 180 ? 11.883 0.111 14.539 1 97.75 180 ASP B O 1
ATOM 2821 N N . THR B 1 181 ? 11.844 -1.925 15.461 1 97.56 181 THR B N 1
ATOM 2822 C CA . THR B 1 181 ? 12.781 -2.502 14.5 1 97.56 181 THR B CA 1
ATOM 2823 C C . THR B 1 181 ? 12.18 -2.506 13.094 1 97.56 181 THR B C 1
ATOM 2825 O O . THR B 1 181 ? 12.859 -2.17 12.125 1 97.56 181 THR B O 1
ATOM 2828 N N . ILE B 1 182 ? 10.93 -2.881 12.984 1 97.88 182 ILE B N 1
ATOM 2829 C CA . ILE B 1 182 ? 10.227 -2.904 11.711 1 97.88 182 ILE B CA 1
ATOM 2830 C C . ILE B 1 182 ? 10.258 -1.514 11.078 1 97.88 182 ILE B C 1
ATOM 2832 O O . ILE B 1 182 ? 10.625 -1.359 9.914 1 97.88 182 ILE B O 1
ATOM 2836 N N . VAL B 1 183 ? 9.922 -0.536 11.891 1 98.25 183 VAL B N 1
ATOM 2837 C CA . VAL B 1 183 ? 9.844 0.838 11.406 1 98.25 183 VAL B CA 1
ATOM 2838 C C . VAL B 1 183 ? 11.227 1.295 10.93 1 98.25 183 VAL B C 1
ATOM 2840 O O . VAL B 1 183 ? 11.352 1.87 9.852 1 98.25 183 VAL B O 1
ATOM 2843 N N . GLU B 1 184 ? 12.227 1.006 11.633 1 97.25 184 GLU B N 1
ATOM 2844 C CA . GLU B 1 184 ? 13.57 1.45 11.273 1 97.25 184 GLU B CA 1
ATOM 2845 C C . GLU B 1 184 ? 14.055 0.764 10 1 97.25 184 GLU B C 1
ATOM 2847 O O . GLU B 1 184 ? 14.703 1.392 9.156 1 97.25 184 GLU B O 1
ATOM 2852 N N . LEU B 1 185 ? 13.758 -0.505 9.867 1 95.94 185 LEU B N 1
ATOM 2853 C CA . LEU B 1 185 ? 14.117 -1.231 8.656 1 95.94 185 LEU B CA 1
ATOM 2854 C C . LEU B 1 185 ? 13.477 -0.59 7.43 1 95.94 185 LEU B C 1
ATOM 2856 O O . LEU B 1 185 ? 14.141 -0.377 6.414 1 95.94 185 LEU B O 1
ATOM 2860 N N . LEU B 1 186 ? 12.195 -0.218 7.551 1 97.06 186 LEU B N 1
ATOM 2861 C CA . LEU B 1 186 ? 11.453 0.305 6.41 1 97.06 186 LEU B CA 1
ATOM 2862 C C . LEU B 1 186 ? 11.828 1.76 6.141 1 97.06 186 LEU B C 1
ATOM 2864 O O . LEU B 1 186 ? 11.891 2.186 4.984 1 97.06 186 LEU B O 1
ATOM 2868 N N . VAL B 1 187 ? 12.062 2.508 7.23 1 97.12 187 VAL B N 1
ATOM 2869 C CA . VAL B 1 187 ? 12.531 3.875 7.027 1 97.12 187 VAL B CA 1
ATOM 2870 C C . VAL B 1 187 ? 13.883 3.861 6.316 1 97.12 187 VAL B C 1
ATOM 2872 O O . VAL B 1 187 ? 14.078 4.574 5.328 1 97.12 187 VAL B O 1
ATOM 2875 N N . SER B 1 188 ? 14.781 3.045 6.758 1 94.25 188 SER B N 1
ATOM 2876 C CA . SER B 1 188 ? 16.125 2.992 6.18 1 94.25 188 SER B CA 1
ATOM 2877 C C . SER B 1 188 ? 16.062 2.551 4.719 1 94.25 188 SER B C 1
ATOM 2879 O O . SER B 1 188 ? 16.641 3.207 3.848 1 94.25 188 SER B O 1
ATOM 2881 N N . SER B 1 189 ? 15.383 1.465 4.449 1 93.19 189 SER B N 1
ATOM 2882 C CA . SER B 1 189 ? 15.32 0.961 3.08 1 93.19 189 SER B CA 1
ATOM 2883 C C . SER B 1 189 ? 14.641 1.961 2.154 1 93.19 189 SER B C 1
ATOM 2885 O O . SER B 1 189 ? 15.055 2.139 1.008 1 93.19 189 SER B O 1
ATOM 2887 N N . CYS B 1 190 ? 13.562 2.592 2.639 1 94.56 190 CYS B N 1
ATOM 2888 C CA . CYS B 1 190 ? 12.859 3.592 1.839 1 94.56 190 CYS B CA 1
ATOM 2889 C C . CYS B 1 190 ? 13.781 4.746 1.479 1 94.56 190 CYS B C 1
ATOM 2891 O O . CYS B 1 190 ? 13.938 5.082 0.302 1 94.56 190 CYS B O 1
ATOM 2893 N N . PHE B 1 191 ? 14.492 5.297 2.455 1 94.81 191 PHE B N 1
ATOM 2894 C CA . PHE B 1 191 ? 15.266 6.508 2.207 1 94.81 191 PHE B CA 1
ATOM 2895 C C . PHE B 1 191 ? 16.594 6.176 1.536 1 94.81 191 PHE B C 1
ATOM 2897 O O . PHE B 1 191 ? 17.188 7.027 0.872 1 94.81 191 PHE B O 1
ATOM 2904 N N . ASP B 1 192 ? 17.109 4.973 1.706 1 90.62 192 ASP B N 1
ATOM 2905 C CA . ASP B 1 192 ? 18.25 4.535 0.895 1 90.62 192 ASP B CA 1
ATOM 2906 C C . ASP B 1 192 ? 17.891 4.52 -0.589 1 90.62 192 ASP B C 1
ATOM 2908 O O . ASP B 1 192 ? 18.719 4.848 -1.438 1 90.62 192 ASP B O 1
ATOM 2912 N N . GLY B 1 193 ? 16.641 4.164 -0.882 1 89.75 193 GLY B N 1
ATOM 2913 C CA . GLY B 1 193 ? 16.172 4.141 -2.26 1 89.75 193 GLY B CA 1
ATOM 2914 C C . GLY B 1 193 ? 15.984 5.527 -2.848 1 89.75 193 GLY B C 1
ATOM 2915 O O . GLY B 1 193 ? 16.094 5.715 -4.059 1 89.75 193 GLY B O 1
ATOM 2916 N N . LEU B 1 194 ? 15.75 6.477 -1.938 1 88.38 194 LEU B N 1
ATOM 2917 C CA . LEU B 1 194 ? 15.492 7.848 -2.369 1 88.38 194 LEU B CA 1
ATOM 2918 C C . LEU B 1 194 ? 16.781 8.664 -2.365 1 88.38 194 LEU B C 1
ATOM 2920 O O . LEU B 1 194 ? 16.812 9.773 -2.9 1 88.38 194 LEU B O 1
ATOM 2924 N N . ALA B 1 195 ? 17.688 8.07 -1.763 1 87.62 195 ALA B N 1
ATOM 2925 C CA . ALA B 1 195 ? 18.953 8.789 -1.567 1 87.62 195 ALA B CA 1
ATOM 2926 C C . ALA B 1 195 ? 19.672 9 -2.895 1 87.62 195 ALA B C 1
ATOM 2928 O O . ALA B 1 195 ? 19.438 8.273 -3.861 1 87.62 195 ALA B O 1
ATOM 2929 N N . ALA B 1 196 ? 20.484 9.961 -2.924 1 71.56 196 ALA B N 1
ATOM 2930 C CA . ALA B 1 196 ? 21.328 10.258 -4.086 1 71.56 196 ALA B CA 1
ATOM 2931 C C . ALA B 1 196 ? 22.328 9.141 -4.332 1 71.56 196 ALA B C 1
ATOM 2933 O O . ALA B 1 196 ? 22.859 8.555 -3.385 1 71.56 196 ALA B O 1
ATOM 2934 N N . GLY B 1 197 ? 22.156 8.352 -5.457 1 63.06 197 GLY B N 1
ATOM 2935 C CA . GLY B 1 197 ? 23.156 7.363 -5.812 1 63.06 197 GLY B CA 1
ATOM 2936 C C . GLY B 1 197 ? 24.578 7.891 -5.691 1 63.06 197 GLY B C 1
ATOM 2937 O O . GLY B 1 197 ? 24.797 9.102 -5.633 1 63.06 197 GLY B O 1
ATOM 2938 N N . PRO B 1 198 ? 25.609 6.965 -5.352 1 52.81 198 PRO B N 1
ATOM 2939 C CA . PRO B 1 198 ? 26.969 7.512 -5.402 1 52.81 198 PRO B CA 1
ATOM 2940 C C . PRO B 1 198 ? 27.281 8.203 -6.73 1 52.81 198 PRO B C 1
ATOM 2942 O O . PRO B 1 198 ? 26.625 7.922 -7.738 1 52.81 198 PRO B O 1
#

Organism: Piscinibacter sakaiensis (NCBI:txid1547922)

InterPro domains:
  IPR001647 DNA-binding HTH domain, TetR-type [PF00440] (15-55)
  IPR001647 DNA-binding HTH domain, TetR-type [PR00455] (9-22)
  IPR001647 DNA-binding HTH domain, TetR-type [PR00455] (30-53)
  IPR001647 DNA-binding HTH domain, TetR-type [PS50977] (3-63)
  IPR009057 Homedomain-like superfamily [SSF46689] (5-77)
  IPR023772 DNA-binding HTH domain, TetR-type, conserved site [PS01081] (21-51)
  IPR036271 Tetracyclin repressor-like, C-terminal domain superfamily [SSF48498] (81-197)
  IPR050109 HTH-type, TetR-like transcriptional regulator [PTHR30055] (5-197)

Foldseek 3Di:
DLVVLLVLLLQLLLLCLLVPNLVPDDLVVSCVVSVHDSVVVCVVPVDSLRSNLSSLLVVLVVLVVLLVVLVVVCVDPPHDALLVSLLVSLLVLLVCSVVSRFGDDDDPPDPNVVSLVVDPSNVVSVVVSLVSNLVSLVRCVVVQFFAVVDDSVVLSVLSVCSNPDCQQVVVVVVVPDDNVVSSVVCSVVSSVVGHHDD/DVVVLLVLLLQLLLLCLLVPNLVPDDLVVSCVVSVHDSVVVCVVAVDSLRSNLSSLLVVLVVLVVLLVVLVVVCVDPPHDALLVSLLVSLLVLLVCSVVSRFGDDDDPPDPNVVSQVVDPSNVVSVVVSLVSNLVSLVRCVVVQFFAVVDDSVVLSVLSVCSNPDCQQVVVVVVVPDDNVVSSVVCSVVSSVVGHHDD

pLDDT: mean 92.39, std 7.25, range [51.47, 98.44]

Nearest PDB structures (foldseek):
  2o7t-assembly1_A-2  TM=7.827E-01  e=1.041E-04  Corynebacterium glutamicum
  4l62-assembly1_C  TM=6.779E-01  e=2.526E-04  Pseudomonas aeruginosa PAO1
  6mj1-assembly1_A-2  TM=6.231E-01  e=1.704E-04  Bacillus subtilis subsp. subtilis str. 168
  3p9t-assembly1_B  TM=6.130E-01  e=1.564E-03  Stenotrophomonas maltophilia
  5h9t-assembly3_F  TM=5.789E-01  e=1.417E-03  Pseudomonas aeruginosa PAO1

Solvent-accessible surface area (backbone atoms only — not comparable to full-atom values): 20881 Å² total; per-residue (Å²): 109,70,64,58,49,50,49,49,46,32,53,47,44,20,33,42,22,35,50,48,24,70,82,70,46,49,67,64,58,45,20,60,73,69,68,51,55,57,71,59,52,48,73,76,29,87,39,72,52,52,45,51,43,49,23,55,35,49,51,45,51,51,48,46,50,50,49,51,54,50,52,59,48,29,74,35,95,71,62,55,55,41,56,58,50,52,50,49,50,41,49,50,36,36,50,33,30,78,70,38,59,32,49,56,81,67,40,84,71,31,70,52,41,56,48,43,75,69,30,62,72,41,47,53,45,52,49,50,49,50,50,54,52,45,53,32,50,52,49,16,26,73,69,54,62,26,32,69,86,53,56,68,66,58,56,50,39,52,49,59,42,41,33,64,44,64,47,60,58,54,48,46,71,68,67,81,49,56,69,68,57,52,46,49,53,52,51,48,32,54,48,45,15,45,26,46,73,134,109,69,64,58,49,50,49,48,46,32,52,48,44,21,33,40,23,35,50,47,24,68,81,70,45,48,67,63,58,43,21,59,72,68,67,49,55,58,69,59,50,47,75,78,30,88,40,72,53,52,44,51,44,49,23,56,37,50,52,44,51,51,48,46,50,50,49,52,52,50,52,58,47,28,74,34,94,70,63,55,55,42,55,58,50,52,50,50,51,39,48,50,35,37,50,34,31,77,70,38,59,32,51,56,81,67,40,86,70,32,71,54,41,55,49,42,75,68,30,61,70,41,47,52,46,51,48,50,48,50,51,56,52,47,52,32,50,52,48,16,26,72,70,55,63,25,31,70,85,55,58,66,64,56,56,51,40,52,50,60,43,41,33,64,45,63,46,60,60,54,48,47,70,68,66,81,50,55,72,70,58,51,48,51,54,51,53,49,32,53,50,45,15,45,26,44,74,136

Secondary structure (DSSP, 8-state):
-HHHHHHHHHHHHHHHHHHH-TTT--HHHHHHHHTS-HHHHHHH-SSHHHHHHHHHHHHHHHHHHHHHHHHHHHTSSSPPPHHHHHHHHHHHHHHHHHTT-SPPPPPTT-HHHHHHHH-HHHHHHHHHHHHHHHHHHHHHHHTTSS-TTS-HHHHHHHHHGGGG-HHHHHHHHHTSS-HHHHHHHHHHHHHHHHS---/-HHHHHHHHHHHHHHHHHHH-TTT--HHHHHHHHTS-HHHHHHH-SSHHHHHHHHHHHHHHHHHHHHHHHHHHHTSSSPPPHHHHHHHHHHHHHHHHHTT-SPPPPPTT-HHHHHHHH-HHHHHHHHHHHHHHHHHHHHHHHTTSS-TTS-HHHHHHHHHGGGG-HHHHHHHHHTSS-HHHHHHHHHHHHHHHHS---

Radius of gyration: 22.02 Å; Cα contacts (8 Å, |Δi|>4): 479; chains: 2; bounding box: 58×52×48 Å